Protein 8ARV (pdb70)

Radius of gyration: 26.8 Å; Cα contacts (8 Å, |Δi|>4): 952; chains: 2; bounding box: 40×79×80 Å

B-factor: mean 34.32, std 11.07, range [16.71, 79.39]

InterPro domains:
  IPR000160 GGDEF domain [PF00990] (251-407)
  IPR000160 GGDEF domain [PS50887] (280-413)
  IPR000160 GGDEF domain [SM00267] (239-411)
  IPR000160 GGDEF domain [TIGR00254] (249-409)
  IPR000160 GGDEF domain [cd01949] (251-409)
  IPR001633 EAL domain [PF00563] (427-662)
  IPR001633 EAL domain [PS50883] (422-676)
  IPR001633 EAL domain [SM00052] (421-667)
  IPR001633 EAL domain [cd01948] (428-667)
  IPR029787 Nucleotide cyclase [SSF55073] (255-411)
  IPR035919 EAL domain superfamily [G3DSA:3.20.20.450] (422-685)
  IPR035919 EAL domain superfamily [SSF141868] (426-676)
  IPR043128 Reverse transcriptase/Diguanylate cyclase domain [G3DSA:3.30.70.270] (249-418)

Secondary structure (DSSP, 8-state):
--TTHHHHHTTTT-EEEEEEEEEETTTTEEEEEEEEEEEEETTTEEPPHHHHHHHHHHTT-HHHHHHHHHHHHHHHHHHHHHTT-TT-EEEEE--HHHHH-TTHHHHHHHHHHHTTPPTT-EEEEEEHHHHHH-HHHHHHHHHHHHHHT-EEEEEEETSS-B-HHHHHHS---EEEE-HHHHHTTTT-HHHHHHHHHHHHHHHHTT-EEEEE---SHHHHHHHHHTT--EEESTTT---B-HHHHHHHHHHHHH-/-HHHHHHTTTTTT-EEEEEEEEEETTTTEEEEEEEEEEEEETTTEEEPHHHHHHHHHHHTTHHHHHHHHHHHHHHHHHHHHHTT-TT-EEEEE--HHHHT-TTHHHHHHHHHHHTTPPTT-EEEEEEHHHHHH-HHHHHHHHHHHHHTT-EEEEEEETSS-B-HHHHHHS---EEEE-HHHHHTTTT-HHHHHHHHHHHHHHHHTT-EEEEE---SHHHHHHHHHHT--EEESTTT---B-HHHHHHHHHHHT-

Organism: Pseudomonas aeruginosa (strain ATCC 15692 / DSM 22644 / CIP 104116 / JCM 14847 / LMG 12228 / 1C / PRS 101 / PAO1) (NCBI:txid208964)

GO terms:
  GO:0071111 cyclic-guanylate-specific phosphodiesterase activity (F, IMP)
  GO:0044010 single-species biofilm formation (P, IMP)
  GO:1900191 negative regulation of single-species biofilm formation (P, IMP)

Foldseek 3Di:
DCLVVVVCQVVVVQKDWFKWFKAFVVVRFGAEIEIDIWGQDVVPGTDDCVPCCVSCLVVVNNLVVLLVSLLVQLVLLLVVCVVVSQRYAYEYEDELSLLLPPCNLVSNLVSCVVSVRDAARYEYEYEPVSCPVCVPSNQVSQVSNVVSRYAYEYPCPPPDDDDLVVVLVGRHAEYEHHLVLLQCCVPDVVSVVVLLVVQVSCVVSVHAYEYEAHQDPVSVVSSVVSPHGMYIHVVLNDTGHSVVVSVSNCVSPVD/DVLVCLLCLVVVVQKDWWKFWKAFPVPRATAEIEIDIWGQDPPPGTDDCVPVVVSCLVVVVNQVVVLVSLLVQLQLVLVVCVVPPVRYAYEYEAELSLLLDPCNLVSNLVNCVVSVRDAARYEYEYEQVSCVVDVVSNQVSQVSNVVSRYAYEYPCPPPDDDDPVSVLVGRHAEYEHHLVLLQCQPVDVVSVVVLLVVQVSCVVSVHAYEYEAHDDPVSVVSNVVSPHGMYIHVNLHDTGHSVVVSVVNVVRVD

Structure (mmCIF, N/CA/C/O backbone):
data_8ARV
#
_entry.id   8ARV
#
_cell.length_a   34.697
_cell.length_b   117.503
_cell.length_c   117.824
_cell.angle_alpha   90.000
_cell.angle_beta   90.000
_cell.angle_gamma   90.000
#
_symmetry.space_group_name_H-M   'P 2 21 21'
#
loop_
_entity.id
_entity.type
_entity.pdbx_description
1 polymer 'Bifunctional diguanylate cyclase/phosphodiesterase'
2 non-polymer 'MAGNESIUM ION'
3 water water
#
loop_
_atom_site.group_PDB
_atom_site.id
_atom_site.type_symbol
_atom_site.label_atom_id
_atom_site.label_alt_id
_atom_site.label_comp_id
_atom_site.label_asym_id
_atom_site.label_entity_id
_atom_site.label_seq_id
_atom_site.pdbx_PDB_ins_code
_atom_site.Cartn_x
_atom_site.Cartn_y
_atom_site.Cartn_z
_atom_site.occupancy
_atom_site.B_iso_or_equiv
_atom_site.auth_seq_id
_atom_site.auth_comp_id
_atom_site.auth_asym_id
_atom_site.auth_atom_id
_atom_site.pdbx_PDB_model_num
ATOM 1 N N . GLU A 1 21 ? -21.48505 -40.86098 -18.69629 1.000 70.32549 424 GLU A N 1
ATOM 2 C CA . GLU A 1 21 ? -22.01481 -40.88757 -17.33667 1.000 70.14760 424 GLU A CA 1
ATOM 3 C C . GLU A 1 21 ? -21.17319 -39.95919 -16.45811 1.000 70.02095 424 GLU A C 1
ATOM 4 O O . GLU A 1 21 ? -21.21402 -40.02558 -15.22839 1.000 73.65642 424 GLU A O 1
ATOM 10 N N . LEU A 1 22 ? -20.39457 -39.10209 -17.12012 1.000 67.03684 425 LEU A N 1
ATOM 11 C CA . LEU A 1 22 ? -19.57716 -38.06695 -16.48800 1.000 67.44021 425 LEU A CA 1
ATOM 12 C C . LEU A 1 22 ? -18.33603 -38.65978 -15.84391 1.000 64.20302 425 LEU A C 1
ATOM 13 O O . LEU A 1 22 ? -17.35158 -37.94977 -15.62390 1.000 66.34066 425 LEU A O 1
ATOM 18 N N . GLU A 1 23 ? -18.37385 -39.94808 -15.50797 1.000 64.46384 426 GLU A N 1
ATOM 19 C CA . GLU A 1 23 ? -17.11653 -40.65651 -15.33769 1.000 67.24075 426 GLU A CA 1
ATOM 20 C C . GLU A 1 23 ? -16.35109 -40.69213 -16.64937 1.000 64.69979 426 GLU A C 1
ATOM 21 O O . GLU A 1 23 ? -15.13123 -40.88387 -16.64633 1.000 64.95668 426 GLU A O 1
ATOM 27 N N . LYS A 1 24 ? -17.05104 -40.48697 -17.76600 1.000 66.72236 427 LYS A N 1
ATOM 28 C CA . LYS A 1 24 ? -16.43605 -40.25335 -19.06325 1.000 66.09245 427 LYS A CA 1
ATOM 29 C C . LYS A 1 24 ? -16.25434 -38.77025 -19.36022 1.000 66.18743 427 LYS A C 1
ATOM 30 O O . LYS A 1 24 ? -15.28011 -38.39386 -20.02379 1.000 63.43044 427 LYS A O 1
ATOM 36 N N . ASP A 1 25 ? -17.16845 -37.91867 -18.88194 1.000 65.19045 428 ASP A N 1
ATOM 37 C CA . ASP A 1 25 ? -17.03705 -36.48135 -19.09770 1.000 61.71864 428 ASP A CA 1
ATOM 38 C C . ASP A 1 25 ? -15.98367 -35.86193 -18.18798 1.000 55.27686 428 ASP A C 1
ATOM 39 O O . ASP A 1 25 ? -15.37596 -34.85055 -18.55749 1.000 55.17657 428 ASP A O 1
ATOM 44 N N . LEU A 1 26 ? -15.76497 -36.44048 -17.00027 1.000 57.08257 429 LEU A N 1
ATOM 45 C CA . LEU A 1 26 ? -14.65235 -36.01556 -16.15316 1.000 56.83249 429 LEU A CA 1
ATOM 46 C C . LEU A 1 26 ? -13.34165 -35.99781 -16.91451 1.000 59.21528 429 LEU A C 1
ATOM 47 O O . LEU A 1 26 ? -12.44353 -35.21114 -16.59372 1.000 57.19043 429 LEU A O 1
ATOM 52 N N . ARG A 1 27 ? -13.21097 -36.84974 -17.92638 1.000 59.49443 430 ARG A N 1
ATOM 53 C CA . ARG A 1 27 ? -11.90994 -37.00131 -18.54476 1.000 58.67707 430 ARG A CA 1
ATOM 54 C C . ARG A 1 27 ? -11.55861 -35.76438 -19.35981 1.000 59.33985 430 ARG A C 1
ATOM 55 O O . ARG A 1 27 ? -10.39007 -35.36861 -19.43693 1.000 60.84190 430 ARG A O 1
ATOM 63 N N . ASP A 1 28 ? -12.55600 -35.18918 -20.03870 1.000 58.13019 431 ASP A N 1
ATOM 64 C CA . ASP A 1 28 ? -12.40763 -33.95755 -20.80679 1.000 60.05918 431 ASP A CA 1
ATOM 65 C C . ASP A 1 28 ? -12.36245 -32.71136 -19.93438 1.000 53.02880 431 ASP A C 1
ATOM 66 O O . ASP A 1 28 ? -12.05131 -31.63422 -20.45239 1.000 53.43256 431 ASP A O 1
ATOM 71 N N . ALA A 1 29 ? -12.64699 -32.83870 -18.63445 1.000 54.69183 432 ALA A N 1
ATOM 72 C CA . ALA A 1 29 ? -12.98762 -31.68197 -17.80824 1.000 48.32841 432 ALA A CA 1
ATOM 73 C C . ALA A 1 29 ? -11.86261 -30.65282 -17.77892 1.000 45.04310 432 ALA A C 1
ATOM 74 O O . ALA A 1 29 ? -12.05643 -29.49187 -18.15487 1.000 43.14591 432 ALA A O 1
ATOM 76 N N . LEU A 1 30 ? -10.67789 -31.05929 -17.31650 1.000 46.86197 433 LEU A N 1
ATOM 77 C CA . LEU A 1 30 ? -9.56321 -30.12223 -17.22289 1.000 46.64221 433 LEU A CA 1
ATOM 78 C C . LEU A 1 30 ? -9.18993 -29.58993 -18.60032 1.000 53.41755 433 LEU A C 1
ATOM 79 O O . LEU A 1 30 ? -8.88412 -28.40162 -18.75937 1.000 52.02985 433 LEU A O 1
ATOM 84 N N . GLN A 1 31 ? -9.24537 -30.45677 -19.61335 1.000 55.17105 434 GLN A N 1
ATOM 85 C CA . GLN A 1 31 ? -8.98179 -30.04135 -20.98563 1.000 56.15835 434 GLN A CA 1
ATOM 86 C C . GLN A 1 31 ? -10.00551 -29.01436 -21.46156 1.000 54.90150 434 GLN A C 1
ATOM 87 O O . GLN A 1 31 ? -9.65722 -28.05864 -22.16400 1.000 57.14257 434 GLN A O 1
ATOM 93 N N . ARG A 1 32 ? -11.27015 -29.18425 -21.07808 1.000 54.55529 435 ARG A N 1
ATOM 94 C CA . ARG A 1 32 ? -12.33605 -28.26396 -21.45305 1.000 46.41171 435 ARG A CA 1
ATOM 95 C C . ARG A 1 32 ? -12.46022 -27.07207 -20.50816 1.000 52.52113 435 ARG A C 1
ATOM 96 O O . ARG A 1 32 ? -13.41914 -26.30101 -20.63256 1.000 46.39923 435 ARG A O 1
ATOM 104 N N . HIS A 1 33 ? -11.52906 -26.91891 -19.56104 1.000 50.97791 436 HIS A N 1
ATOM 105 C CA . HIS A 1 33 ? -11.53455 -25.81088 -18.59969 1.000 45.53629 436 HIS A CA 1
ATOM 106 C C . HIS A 1 33 ? -12.81795 -25.78238 -17.76828 1.000 43.55627 436 HIS A C 1
ATOM 107 O O . HIS A 1 33 ? -13.31401 -24.71860 -17.39545 1.000 48.60914 436 HIS A O 1
ATOM 114 N N . GLU A 1 34 ? -13.34899 -26.96155 -17.45443 1.000 39.62402 437 GLU A N 1
ATOM 115 C CA . GLU A 1 34 ? -14.54588 -27.08011 -16.62995 1.000 36.12786 437 GLU A CA 1
ATOM 116 C C . GLU A 1 34 ? -14.24065 -27.16947 -15.13950 1.000 36.95785 437 GLU A C 1
ATOM 117 O O . GLU A 1 34 ? -15.16209 -27.04126 -14.32107 1.000 32.33391 437 GLU A O 1
ATOM 123 N N . LEU A 1 35 ? -12.98643 -27.41337 -14.77368 1.000 32.03798 438 LEU A N 1
ATOM 124 C CA . LEU A 1 35 ? -12.55821 -27.37604 -13.38394 1.000 34.56093 438 LEU A CA 1
ATOM 125 C C . LEU A 1 35 ? -12.10351 -25.96783 -13.03525 1.000 31.56328 438 LEU A C 1
ATOM 126 O O . LEU A 1 35 ? -11.49983 -25.27784 -13.85966 1.000 31.27738 438 LEU A O 1
ATOM 131 N N . HIS A 1 36 ? -12.40335 -25.53500 -11.81398 1.000 27.72624 439 HIS A N 1
ATOM 132 C CA . HIS A 1 36 ? -11.83998 -24.29169 -11.31354 1.000 28.97088 439 HIS A CA 1
ATOM 133 C C . HIS A 1 36 ? -11.73116 -24.37162 -9.80117 1.000 24.06279 439 HIS A C 1
ATOM 134 O O . HIS A 1 36 ? -12.24751 -25.29559 -9.16429 1.000 26.56448 439 HIS A O 1
ATOM 141 N N . LEU A 1 37 ? -11.05884 -23.38076 -9.23358 1.000 25.03419 440 LEU A N 1
ATOM 142 C CA . LEU A 1 37 ? -10.87524 -23.28844 -7.79381 1.000 24.86254 440 LEU A CA 1
ATOM 143 C C . LEU A 1 37 ? -11.77159 -22.20150 -7.22499 1.000 23.52315 440 LEU A C 1
ATOM 144 O O . LEU A 1 37 ? -11.97042 -21.15275 -7.84314 1.000 26.77573 440 LEU A O 1
ATOM 149 N N . VAL A 1 38 ? -12.31547 -22.46267 -6.04742 1.000 22.46207 441 VAL A N 1
ATOM 150 C CA . VAL A 1 38 ? -12.89182 -21.41615 -5.22921 1.000 23.13609 441 VAL A CA 1
ATOM 151 C C . VAL A 1 38 ? -12.11719 -21.42425 -3.92148 1.000 21.72021 441 VAL A C 1
ATOM 152 O O . VAL A 1 38 ? -11.38427 -22.36618 -3.61400 1.000 20.77707 441 VAL A O 1
ATOM 156 N N . TYR A 1 39 ? -12.26842 -20.35078 -3.16234 1.000 21.62237 442 TYR A N 1
ATOM 157 C CA . TYR A 1 39 ? -11.39069 -20.07818 -2.03713 1.000 23.62359 442 TYR A CA 1
ATOM 158 C C . TYR A 1 39 ? -12.22973 -19.66339 -0.84093 1.000 22.62145 442 TYR A C 1
ATOM 159 O O . TYR A 1 39 ? -13.12743 -18.82726 -0.97592 1.000 24.99924 442 TYR A O 1
ATOM 168 N N . GLN A 1 40 ? -11.92797 -20.22630 0.32617 1.000 23.54787 443 GLN A N 1
ATOM 169 C CA . GLN A 1 40 ? -12.67506 -19.91210 1.54329 1.000 22.24856 443 GLN A CA 1
ATOM 170 C C . GLN A 1 40 ? -11.73949 -19.36482 2.61168 1.000 19.78520 443 GLN A C 1
ATOM 171 O O . GLN A 1 40 ? -10.77908 -20.05267 2.99709 1.000 22.36032 443 GLN A O 1
ATOM 177 N N . PRO A 1 41 ? -11.98777 -18.17475 3.14644 1.000 25.38952 444 PRO A N 1
ATOM 178 C CA . PRO A 1 41 ? -11.08159 -17.61544 4.15341 1.000 20.37591 444 PRO A CA 1
ATOM 179 C C . PRO A 1 41 ? -11.18070 -18.33038 5.49498 1.000 21.08231 444 PRO A C 1
ATOM 180 O O . PRO A 1 41 ? -12.15568 -19.01654 5.80832 1.000 23.23185 444 PRO A O 1
ATOM 184 N N . GLN A 1 42 ? -10.12494 -18.14791 6.28609 1.000 22.16396 445 GLN A N 1
ATOM 185 C CA . GLN A 1 42 ? -9.98197 -18.69023 7.62676 1.000 21.68030 445 GLN A CA 1
ATOM 186 C C . GLN A 1 42 ? -9.58168 -17.55265 8.55316 1.000 24.20927 445 GLN A C 1
ATOM 187 O O . GLN A 1 42 ? -8.67151 -16.77577 8.23031 1.000 21.77809 445 GLN A O 1
ATOM 193 N N . VAL A 1 43 ? -10.24497 -17.47218 9.70181 1.000 17.98693 446 VAL A N 1
ATOM 194 C CA . VAL A 1 43 ? -10.10659 -16.35942 10.63731 1.000 18.64736 446 VAL A CA 1
ATOM 195 C C . VAL A 1 43 ? -9.44120 -16.83400 11.92446 1.000 22.38730 446 VAL A C 1
ATOM 196 O O . VAL A 1 43 ? -9.79921 -17.87581 12.47912 1.000 23.89913 446 VAL A O 1
ATOM 200 N N . ASP A 1 44 ? -8.48777 -16.04970 12.41150 1.000 20.53526 447 ASP A N 1
ATOM 201 C CA . ASP A 1 44 ? -7.77518 -16.34190 13.64889 1.000 24.92162 447 ASP A CA 1
ATOM 202 C C . ASP A 1 44 ? -8.46954 -15.55960 14.75438 1.000 22.33645 447 ASP A C 1
ATOM 203 O O . ASP A 1 44 ? -8.65251 -14.34834 14.63220 1.000 22.94432 447 ASP A O 1
ATOM 208 N N . TYR A 1 45 ? -8.90682 -16.25603 15.80011 1.000 24.10253 448 TYR A N 1
ATOM 209 C CA . TYR A 1 45 ? -9.67542 -15.60868 16.85855 1.000 25.44866 448 TYR A CA 1
ATOM 210 C C . TYR A 1 45 ? -8.82687 -14.79519 17.82963 1.000 27.85227 448 TYR A C 1
ATOM 211 O O . TYR A 1 45 ? -9.39789 -14.13374 18.70908 1.000 27.53807 448 TYR A O 1
ATOM 220 N N . ARG A 1 46 ? -7.49699 -14.81499 17.69806 1.000 27.18495 449 ARG A N 1
ATOM 221 C CA . ARG A 1 46 ? -6.66971 -13.96551 18.55247 1.000 28.08636 449 ARG A CA 1
ATOM 222 C C . ARG A 1 46 ? -6.81531 -12.49489 18.18982 1.000 28.95432 449 ARG A C 1
ATOM 223 O O . ARG A 1 46 ? -6.72122 -11.62897 19.06993 1.000 31.33197 449 ARG A O 1
ATOM 231 N N . ASP A 1 47 ? -7.03087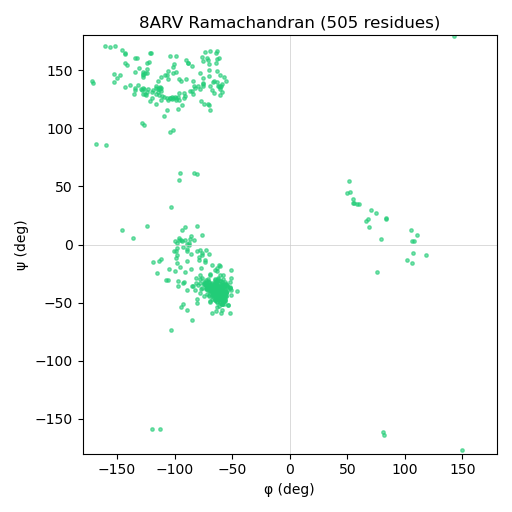 -12.19874 16.90352 1.000 26.53312 450 ASP A N 1
ATOM 232 C CA . ASP A 1 47 ? -7.18940 -10.83306 16.42184 1.000 28.46059 450 ASP A CA 1
ATOM 233 C C . ASP A 1 47 ? -8.33609 -10.70385 15.42158 1.000 24.69027 450 ASP A C 1
ATOM 234 O O . ASP A 1 47 ? -8.50061 -9.63127 14.82835 1.000 25.36249 450 ASP A O 1
ATOM 239 N N . HIS A 1 48 ? -9.11053 -11.76281 15.19836 1.000 21.82835 451 HIS A N 1
ATOM 240 C CA . HIS A 1 48 ? -10.19909 -11.76435 14.21502 1.000 23.45951 451 HIS A CA 1
ATOM 241 C C . HIS A 1 48 ? -9.73807 -11.24212 12.85035 1.000 26.41435 451 HIS A C 1
ATOM 242 O O . HIS A 1 48 ? -10.43343 -10.47694 12.17828 1.000 26.83118 451 HIS A O 1
ATOM 249 N N . ARG A 1 49 ? -8.56384 -11.70690 12.42250 1.000 28.46573 452 ARG A N 1
ATOM 250 C CA . ARG A 1 49 ? -7.97419 -11.39692 11.12734 1.000 24.35292 452 ARG A CA 1
ATOM 251 C C . ARG A 1 49 ? -8.09465 -12.59940 10.19709 1.000 25.60393 452 ARG A C 1
ATOM 252 O O . ARG A 1 49 ? -8.06578 -13.75053 10.64335 1.000 23.59755 452 ARG A O 1
ATOM 260 N N . VAL A 1 50 ? -8.19998 -12.33152 8.89658 1.000 25.15600 453 VAL A N 1
ATOM 261 C CA . VAL A 1 50 ? -8.08599 -13.40815 7.91308 1.000 25.02222 453 VAL A CA 1
ATOM 262 C C . VAL A 1 50 ? -6.62118 -13.80119 7.80636 1.000 27.48577 453 VAL A C 1
ATOM 263 O O . VAL A 1 50 ? -5.75936 -12.97095 7.48585 1.000 27.96644 453 VAL A O 1
ATOM 267 N N . VAL A 1 51 ? -6.32881 -15.06720 8.09060 1.000 23.63018 454 VAL A N 1
ATOM 268 C CA . VAL A 1 51 ? -4.95205 -15.54119 8.14520 1.000 22.41328 454 VAL A CA 1
ATOM 269 C C . VAL A 1 51 ? -4.66466 -16.63344 7.13505 1.000 25.69255 454 VAL A C 1
ATOM 270 O O . VAL A 1 51 ? -3.48575 -16.93904 6.89739 1.000 21.62131 454 VAL A O 1
ATOM 274 N N . GLY A 1 52 ? -5.68224 -17.24211 6.54385 1.000 25.31650 455 GLY A N 1
ATOM 275 C CA . GLY A 1 52 ? -5.46874 -18.29087 5.56942 1.000 25.29955 455 GLY A CA 1
ATOM 276 C C . GLY A 1 52 ? -6.66839 -18.38667 4.65769 1.000 24.06820 455 GLY A C 1
ATOM 277 O O . GLY A 1 52 ? -7.71102 -17.76656 4.88344 1.000 21.07976 455 GLY A O 1
ATOM 278 N N . VAL A 1 53 ? -6.49396 -19.17582 3.60390 1.000 21.03830 456 VAL A N 1
ATOM 279 C CA . VAL A 1 53 ? -7.52603 -19.41364 2.59989 1.000 20.13891 456 VAL A CA 1
ATOM 280 C C . VAL A 1 53 ? -7.41918 -20.87165 2.18127 1.000 24.83263 456 VAL A C 1
ATOM 281 O O . VAL A 1 53 ? -6.31070 -21.37110 1.96385 1.000 23.84466 456 VAL A O 1
ATOM 285 N N . GLU A 1 54 ? -8.55222 -21.55963 2.07856 1.000 19.59304 457 GLU A N 1
ATOM 286 C CA . GLU A 1 54 ? -8.56507 -22.93824 1.60949 1.000 22.47796 457 GLU A CA 1
ATOM 287 C C . GLU A 1 54 ? -9.00773 -22.96904 0.15576 1.000 23.39106 457 GLU A C 1
ATOM 288 O O . GLU A 1 54 ? -10.06181 -22.42610 -0.18933 1.000 22.58812 457 GLU A O 1
ATOM 294 N N . ALA A 1 55 ? -8.19634 -23.59195 -0.68893 1.000 19.33409 458 ALA A N 1
ATOM 295 C CA . ALA A 1 55 ? -8.54428 -23.76750 -2.08852 1.000 20.64267 458 ALA A CA 1
ATOM 296 C C . ALA A 1 55 ? -9.40920 -25.01003 -2.22570 1.000 23.59367 458 ALA A C 1
ATOM 297 O O . ALA A 1 55 ? -9.07455 -26.06517 -1.67951 1.000 24.69729 458 ALA A O 1
ATOM 299 N N . LEU A 1 56 ? -10.52627 -24.88689 -2.94177 1.000 20.86263 459 LEU A N 1
ATOM 300 C CA . LEU A 1 56 ? -11.48108 -25.97798 -3.07926 1.000 19.29972 459 LEU A CA 1
ATOM 301 C C . LEU A 1 56 ? -11.75427 -26.22237 -4.55418 1.000 26.34737 459 LEU A C 1
ATOM 302 O O . LEU A 1 56 ? -12.06344 -25.28385 -5.29212 1.000 21.85253 459 LEU A O 1
ATOM 307 N N . LEU A 1 57 ? -11.63872 -27.47715 -4.97634 1.000 23.09057 460 LEU A N 1
ATOM 308 C CA . LEU A 1 57 ? -11.81154 -27.82075 -6.38135 1.000 24.09909 460 LEU A CA 1
ATOM 309 C C . LEU A 1 57 ? -13.29329 -27.95023 -6.70380 1.000 25.93709 460 LEU A C 1
ATOM 310 O O . LEU A 1 57 ? -14.04940 -28.55644 -5.94107 1.000 26.33741 460 LEU A O 1
ATOM 315 N N . ARG A 1 58 ? -13.70297 -27.36114 -7.82500 1.000 26.51223 461 ARG A N 1
ATOM 316 C CA . ARG A 1 58 ? -15.06077 -27.45189 -8.32912 1.000 25.26643 461 ARG A CA 1
ATOM 317 C C . ARG A 1 58 ? -15.02768 -27.98986 -9.75060 1.000 30.16213 461 ARG A C 1
ATOM 318 O O . ARG A 1 58 ? -14.05685 -27.79046 -10.48109 1.000 28.62926 461 ARG A O 1
ATOM 326 N N . TRP A 1 59 ? -16.09522 -28.67668 -10.13496 1.000 24.57144 462 TRP A N 1
ATOM 327 C CA . TRP A 1 59 ? -16.30614 -29.08070 -11.52484 1.000 29.51610 462 TRP A CA 1
ATOM 328 C C . TRP A 1 59 ? -17.70944 -28.62159 -11.89804 1.000 29.35132 462 TRP A C 1
ATOM 329 O O . TRP A 1 59 ? -18.68743 -29.22672 -11.45520 1.000 29.57767 462 TRP A O 1
ATOM 340 N N . GLN A 1 60 ? -17.81124 -27.54945 -12.68171 1.000 31.20221 463 GLN A N 1
ATOM 341 C CA . GLN A 1 60 ? -19.10288 -27.03252 -13.12966 1.000 33.46912 463 GLN A CA 1
ATOM 342 C C . GLN A 1 60 ? -19.29232 -27.43935 -14.58575 1.000 41.53364 463 GLN A C 1
ATOM 343 O O . GLN A 1 60 ? -18.79669 -26.77252 -15.49735 1.000 41.86620 463 GLN A O 1
ATOM 349 N N . HIS A 1 61 ? -20.01409 -28.53085 -14.80278 1.000 36.50862 464 HIS A N 1
ATOM 350 C CA . HIS A 1 61 ? -20.15801 -28.98606 -16.17737 1.000 45.91052 464 HIS A CA 1
ATOM 351 C C . HIS A 1 61 ? -21.34979 -28.26399 -16.80566 1.000 49.65591 464 HIS A C 1
ATOM 352 O O . HIS A 1 61 ? -22.40286 -28.15839 -16.16281 1.000 44.19330 464 HIS A O 1
ATOM 359 N N . PRO A 1 62 ? -21.21097 -27.70051 -18.02764 1.000 48.53821 465 PRO A N 1
ATOM 360 C CA . PRO A 1 62 ? -22.31622 -26.94353 -18.63781 1.000 53.03072 465 PRO A CA 1
ATOM 361 C C . PRO A 1 62 ? -23.67667 -27.62963 -18.69496 1.000 54.68708 465 PRO A C 1
ATOM 362 O O . PRO A 1 62 ? -24.69487 -26.93601 -18.78611 1.000 56.47491 465 PRO A O 1
ATOM 366 N N . LEU A 1 63 ? -23.73578 -28.95685 -18.62488 1.000 54.07565 466 LEU A N 1
ATOM 367 C CA . LEU A 1 63 ? -25.02410 -29.64037 -18.66177 1.000 57.06995 466 LEU A CA 1
ATOM 368 C C . LEU A 1 63 ? -25.56131 -29.99634 -17.28513 1.000 56.27114 466 LEU A C 1
ATOM 369 O O . LEU A 1 63 ? -26.77828 -29.99167 -17.08084 1.000 60.16904 466 LEU A O 1
ATOM 374 N N . HIS A 1 64 ? -24.68364 -30.26143 -16.33039 1.000 56.35965 467 HIS A N 1
ATOM 375 C CA . HIS A 1 64 ? -25.03883 -30.99793 -15.13472 1.000 51.62610 467 HIS A CA 1
ATOM 376 C C . HIS A 1 64 ? -24.98961 -30.12718 -13.89667 1.000 43.17121 467 HIS A C 1
ATOM 377 O O . HIS A 1 64 ? -25.49737 -30.53373 -12.84686 1.000 48.26905 467 HIS A O 1
ATOM 384 N N . GLY A 1 65 ? -24.40114 -28.94238 -14.00203 1.000 37.24494 468 GLY A N 1
ATOM 385 C CA . GLY A 1 65 ? -24.14058 -28.13044 -12.84630 1.000 36.61647 468 GLY A CA 1
ATOM 386 C C . GLY A 1 65 ? -22.88461 -28.59555 -12.13497 1.000 36.54915 468 GLY A C 1
ATOM 387 O O . GLY A 1 65 ? -22.02858 -29.29140 -12.69221 1.000 34.40024 468 GLY A O 1
ATOM 388 N N . PHE A 1 66 ? -22.77672 -28.18725 -10.87637 1.000 32.50745 469 PHE A N 1
ATOM 389 C CA . PHE A 1 66 ? -21.65939 -28.60419 -10.04606 1.000 29.04613 469 PHE A CA 1
ATOM 390 C C . PHE A 1 66 ? -21.75042 -30.09799 -9.76731 1.000 32.83985 469 PHE A C 1
ATOM 391 O O . PHE A 1 66 ? -22.81742 -30.61551 -9.42508 1.000 31.87668 469 PHE A O 1
ATOM 399 N N . VAL A 1 67 ? -20.63363 -30.78776 -9.93128 1.000 31.70284 470 VAL A N 1
ATOM 400 C CA . VAL A 1 67 ? -20.52690 -32.20738 -9.59271 1.000 30.93107 470 VAL A CA 1
ATOM 401 C C . VAL A 1 67 ? -19.79650 -32.29572 -8.26647 1.000 35.26660 470 VAL A C 1
ATOM 402 O O . VAL A 1 67 ? -18.70826 -31.73330 -8.12337 1.000 33.41452 470 VAL A O 1
ATOM 406 N N . PRO A 1 68 ? -20.37283 -32.96464 -7.25729 1.000 37.15964 471 PRO A N 1
ATOM 407 C CA . PRO A 1 68 ? -19.78688 -32.92285 -5.91348 1.000 38.98716 471 PRO A CA 1
ATOM 408 C C . PRO A 1 68 ? -18.38401 -33.48813 -5.92098 1.000 36.78286 471 PRO A C 1
ATOM 409 O O . PRO A 1 68 ? -18.13295 -34.53491 -6.53971 1.000 34.96293 471 PRO A O 1
ATOM 413 N N . PRO A 1 69 ? -17.43369 -32.80260 -5.28264 1.000 36.49479 472 PRO A N 1
ATOM 414 C CA . PRO A 1 69 ? -16.08487 -33.36820 -5.14452 1.000 34.57210 472 PRO A CA 1
ATOM 415 C C . PRO A 1 69 ? -16.09144 -34.77638 -4.58546 1.000 38.06606 472 PRO A C 1
ATOM 416 O O . PRO A 1 69 ? -15.32712 -35.63187 -5.04920 1.000 32.77490 472 PRO A O 1
ATOM 420 N N . ASP A 1 70 ? -16.96088 -35.04885 -3.60996 1.000 40.05577 473 ASP A N 1
ATOM 421 C CA . ASP A 1 70 ? -17.05938 -36.39944 -3.07376 1.000 45.96209 473 ASP A CA 1
ATOM 422 C C . ASP A 1 70 ? -17.48359 -37.41337 -4.12983 1.000 45.32950 473 ASP A C 1
ATOM 423 O O . ASP A 1 70 ? -17.30982 -38.61716 -3.91411 1.000 50.34522 473 ASP A O 1
ATOM 428 N N . LEU A 1 71 ? -18.04435 -36.96912 -5.25752 1.000 41.30827 474 LEU A N 1
ATOM 429 C CA . LEU A 1 71 ? -18.29090 -37.91256 -6.34547 1.000 41.11693 474 LEU A CA 1
ATOM 430 C C . LEU A 1 71 ? -17.02394 -38.05490 -7.18015 1.000 41.72985 474 LEU A C 1
ATOM 431 O O . LEU A 1 71 ? -16.42559 -39.13249 -7.24735 1.000 43.64006 474 LEU A O 1
ATOM 436 N N . PHE A 1 72 ? -16.61046 -36.96495 -7.83418 1.000 34.16445 475 PHE A N 1
ATOM 437 C CA . PHE A 1 72 ? -15.67458 -37.09170 -8.94539 1.000 39.27122 475 PHE A CA 1
ATOM 438 C C . PHE A 1 72 ? -14.23457 -37.32675 -8.50557 1.000 35.47681 475 PHE A C 1
ATOM 439 O O . PHE A 1 72 ? -13.44598 -37.84151 -9.30566 1.000 38.26873 475 PHE A O 1
ATOM 447 N N . ILE A 1 73 ? -13.87269 -36.99860 -7.26806 1.000 32.67037 476 ILE A N 1
ATOM 448 C CA . ILE A 1 73 ? -12.51122 -37.27716 -6.80625 1.000 36.98947 476 ILE A CA 1
ATOM 449 C C . ILE A 1 73 ? -12.32158 -38.79161 -6.70422 1.000 38.78214 476 ILE A C 1
ATOM 450 O O . ILE A 1 73 ? -11.30378 -39.30265 -7.19469 1.000 39.63187 476 ILE A O 1
ATOM 455 N N . PRO A 1 74 ? -13.24914 -39.55641 -6.10005 1.000 43.48073 477 PRO A N 1
ATOM 456 C CA . PRO A 1 74 ? -13.16757 -41.02198 -6.24109 1.000 42.51114 477 PRO A CA 1
ATOM 457 C C . PRO A 1 74 ? -13.06354 -41.50079 -7.68177 1.000 41.36621 477 PRO A C 1
ATOM 458 O O . PRO A 1 74 ? -12.35905 -42.48224 -7.94855 1.000 43.93101 477 PRO A O 1
ATOM 462 N N . LEU A 1 75 ? -13.75506 -40.84524 -8.61682 1.000 39.48749 478 LEU A N 1
ATOM 463 C CA . LEU A 1 75 ? -13.63310 -41.21251 -10.02666 1.000 40.55555 478 LEU A CA 1
ATOM 464 C C . LEU A 1 75 ? -12.21861 -40.98150 -10.53848 1.000 41.20823 478 LEU A C 1
ATOM 465 O O . LEU A 1 75 ? -11.64148 -41.84105 -11.21441 1.000 37.40171 478 LEU A O 1
ATOM 470 N N . ALA A 1 76 ? -11.65410 -39.81021 -10.23995 1.000 33.88250 479 ALA A N 1
ATOM 471 C CA . ALA A 1 76 ? -10.30399 -39.48985 -10.68390 1.000 37.54361 479 ALA A CA 1
ATOM 472 C C . ALA A 1 76 ? -9.26893 -40.40984 -10.04961 1.000 34.29881 479 ALA A C 1
ATOM 473 O O . ALA A 1 76 ? -8.24899 -40.71793 -10.67959 1.000 36.74245 479 ALA A O 1
ATOM 475 N N . GLU A 1 77 ? -9.51063 -40.85434 -8.81130 1.000 32.70815 480 GLU A N 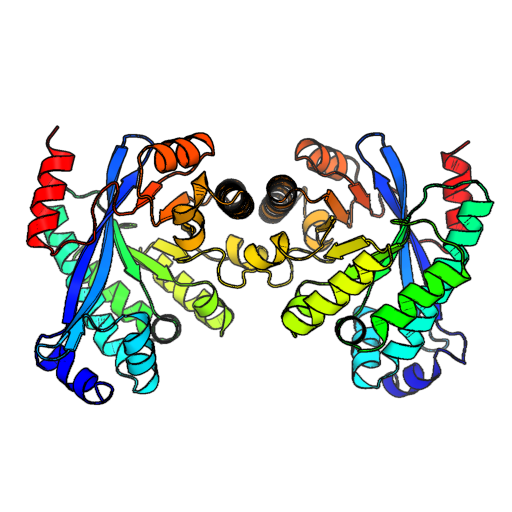1
ATOM 476 C CA . GLU A 1 77 ? -8.58095 -41.76675 -8.15693 1.000 32.50655 480 GLU A CA 1
ATOM 477 C C . GLU A 1 77 ? -8.56362 -43.12751 -8.83429 1.000 37.77003 480 GLU A C 1
ATOM 478 O O . GLU A 1 77 ? -7.51157 -43.77479 -8.89058 1.000 36.11926 480 GLU A O 1
ATOM 484 N N . GLN A 1 78 ? -9.70955 -43.57196 -9.35715 1.000 39.84270 481 GLN A N 1
ATOM 485 C CA . GLN A 1 78 ? -9.79618 -44.90250 -9.95013 1.000 40.91979 481 GLN A CA 1
ATOM 486 C C . GLN A 1 78 ? -9.22223 -44.93389 -11.36198 1.000 43.35158 481 GLN A C 1
ATOM 487 O O . GLN A 1 78 ? -8.62244 -45.93656 -11.76316 1.000 49.33979 481 GLN A O 1
ATOM 493 N N . ASN A 1 79 ? -9.38616 -43.85955 -12.12940 1.000 37.62787 482 ASN A N 1
ATOM 494 C CA . ASN A 1 79 ? -8.82710 -43.80627 -13.47287 1.000 41.91495 482 ASN A CA 1
ATOM 495 C C . ASN A 1 79 ? -7.44980 -43.14703 -13.51015 1.000 48.56153 482 ASN A C 1
ATOM 496 O O . ASN A 1 79 ? -6.95818 -42.82120 -14.59647 1.000 48.75220 482 ASN A O 1
ATOM 501 N N . GLY A 1 80 ? -6.82535 -42.94568 -12.34926 1.000 40.83849 483 GLY A N 1
ATOM 502 C CA . GLY A 1 80 ? -5.44115 -42.51915 -12.28423 1.000 40.80069 483 GLY A CA 1
ATOM 503 C C . GLY A 1 80 ? -5.15706 -41.11019 -12.74967 1.000 42.45244 483 GLY A C 1
ATOM 504 O O . GLY A 1 80 ? -3.99354 -40.77692 -12.99247 1.000 45.12903 483 GLY A O 1
ATOM 505 N N . SER A 1 81 ? -6.17973 -40.26845 -12.88386 1.000 36.68732 484 SER A N 1
ATOM 506 C CA . SER A 1 81 ? -6.00071 -38.89240 -13.32409 1.000 37.84771 484 SER A CA 1
ATOM 507 C C . SER A 1 81 ? -5.96796 -37.90305 -12.16643 1.000 33.17985 484 SER A C 1
ATOM 508 O O . SER A 1 81 ? -5.76458 -36.70863 -12.39656 1.000 30.55084 484 SER A O 1
ATOM 511 N N . ILE A 1 82 ? -6.15958 -38.37423 -10.93476 1.000 31.70988 485 ILE A N 1
ATOM 512 C CA . ILE A 1 82 ? -6.22119 -37.47321 -9.78654 1.000 32.37035 485 ILE A CA 1
ATOM 513 C C . ILE A 1 82 ? -4.87927 -36.78180 -9.56291 1.000 32.88102 485 ILE A C 1
ATOM 514 O O . ILE A 1 82 ? -4.82776 -35.62086 -9.13580 1.000 28.62308 485 ILE A O 1
ATOM 519 N N . PHE A 1 83 ? -3.77030 -37.47967 -9.82231 1.000 31.12517 486 PHE A N 1
ATOM 520 C CA . PHE A 1 83 ? -2.47949 -36.85726 -9.56211 1.000 29.85063 486 PHE A CA 1
ATOM 521 C C . PHE A 1 83 ? -2.24454 -35.69103 -10.51287 1.000 31.77189 486 PHE A C 1
ATOM 522 O O . PHE A 1 83 ? -1.70418 -34.65360 -10.10931 1.000 27.66438 486 PHE A O 1
ATOM 530 N N . SER A 1 84 ? -2.68731 -35.82846 -11.76854 1.000 29.55268 487 SER A N 1
ATOM 531 C CA . SER A 1 84 ? -2.57148 -34.74268 -12.73722 1.000 31.57236 487 SER A CA 1
ATOM 532 C C . SER A 1 84 ? -3.49930 -33.58125 -12.39232 1.000 31.53671 487 SER A C 1
ATOM 533 O O . SER A 1 84 ? -3.13414 -32.41130 -12.56046 1.000 29.26374 487 SER A O 1
ATOM 536 N N . ILE A 1 85 ? -4.71661 -33.87866 -11.94335 1.000 29.47191 488 ILE A N 1
ATOM 537 C CA . ILE A 1 85 ? -5.59418 -32.81624 -11.46403 1.000 31.45751 488 ILE A CA 1
ATOM 538 C C . ILE A 1 85 ? -4.97936 -32.14643 -10.24549 1.000 23.00310 488 ILE A C 1
ATOM 539 O O . ILE A 1 85 ? -4.93910 -30.91701 -10.14734 1.000 25.92917 488 ILE A O 1
ATOM 544 N N . GLY A 1 86 ? -4.49864 -32.95138 -9.29746 1.000 25.31165 489 GLY A N 1
ATOM 545 C CA . GLY A 1 86 ? -3.88873 -32.39169 -8.10185 1.000 24.12196 489 GLY A CA 1
ATOM 546 C C . GLY A 1 86 ? -2.69235 -31.51249 -8.40876 1.000 22.90778 489 GLY A C 1
ATOM 547 O O . GLY A 1 86 ? -2.46674 -30.50408 -7.73461 1.000 27.00450 489 GLY A O 1
ATOM 548 N N . GLU A 1 87 ? -1.90589 -31.87891 -9.42785 1.000 24.49498 490 GLU A N 1
ATOM 549 C CA . GLU A 1 87 ? -0.78689 -31.02297 -9.82102 1.000 28.18406 490 GLU A CA 1
ATOM 550 C C . GLU A 1 87 ? -1.28740 -29.66364 -10.28372 1.000 25.51976 490 GLU A C 1
ATOM 551 O O . GLU A 1 87 ? -0.73395 -28.62296 -9.90719 1.000 22.75750 490 GLU A O 1
ATOM 557 N N . TRP A 1 88 ? -2.34603 -29.66447 -11.09883 1.000 22.89330 491 TRP A N 1
ATOM 558 C CA . TRP A 1 88 ? -2.95782 -28.43072 -11.57339 1.000 23.67675 491 TRP A CA 1
ATOM 559 C C . TRP A 1 88 ? -3.50555 -27.59781 -10.41800 1.000 23.42453 491 TRP A C 1
ATOM 560 O O . TRP A 1 88 ? -3.30215 -26.38021 -10.37269 1.000 25.40877 491 TRP A O 1
ATOM 571 N N . VAL A 1 89 ? -4.20050 -28.23964 -9.47527 1.000 26.48641 492 VAL A N 1
ATOM 572 C CA . VAL A 1 89 ? -4.74285 -27.52811 -8.31550 1.000 23.11703 492 VAL A CA 1
ATOM 573 C C . VAL A 1 89 ? -3.62848 -26.84709 -7.53560 1.000 22.19072 492 VAL A C 1
ATOM 574 O O . VAL A 1 89 ? -3.71561 -25.65829 -7.20777 1.000 21.75742 492 VAL A O 1
ATOM 578 N N . LEU A 1 90 ? -2.57539 -27.60354 -7.21118 1.000 19.60468 493 LEU A N 1
ATOM 579 C CA . LEU A 1 90 ? -1.46811 -27.07140 -6.41909 1.000 24.23854 493 LEU A CA 1
ATOM 580 C C . LEU A 1 90 ? -0.77748 -25.90556 -7.11992 1.000 23.52630 493 LEU A C 1
ATOM 581 O O . LEU A 1 90 ? -0.44900 -24.89770 -6.48230 1.000 19.43958 493 LEU A O 1
ATOM 586 N N . ASP A 1 91 ? -0.53103 -26.03420 -8.42434 1.000 22.39176 494 ASP A N 1
ATOM 587 C CA . ASP A 1 91 ? 0.05254 -24.93529 -9.18831 1.000 23.57176 494 ASP A CA 1
ATOM 588 C C . ASP A 1 91 ? -0.81014 -23.67525 -9.12496 1.000 27.82173 494 ASP A C 1
ATOM 589 O O . ASP A 1 91 ? -0.30473 -22.57980 -8.85644 1.000 25.26080 494 ASP A O 1
ATOM 594 N N . GLN A 1 92 ? -2.10725 -23.80451 -9.41333 1.000 22.69243 495 GLN A N 1
ATOM 595 C CA . GLN A 1 92 ? -2.98972 -22.64163 -9.41339 1.000 27.45178 495 GLN A CA 1
ATOM 596 C C . GLN A 1 92 ? -3.10703 -22.02969 -8.02186 1.000 24.05980 495 GLN A C 1
ATOM 597 O O . GLN A 1 92 ? -3.13779 -20.80451 -7.87891 1.000 22.91477 495 GLN A O 1
ATOM 603 N N . ALA A 1 93 ? -3.17105 -22.86434 -6.98480 1.000 22.52377 496 ALA A N 1
ATOM 604 C CA . ALA A 1 93 ? -3.25182 -22.33485 -5.62541 1.000 22.30882 496 ALA A CA 1
ATOM 605 C C . ALA A 1 93 ? -1.96843 -21.61038 -5.23831 1.000 23.04373 496 ALA A C 1
ATOM 606 O O . ALA A 1 93 ? -2.01542 -20.54968 -4.60985 1.000 20.06583 496 ALA A O 1
ATOM 608 N N . CYS A 1 94 ? -0.81052 -22.16395 -5.60365 1.000 20.37944 497 CYS A N 1
ATOM 609 C CA . CYS A 1 94 ? 0.44026 -21.49652 -5.25661 1.000 23.06184 497 CYS A CA 1
ATOM 610 C C . CYS A 1 94 ? 0.60136 -20.20141 -6.04424 1.000 25.18107 497 CYS A C 1
ATOM 611 O O . CYS A 1 94 ? 1.09846 -19.20061 -5.51178 1.000 22.24075 497 CYS A O 1
ATOM 614 N N . ARG A 1 95 ? 0.18107 -20.19392 -7.31223 1.000 22.88323 498 ARG A N 1
ATOM 615 C CA . ARG A 1 95 ? 0.26578 -18.96040 -8.08237 1.000 23.59171 498 ARG A CA 1
ATOM 616 C C . ARG A 1 95 ? -0.62780 -17.89486 -7.47650 1.000 26.72986 498 ARG A C 1
ATOM 617 O O . ARG A 1 95 ? -0.25357 -16.71685 -7.40489 1.000 25.57987 498 ARG A O 1
ATOM 625 N N . GLN A 1 96 ? -1.83384 -18.29279 -7.06079 1.000 23.65173 499 GLN A N 1
ATOM 626 C CA . GLN A 1 96 ? -2.76515 -17.34371 -6.46553 1.000 25.44736 499 GLN A CA 1
ATOM 627 C C . GLN A 1 96 ? -2.21436 -16.77956 -5.16212 1.000 21.78438 499 GLN A C 1
ATOM 628 O O . GLN A 1 96 ? -2.37136 -15.58617 -4.88220 1.000 23.61743 499 GLN A O 1
ATOM 634 N N . LEU A 1 97 ? -1.56256 -17.61980 -4.34995 1.000 20.76062 500 LEU A N 1
ATOM 635 C CA . LEU A 1 97 ? -0.94663 -17.11846 -3.12378 1.000 17.80600 500 LEU A CA 1
ATOM 636 C C . LEU A 1 97 ? 0.14445 -16.09856 -3.41947 1.000 22.70902 500 LEU A C 1
ATOM 637 O O . LEU A 1 97 ? 0.23393 -15.06390 -2.74352 1.000 22.30538 500 LEU A O 1
ATOM 642 N N . ARG A 1 98 ? 0.99938 -16.38623 -4.40437 1.000 24.01497 501 ARG A N 1
ATOM 643 C CA . ARG A 1 98 ? 2.04684 -15.44013 -4.78762 1.000 25.35344 501 ARG A CA 1
ATOM 644 C C . ARG A 1 98 ? 1.44361 -14.10281 -5.19190 1.000 24.02377 501 ARG A C 1
ATOM 645 O O . ARG A 1 98 ? 1.93054 -13.04681 -4.77452 1.000 25.78919 501 ARG A O 1
ATOM 653 N N . GLU A 1 99 ? 0.35034 -14.13065 -5.95707 1.000 25.45259 502 GLU A N 1
ATOM 654 C CA . GLU A 1 99 ? -0.34705 -12.89437 -6.31116 1.000 26.65870 502 GLU A CA 1
ATOM 655 C C . GLU A 1 99 ? -0.81292 -12.14634 -5.06473 1.000 26.62110 502 GLU A C 1
ATOM 656 O O . GLU A 1 99 ? -0.59279 -10.93866 -4.93648 1.000 25.62429 502 GLU A O 1
ATOM 662 N N . TRP A 1 100 ? -1.43572 -12.85261 -4.11650 1.000 26.51244 503 TRP A N 1
ATOM 663 C CA . TRP A 1 100 ? -1.93637 -12.17577 -2.91778 1.000 26.38074 503 TRP A CA 1
ATOM 664 C C . TRP A 1 100 ? -0.79217 -11.66976 -2.03992 1.000 26.07571 503 TRP A C 1
ATOM 665 O O . TRP A 1 100 ? -0.87717 -10.57630 -1.46644 1.000 26.00480 503 TRP A O 1
ATOM 676 N N . HIS A 1 101 ? 0.28722 -12.44345 -1.92425 1.000 20.98015 504 HIS A N 1
ATOM 677 C CA . HIS A 1 101 ? 1.46193 -11.96401 -1.20065 1.000 23.17216 504 HIS A CA 1
ATOM 678 C C . HIS A 1 101 ? 2.01559 -10.69274 -1.82868 1.000 31.59646 504 HIS A C 1
ATOM 679 O O . HIS A 1 101 ? 2.37908 -9.75377 -1.11527 1.000 30.17309 504 HIS A O 1
ATOM 686 N N . ASP A 1 102 ? 2.08615 -10.64595 -3.16461 1.000 29.50424 505 ASP A N 1
ATOM 687 C CA . ASP A 1 102 ? 2.58536 -9.45568 -3.85466 1.000 33.35469 505 ASP A CA 1
ATOM 688 C C . ASP A 1 102 ? 1.65372 -8.25662 -3.71307 1.000 34.03689 505 ASP A C 1
ATOM 689 O O . ASP A 1 102 ? 2.08302 -7.12358 -3.94901 1.000 38.69413 505 ASP A O 1
ATOM 694 N N . GLN A 1 103 ? 0.39811 -8.47693 -3.34129 1.000 32.56224 506 GLN A N 1
ATOM 695 C CA . GLN A 1 103 ? -0.54119 -7.40600 -3.05702 1.000 35.34135 506 GLN A CA 1
ATOM 696 C C . GLN A 1 103 ? -0.45428 -6.92062 -1.61654 1.000 35.75830 506 GLN A C 1
ATOM 697 O O . GLN A 1 103 ? -1.26252 -6.08154 -1.20676 1.000 41.17158 506 GLN A O 1
ATOM 703 N N . GLY A 1 104 ? 0.49228 -7.43217 -0.83809 1.000 34.74171 507 GLY A N 1
ATOM 704 C CA . GLY A 1 104 ? 0.69620 -6.99227 0.52672 1.000 35.54834 507 GLY A CA 1
ATOM 705 C C . GLY A 1 104 ? 0.25339 -7.96945 1.59678 1.000 36.57165 507 GLY A C 1
ATOM 706 O O . GLY A 1 104 ? 0.53125 -7.72541 2.77883 1.000 38.54163 507 GLY A O 1
ATOM 707 N N . PHE A 1 105 ? -0.41403 -9.06285 1.23955 1.000 32.07865 508 PHE A N 1
ATOM 708 C CA . PHE A 1 105 ? -0.91708 -10.01378 2.23665 1.000 31.31336 508 PHE A CA 1
ATOM 709 C C . PHE A 1 105 ? 0.06587 -11.16934 2.41424 1.000 32.59034 508 PHE A C 1
ATOM 710 O O . PHE A 1 105 ? -0.27676 -12.34352 2.26403 1.000 29.27131 508 PHE A O 1
ATOM 718 N N . ASP A 1 106 ? 1.31332 -10.81197 2.73484 1.000 28.67895 509 ASP A N 1
ATOM 719 C CA . ASP A 1 106 ? 2.43215 -11.74485 2.66004 1.000 33.53615 509 ASP A CA 1
ATOM 720 C C . ASP A 1 106 ? 2.47974 -12.75113 3.80628 1.000 31.37424 509 ASP A C 1
ATOM 721 O O . ASP A 1 106 ? 3.30503 -13.66585 3.75756 1.000 31.20707 509 ASP A O 1
ATOM 726 N N . ASP A 1 107 ? 1.63279 -12.62636 4.82673 1.000 28.44520 510 ASP A N 1
ATOM 727 C CA . ASP A 1 107 ? 1.55914 -13.65089 5.86263 1.000 28.82805 510 ASP A CA 1
ATOM 728 C C . ASP A 1 107 ? 0.41699 -14.63336 5.63455 1.000 27.54755 510 ASP A C 1
ATOM 729 O O . ASP A 1 107 ? 0.22702 -15.54377 6.44990 1.000 27.65431 510 ASP A O 1
ATOM 734 N N . LEU A 1 108 ? -0.33491 -14.47382 4.54901 1.000 24.46048 511 LEU A N 1
ATOM 735 C CA . LEU A 1 108 ? -1.46612 -15.34467 4.26999 1.000 23.15847 511 LEU A CA 1
ATOM 736 C C . LEU A 1 108 ? -0.98930 -16.76248 3.99062 1.000 24.51719 511 LEU A C 1
ATOM 737 O O . LEU A 1 108 ? 0.03003 -16.96587 3.32476 1.000 24.71590 511 LEU A O 1
ATOM 742 N N . ARG A 1 109 ? -1.73637 -17.74281 4.49901 1.000 21.92600 512 ARG A N 1
ATOM 743 C CA . ARG A 1 109 ? -1.50716 -19.14649 4.19312 1.000 22.04331 512 ARG A CA 1
ATOM 744 C C . ARG A 1 109 ? -2.51829 -19.62260 3.16129 1.000 18.95325 512 ARG A C 1
ATOM 745 O O . ARG A 1 109 ? -3.61798 -19.08106 3.05350 1.000 23.32479 512 ARG A O 1
ATOM 753 N N . MET A 1 110 ? -2.12191 -20.63589 2.39548 1.000 19.58689 513 MET A N 1
ATOM 754 C CA . MET A 1 110 ? -2.98195 -21.31959 1.43911 1.000 17.72259 513 MET A CA 1
ATOM 755 C C . MET A 1 110 ? -3.06907 -22.78859 1.83229 1.000 21.31678 513 MET A C 1
ATOM 756 O O . MET A 1 110 ? -2.04121 -23.42185 2.09874 1.000 22.64048 513 MET A O 1
ATOM 761 N N . ALA A 1 111 ? -4.29016 -23.32338 1.89102 1.000 20.19108 514 ALA A N 1
ATOM 762 C CA . ALA A 1 111 ? -4.51292 -24.71490 2.25465 1.000 19.55824 514 ALA A CA 1
ATOM 763 C C . ALA A 1 111 ? -5.12724 -25.46103 1.07746 1.000 20.75865 514 ALA A C 1
ATOM 764 O O . ALA A 1 111 ? -6.01520 -24.94783 0.38589 1.000 23.26160 514 ALA A O 1
ATOM 766 N N . VAL A 1 112 ? -4.62028 -26.66018 0.83787 1.000 20.18476 515 VAL A N 1
ATOM 767 C CA . VAL A 1 112 ? -5.01687 -27.48501 -0.29143 1.000 22.75976 515 VAL A CA 1
ATOM 768 C C . VAL A 1 112 ? -5.22571 -28.90117 0.21858 1.000 21.73322 515 VAL A C 1
ATOM 769 O O . VAL A 1 112 ? -4.35878 -29.45625 0.90152 1.000 20.64204 515 VAL A O 1
ATOM 773 N N . ASN A 1 113 ? -6.36950 -29.48055 -0.11569 1.000 19.09886 516 ASN A N 1
ATOM 774 C CA . ASN A 1 113 ? -6.67441 -30.85414 0.24113 1.000 20.39443 516 ASN A CA 1
ATOM 775 C C . ASN A 1 113 ? -5.90311 -31.82347 -0.64084 1.000 24.85026 516 ASN A C 1
ATOM 776 O O . ASN A 1 113 ? -5.81737 -31.62773 -1.85351 1.000 22.80878 516 ASN A O 1
ATOM 781 N N . LEU A 1 114 ? -5.37401 -32.88956 -0.03588 1.000 19.72640 517 LEU A N 1
ATOM 782 C CA . LEU A 1 114 ? -4.74457 -33.98375 -0.77192 1.000 23.47783 517 LEU A CA 1
ATOM 783 C C . LEU A 1 114 ? -5.60499 -35.23338 -0.64690 1.000 30.61039 517 LEU A C 1
ATOM 784 O O . LEU A 1 114 ? -5.88730 -35.69281 0.46505 1.000 28.69734 517 LEU A O 1
ATOM 789 N N . SER A 1 115 ? -5.99792 -35.79588 -1.78040 1.000 28.60159 518 SER A N 1
ATOM 790 C CA . SER A 1 115 ? -6.70395 -37.06521 -1.74073 1.000 31.34955 518 SER A CA 1
ATOM 791 C C . SER A 1 115 ? -5.75580 -38.17905 -1.29576 1.000 31.56958 518 SER A C 1
ATOM 792 O O . SER A 1 115 ? -4.53098 -38.02201 -1.27394 1.000 25.85071 518 SER A O 1
ATOM 795 N N . THR A 1 116 ? -6.34354 -39.33220 -0.95820 1.000 33.69859 519 THR A N 1
ATOM 796 C CA . THR A 1 116 ? -5.54780 -40.46212 -0.48218 1.000 32.20113 519 THR A CA 1
ATOM 797 C C . THR A 1 116 ? -4.54628 -40.93434 -1.53098 1.000 31.05933 519 THR A C 1
ATOM 798 O O . THR A 1 116 ? -3.39175 -41.23525 -1.20575 1.000 29.51827 519 THR A O 1
ATOM 802 N N . VAL A 1 117 ? -4.96532 -41.01514 -2.79299 1.000 31.20208 520 VAL A N 1
ATOM 803 C CA . VAL A 1 117 ? -4.04413 -41.46572 -3.83334 1.000 33.33896 520 VAL A CA 1
ATOM 804 C C . VAL A 1 117 ? -2.87927 -40.49520 -3.96224 1.000 32.39261 520 VAL A C 1
ATOM 805 O O . VAL A 1 117 ? -1.71837 -40.90912 -4.06976 1.000 30.51777 520 VAL A O 1
ATOM 809 N N . GLN A 1 118 ? -3.17076 -39.19023 -3.94162 1.000 32.44716 521 GLN A N 1
ATOM 810 C CA . GLN A 1 118 ? -2.12099 -38.17622 -4.00287 1.000 31.66040 521 GLN A CA 1
ATOM 811 C C . GLN A 1 118 ? -1.15003 -38.32418 -2.84749 1.000 31.52802 521 GLN A C 1
ATOM 812 O O . GLN A 1 118 ? 0.07140 -38.28643 -3.03449 1.000 33.07980 521 GLN A O 1
ATOM 818 N N . LEU A 1 119 ? -1.69006 -38.45738 -1.63395 1.000 27.85053 522 LEU A N 1
ATOM 819 C CA . LEU A 1 119 ? -0.86432 -38.57284 -0.43911 1.000 31.99524 522 LEU A CA 1
ATOM 820 C C . LEU A 1 119 ? 0.14005 -39.70730 -0.54920 1.000 31.54990 522 LEU A C 1
ATOM 821 O O . LEU A 1 119 ? 1.25821 -39.59423 -0.03610 1.000 32.47972 522 LEU A O 1
ATOM 826 N N . HIS A 1 120 ? -0.22930 -40.79995 -1.21234 1.000 30.79416 523 HIS A N 1
ATOM 827 C CA . HIS A 1 120 ? 0.62593 -41.97843 -1.28798 1.000 33.56102 523 HIS A CA 1
ATOM 828 C C . HIS A 1 120 ? 1.39291 -42.07501 -2.60070 1.000 33.93811 523 HIS A C 1
ATOM 829 O O . HIS A 1 120 ? 2.12955 -43.04725 -2.80640 1.000 38.16685 523 HIS A O 1
ATOM 836 N N . HIS A 1 121 ? 1.25790 -41.08302 -3.47849 1.000 34.43423 524 HIS A N 1
ATOM 837 C CA . HIS A 1 121 ? 2.02940 -41.02533 -4.71484 1.000 33.22277 524 HIS A CA 1
ATOM 838 C C . HIS A 1 121 ? 3.44665 -40.55335 -4.40614 1.000 35.50554 524 HIS A C 1
ATOM 839 O O . HIS A 1 121 ? 3.63702 -39.47792 -3.83040 1.000 30.70502 524 HIS A O 1
ATOM 846 N N . ASN A 1 122 ? 4.44713 -41.34597 -4.79408 1.000 36.11530 525 ASN A N 1
ATOM 847 C CA . ASN A 1 122 ? 5.81067 -41.00375 -4.40815 1.000 37.91847 525 ASN A CA 1
ATOM 848 C C . ASN A 1 122 ? 6.35692 -39.77061 -5.12142 1.000 34.16411 525 ASN A C 1
ATOM 849 O O . ASN A 1 122 ? 7.43349 -39.30111 -4.74819 1.000 31.83415 525 ASN A O 1
ATOM 854 N N . ALA A 1 123 ? 5.65584 -39.23069 -6.11595 1.000 33.54741 526 ALA A N 1
ATOM 855 C CA . ALA A 1 123 ? 6.06071 -37.97541 -6.73849 1.000 30.21218 526 ALA A CA 1
ATOM 856 C C . ALA A 1 123 ? 5.47071 -36.74277 -6.05383 1.000 30.26649 526 ALA A C 1
ATOM 857 O O . ALA A 1 123 ? 5.77794 -35.61848 -6.46539 1.000 26.76898 526 ALA A O 1
ATOM 859 N N . LEU A 1 124 ? 4.62076 -36.91179 -5.04100 1.000 26.63496 527 LEU A N 1
ATOM 860 C CA . LEU A 1 124 ? 4.04271 -35.73628 -4.39381 1.000 29.34059 527 LEU A CA 1
ATOM 861 C C . LEU A 1 124 ? 5.09622 -34.82411 -3.77436 1.000 28.72019 527 LEU A C 1
ATOM 862 O O . LEU A 1 124 ? 5.00059 -33.60050 -3.97799 1.000 28.84306 527 LEU A O 1
ATOM 867 N N . PRO A 1 125 ? 6.11204 -35.31967 -3.04608 1.000 30.33147 528 PRO A N 1
ATOM 868 C CA . PRO A 1 125 ? 7.11665 -34.39037 -2.50175 1.000 32.18832 528 PRO A CA 1
ATOM 869 C C . PRO A 1 125 ? 7.76998 -33.52825 -3.56461 1.000 27.89553 528 PRO A C 1
ATOM 870 O O . PRO A 1 125 ? 7.95265 -32.32359 -3.35441 1.000 29.71220 528 PRO A O 1
ATOM 874 N N . ARG A 1 126 ? 8.10683 -34.11418 -4.71565 1.000 26.26704 529 ARG A N 1
ATOM 875 C CA . ARG A 1 126 ? 8.75471 -33.35824 -5.78395 1.000 29.94633 529 ARG A CA 1
ATOM 876 C C . ARG A 1 126 ? 7.84484 -32.26940 -6.32894 1.000 27.44688 529 ARG A C 1
ATOM 877 O O . ARG A 1 126 ? 8.28883 -31.14641 -6.58580 1.000 24.28559 529 ARG A O 1
ATOM 885 N N . VAL A 1 127 ? 6.57098 -32.59460 -6.54461 1.000 28.01218 530 VAL A N 1
ATOM 886 C CA . VAL A 1 127 ? 5.63636 -31.61884 -7.09079 1.000 27.66453 530 VAL A CA 1
ATOM 887 C C . VAL A 1 127 ? 5.49711 -30.42031 -6.15722 1.000 23.59227 530 VAL A C 1
ATOM 888 O O . VAL A 1 127 ? 5.50293 -29.26470 -6.60240 1.000 22.38062 530 VAL A O 1
ATOM 892 N N . VAL A 1 128 ? 5.37462 -30.67069 -4.85270 1.000 24.14904 531 VAL A N 1
ATOM 893 C CA . VAL A 1 128 ? 5.18738 -29.57625 -3.89754 1.000 24.53360 531 VAL A CA 1
ATOM 894 C C . VAL A 1 128 ? 6.45710 -28.73654 -3.77284 1.000 28.30812 531 VAL A C 1
ATOM 895 O O . VAL A 1 128 ? 6.40989 -27.49942 -3.84145 1.000 21.92029 531 VAL A O 1
ATOM 899 N N . SER A 1 129 ? 7.60813 -29.39618 -3.58313 1.000 27.80645 532 SER A N 1
ATOM 900 C CA . SER A 1 129 ? 8.88107 -28.68482 -3.48349 1.000 27.34713 532 SER A CA 1
ATOM 901 C C . SER A 1 129 ? 9.13485 -27.81963 -4.70689 1.000 26.45733 532 SER A C 1
ATOM 902 O O . SER A 1 129 ? 9.68809 -26.71565 -4.59025 1.000 23.06893 532 SER A O 1
ATOM 905 N N . ASN A 1 130 ? 8.78362 -28.32205 -5.89697 1.000 27.82834 533 ASN A N 1
ATOM 906 C CA . ASN A 1 130 ? 8.95282 -27.52645 -7.10402 1.000 25.55114 533 ASN A CA 1
ATOM 907 C C . ASN A 1 130 ? 8.18142 -26.22086 -6.99145 1.000 24.34649 533 ASN A C 1
ATOM 908 O O . ASN A 1 130 ? 8.71105 -25.14069 -7.27413 1.000 24.11667 533 ASN A O 1
ATOM 913 N N . LEU A 1 131 ? 6.92268 -26.30582 -6.56679 1.000 20.93725 534 LEU A N 1
ATOM 914 C CA . LEU A 1 131 ? 6.06356 -25.13159 -6.57931 1.000 19.81229 534 LEU A CA 1
ATOM 915 C C . LEU A 1 131 ? 6.49370 -24.12840 -5.52145 1.000 21.81954 534 LEU A C 1
ATOM 916 O O . LEU A 1 131 ? 6.43892 -22.91549 -5.75008 1.000 20.73726 534 LEU A O 1
ATOM 921 N N . LEU A 1 132 ? 6.93019 -24.61951 -4.35936 1.000 19.33970 535 LEU A N 1
ATOM 922 C CA . LEU A 1 132 ? 7.40102 -23.72540 -3.30698 1.000 18.65935 535 LEU A CA 1
ATOM 923 C C . LEU A 1 132 ? 8.63609 -22.95344 -3.75857 1.000 24.13360 535 LEU A C 1
ATOM 924 O O . LEU A 1 132 ? 8.82095 -21.78503 -3.39671 1.000 24.27575 535 LEU A O 1
ATOM 929 N N . GLN A 1 133 ? 9.49969 -23.59288 -4.54680 1.000 22.63671 536 GLN A N 1
ATOM 930 C CA . GLN A 1 133 ? 10.66137 -22.88158 -5.07808 1.000 27.88231 536 GLN A CA 1
ATOM 931 C C . GLN A 1 133 ? 10.27058 -21.93193 -6.20045 1.000 27.60238 536 GLN A C 1
ATOM 932 O O . GLN A 1 133 ? 10.74127 -20.78935 -6.24308 1.000 28.51465 536 GLN A O 1
ATOM 938 N N . VAL A 1 134 ? 9.41212 -22.38897 -7.11736 1.000 26.19498 537 VAL A N 1
ATOM 939 C CA . VAL A 1 134 ? 9.06989 -21.60508 -8.30461 1.000 26.83088 537 VAL A CA 1
ATOM 940 C C . VAL A 1 134 ? 8.35206 -20.31745 -7.92076 1.000 28.91576 537 VAL A C 1
ATOM 941 O O . VAL A 1 134 ? 8.57174 -19.25794 -8.51921 1.000 28.33180 537 VAL A O 1
ATOM 945 N N . TYR A 1 135 ? 7.45244 -20.39345 -6.95379 1.000 24.95456 538 TYR A N 1
ATOM 946 C CA . TYR A 1 135 ? 6.72831 -19.21198 -6.51441 1.000 24.69996 538 TYR A CA 1
ATOM 947 C C . TYR A 1 135 ? 7.40111 -18.52738 -5.33203 1.000 27.02304 538 TYR A C 1
ATOM 948 O O . TYR A 1 135 ? 6.87284 -17.53080 -4.82157 1.000 28.25442 538 TYR A O 1
ATOM 957 N N . ARG A 1 136 ? 8.55832 -19.03327 -4.89719 1.000 23.49011 539 ARG A N 1
ATOM 958 C CA . ARG A 1 136 ? 9.36907 -18.38055 -3.86732 1.000 27.41159 539 ARG A CA 1
ATOM 959 C C . ARG A 1 136 ? 8.54660 -18.13775 -2.60639 1.000 23.89137 539 ARG A C 1
ATOM 960 O O . ARG A 1 136 ? 8.65297 -17.09351 -1.95883 1.000 26.14865 539 ARG A O 1
ATOM 968 N N . LEU A 1 137 ? 7.72404 -19.09317 -2.27045 1.000 23.58700 540 LEU A N 1
ATOM 969 C CA . LEU A 1 137 ? 6.77706 -18.91715 -1.17957 1.000 23.36714 540 LEU A CA 1
ATOM 970 C C . LEU A 1 137 ? 7.49937 -19.01486 0.16046 1.000 27.07561 540 LEU A C 1
ATOM 971 O O . LEU A 1 137 ? 8.44361 -19.79321 0.29682 1.000 23.88839 540 LEU A O 1
ATOM 976 N N . PRO A 1 138 ? 7.09176 -18.21994 1.14773 1.000 26.52182 541 PRO A N 1
ATOM 977 C CA . PRO A 1 138 ? 7.72187 -18.29265 2.46987 1.000 27.45970 541 PRO A CA 1
ATOM 978 C C . PRO A 1 138 ? 7.48343 -19.64660 3.12082 1.000 29.82005 541 PRO A C 1
ATOM 979 O O . PRO A 1 138 ? 6.51925 -20.34902 2.81369 1.000 26.46962 541 PRO A O 1
ATOM 983 N N . ALA A 1 139 ? 8.38029 -20.01063 4.04207 1.000 29.07326 542 ALA A N 1
ATOM 984 C CA . ALA A 1 139 ? 8.15797 -21.20172 4.84938 1.000 27.87496 542 ALA A CA 1
ATOM 985 C C . ALA A 1 139 ? 6.83039 -21.08561 5.58144 1.000 25.62735 542 ALA A C 1
ATOM 986 O O . ALA A 1 139 ? 6.42832 -19.99518 5.99949 1.000 24.52490 542 ALA A O 1
ATOM 988 N N . ARG A 1 140 ? 6.14442 -22.21773 5.71824 1.000 22.48024 543 ARG A N 1
ATOM 989 C CA . ARG A 1 140 ? 4.88869 -22.32844 6.44911 1.000 25.75230 543 ARG A CA 1
ATOM 990 C C . ARG A 1 140 ? 3.74102 -21.58616 5.77322 1.000 30.26705 543 ARG A C 1
ATOM 991 O O . ARG A 1 140 ? 2.75484 -21.25446 6.43110 1.000 26.31413 543 ARG A O 1
ATOM 999 N N . SER A 1 141 ? 3.82465 -21.32606 4.46495 1.000 19.43998 544 SER A N 1
ATOM 1000 C CA . SER A 1 141 ? 2.73228 -20.64147 3.78208 1.000 26.52050 544 SER A CA 1
ATOM 1001 C C . SER A 1 141 ? 1.81009 -21.58304 3.01360 1.000 21.70762 544 SER A C 1
ATOM 1002 O O . SER A 1 141 ? 0.65351 -21.22640 2.77099 1.000 20.74943 544 SER A O 1
ATOM 1005 N N . LEU A 1 142 ? 2.27675 -22.76649 2.63162 1.000 18.17140 545 LEU A N 1
ATOM 1006 C CA . LEU A 1 142 ? 1.40186 -23.78036 2.05635 1.000 20.72634 545 LEU A CA 1
ATOM 1007 C C . LEU A 1 142 ? 1.08832 -24.83969 3.10395 1.000 20.90675 545 LEU A C 1
ATOM 1008 O O . LEU A 1 142 ? 2.00018 -25.40841 3.71316 1.000 24.51640 545 LEU A O 1
ATOM 1013 N N . GLU A 1 143 ? -0.19722 -25.08994 3.30907 1.000 19.91793 546 GLU A N 1
ATOM 1014 C CA . GLU A 1 143 ? -0.69054 -26.13157 4.19416 1.000 21.35918 546 GLU A CA 1
ATOM 1015 C C . GLU A 1 143 ? -1.39500 -27.19487 3.37059 1.000 22.77483 546 GLU A C 1
ATOM 1016 O O . GLU A 1 143 ? -2.28420 -26.87814 2.56879 1.000 24.49506 546 GLU A O 1
ATOM 1022 N N . LEU A 1 144 ? -1.01012 -28.44816 3.57325 1.000 20.13630 547 LEU A N 1
ATOM 1023 C CA . LEU A 1 144 ? -1.63738 -29.57089 2.89495 1.000 21.14843 547 LEU A CA 1
ATOM 1024 C C . LEU A 1 144 ? -2.55722 -30.29103 3.87141 1.000 20.88038 547 LEU A C 1
ATOM 1025 O O . LEU A 1 144 ? -2.12628 -30.69267 4.95637 1.000 22.99841 547 LEU A O 1
ATOM 1030 N N . GLU A 1 145 ? -3.81090 -30.45887 3.47461 1.000 20.31894 548 GLU A N 1
ATOM 1031 C CA . GLU A 1 145 ? -4.83988 -31.07269 4.30521 1.000 21.17579 548 GLU A CA 1
ATOM 1032 C C . GLU A 1 145 ? -5.00108 -32.52829 3.89340 1.000 24.47232 548 GLU A C 1
ATOM 1033 O O . GLU A 1 145 ? -5.20550 -32.81922 2.71085 1.000 26.31218 548 GLU A O 1
ATOM 1039 N N . VAL A 1 146 ? -4.89818 -33.43570 4.86373 1.000 22.43253 549 VAL A N 1
ATOM 1040 C CA . VAL A 1 146 ? -5.08373 -34.86168 4.63326 1.000 23.56248 549 VAL A CA 1
ATOM 1041 C C . VAL A 1 146 ? -6.18067 -35.33815 5.57761 1.000 28.78573 549 VAL A C 1
ATOM 1042 O O . VAL A 1 146 ? -6.45358 -34.71263 6.60083 1.000 23.44588 549 VAL A O 1
ATOM 1046 N N . THR A 1 147 ? -6.83040 -36.44129 5.22104 1.000 31.16553 550 THR A N 1
ATOM 1047 C CA . THR A 1 147 ? -7.86939 -36.99593 6.07963 1.000 30.26602 550 THR A CA 1
ATOM 1048 C C . THR A 1 147 ? -7.32471 -38.14640 6.91664 1.000 30.21796 550 THR A C 1
ATOM 1049 O O . THR A 1 147 ? -6.26777 -38.71413 6.62456 1.000 31.43902 550 THR A O 1
ATOM 1053 N N . GLU A 1 148 ? -8.06903 -38.48218 7.97789 1.000 31.62244 551 GLU A N 1
ATOM 1054 C CA . GLU A 1 148 ? -7.70721 -39.63280 8.80219 1.000 33.17303 551 GLU A CA 1
ATOM 1055 C C . GLU A 1 148 ? -7.67721 -40.90516 7.96839 1.000 33.36207 551 GLU A C 1
ATOM 1056 O O . GLU A 1 148 ? -6.79191 -41.75112 8.13977 1.000 33.02047 551 GLU A O 1
ATOM 1062 N N . THR A 1 149 ? -8.63346 -41.04956 7.04979 1.000 32.94440 552 THR A N 1
ATOM 1063 C CA . THR A 1 149 ? -8.65375 -42.21916 6.17750 1.000 35.13726 552 THR A CA 1
ATOM 1064 C C . THR A 1 149 ? -7.41934 -42.27001 5.28699 1.000 35.75616 552 THR A C 1
ATOM 1065 O O . THR A 1 149 ? -6.82449 -43.33928 5.09551 1.000 36.96091 552 THR A O 1
ATOM 1069 N N . GLY A 1 150 ? -7.02594 -41.12691 4.72383 1.000 34.41815 553 GLY A N 1
ATOM 1070 C CA . GLY A 1 150 ? -5.82145 -41.09603 3.91234 1.000 36.04618 553 GLY A CA 1
ATOM 1071 C C . GLY A 1 150 ? -4.60835 -41.60295 4.66502 1.000 36.13102 553 GLY A C 1
ATOM 1072 O O . GLY A 1 150 ? -3.80653 -42.37051 4.12728 1.000 40.03014 553 GLY A O 1
ATOM 1073 N N . LEU A 1 151 ? -4.47362 -41.20178 5.93130 1.000 36.14730 554 LEU A N 1
ATOM 1074 C CA . LEU A 1 151 ? -3.36043 -41.66812 6.75001 1.000 33.03596 554 LEU A CA 1
ATOM 1075 C C . LEU A 1 151 ? -3.43826 -43.16554 7.02290 1.000 36.93316 554 LEU A C 1
ATOM 1076 O O . LEU A 1 151 ? -2.40183 -43.83433 7.08712 1.000 39.29424 554 LEU A O 1
ATOM 1081 N N . MET A 1 152 ? -4.64651 -43.71215 7.16757 1.000 36.81175 555 MET A N 1
ATOM 1082 C CA . MET A 1 152 ? -4.78720 -45.07066 7.68552 1.000 39.10308 555 MET A CA 1
ATOM 1083 C C . MET A 1 152 ? -4.48781 -46.15313 6.65144 1.000 44.58172 555 MET A C 1
ATOM 1084 O O . MET A 1 152 ? -4.10882 -47.26358 7.04100 1.000 44.04760 555 MET A O 1
ATOM 1089 N N . GLU A 1 153 ? -4.65266 -45.87747 5.34894 1.000 44.14523 556 GLU A N 1
ATOM 1090 C CA . GLU A 1 153 ? -4.38700 -46.91829 4.35252 1.000 47.21492 556 GLU A CA 1
ATOM 1091 C C . GLU A 1 153 ? -2.98151 -47.48870 4.48788 1.000 50.98464 556 GLU A C 1
ATOM 1092 O O . GLU A 1 153 ? -2.78459 -48.70449 4.37624 1.000 54.69922 556 GLU A O 1
ATOM 1098 N N . ASP A 1 154 ? -1.99058 -46.62819 4.71722 1.000 45.25010 557 ASP A N 1
ATOM 1099 C CA . ASP A 1 154 ? -0.59973 -47.07807 4.79708 1.000 43.07740 557 ASP A CA 1
ATOM 1100 C C . ASP A 1 154 ? 0.14919 -45.98086 5.56169 1.000 41.19260 557 ASP A C 1
ATOM 1101 O O . ASP A 1 154 ? 0.73151 -45.08084 4.95727 1.000 38.16137 557 ASP A O 1
ATOM 1106 N N . ILE A 1 155 ? 0.10936 -46.07281 6.89437 1.000 39.10900 558 ILE A N 1
ATOM 1107 C CA . ILE A 1 155 ? 0.70730 -45.03321 7.72680 1.000 39.03589 558 ILE A CA 1
ATOM 1108 C C . ILE A 1 155 ? 2.20550 -44.94391 7.48683 1.000 39.44498 558 ILE A C 1
ATOM 1109 O O . ILE A 1 155 ? 2.80216 -43.86836 7.62890 1.000 37.20857 558 ILE A O 1
ATOM 1114 N N . SER A 1 156 ? 2.83497 -46.05659 7.10122 1.000 40.84180 559 SER A N 1
ATOM 1115 C CA . SER A 1 156 ? 4.26917 -46.04334 6.83798 1.000 39.78590 559 SER A CA 1
ATOM 1116 C C . SER A 1 156 ? 4.60586 -45.08671 5.70222 1.000 38.43852 559 SER A C 1
ATOM 1117 O O . SER A 1 156 ? 5.45082 -44.19706 5.85118 1.000 36.32997 559 SER A O 1
ATOM 1120 N N . THR A 1 157 ? 3.94146 -45.25052 4.55800 1.000 35.79531 560 THR A N 1
ATOM 1121 C CA . THR A 1 157 ? 4.21562 -44.38973 3.41405 1.000 34.12690 560 THR A CA 1
ATOM 1122 C C . THR A 1 157 ? 3.73769 -42.96501 3.66794 1.000 36.00500 560 THR A C 1
ATOM 1123 O O . THR A 1 157 ? 4.41436 -42.00190 3.28839 1.000 38.03605 560 THR A O 1
ATOM 1127 N N . ALA A 1 158 ? 2.57340 -42.81103 4.30727 1.000 34.01120 561 ALA A N 1
ATOM 1128 C CA . ALA A 1 158 ? 2.07170 -41.47394 4.61072 1.000 31.92880 561 ALA A CA 1
ATOM 1129 C C . ALA A 1 158 ? 3.06166 -40.70280 5.47174 1.000 35.34650 561 ALA A C 1
ATOM 1130 O O . ALA A 1 158 ? 3.34745 -39.52836 5.20125 1.000 34.56168 561 ALA A O 1
ATOM 1132 N N . ALA A 1 159 ? 3.61327 -41.35744 6.50032 1.000 32.12142 562 ALA A N 1
ATOM 1133 C CA . ALA A 1 159 ? 4.57729 -40.70111 7.38010 1.000 34.23852 562 ALA A CA 1
ATOM 1134 C C . ALA A 1 159 ? 5.80109 -40.23034 6.60305 1.000 32.01597 562 ALA A C 1
ATOM 1135 O O . ALA A 1 159 ? 6.25954 -39.09348 6.77464 1.000 33.64010 562 ALA A O 1
ATOM 1137 N N . GLN A 1 160 ? 6.34141 -41.09412 5.73848 1.000 33.57568 563 GLN A N 1
ATOM 1138 C CA . GLN A 1 160 ? 7.50345 -40.72291 4.93188 1.000 35.25832 563 GLN A CA 1
ATOM 1139 C C . GLN A 1 160 ? 7.20773 -39.50956 4.05838 1.000 34.58254 563 GLN A C 1
ATOM 1140 O O . GLN A 1 160 ? 8.01131 -38.57103 3.98726 1.000 30.74848 563 GLN A O 1
ATOM 1146 N N . HIS A 1 161 ? 6.06001 -39.51637 3.37113 1.000 30.71862 564 HIS A N 1
ATOM 1147 C CA 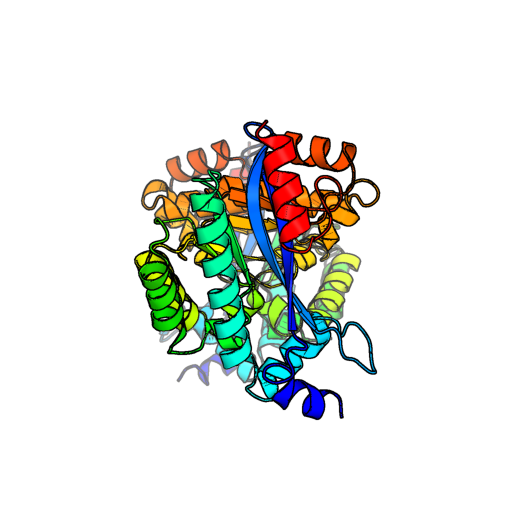. HIS A 1 161 ? 5.72208 -38.39376 2.50350 1.000 31.87200 564 HIS A CA 1
ATOM 1148 C C . HIS A 1 161 ? 5.43539 -37.13039 3.30226 1.000 29.97576 564 HIS A C 1
ATOM 1149 O O . HIS A 1 161 ? 5.83053 -36.03394 2.88953 1.000 30.80476 564 HIS A O 1
ATOM 1156 N N . LEU A 1 162 ? 4.73692 -37.25153 4.43592 1.000 27.26801 565 LEU A N 1
ATOM 1157 C CA . LEU A 1 162 ? 4.46014 -36.05963 5.23220 1.000 28.38363 565 LEU A CA 1
ATOM 1158 C C . LEU A 1 162 ? 5.74729 -35.43741 5.75073 1.000 28.70272 565 LEU A C 1
ATOM 1159 O O . LEU A 1 162 ? 5.89544 -34.21079 5.74619 1.000 29.67495 565 LEU A O 1
ATOM 1164 N N . LEU A 1 163 ? 6.68855 -36.26516 6.21177 1.000 28.23882 566 LEU A N 1
ATOM 1165 C CA . LEU A 1 163 ? 7.96194 -35.72683 6.68113 1.000 31.26887 566 LEU A CA 1
ATOM 1166 C C . LEU A 1 163 ? 8.69299 -35.00991 5.55385 1.000 27.86440 566 LEU A C 1
ATOM 1167 O O . LEU A 1 163 ? 9.25438 -33.92470 5.75115 1.000 27.36568 566 LEU A O 1
ATOM 1172 N N . SER A 1 164 ? 8.67794 -35.59303 4.35751 1.000 28.55316 567 SER A N 1
ATOM 1173 C CA . SER A 1 164 ? 9.31762 -34.94638 3.22088 1.000 26.05369 567 SER A CA 1
ATOM 1174 C C . SER A 1 164 ? 8.63043 -33.62792 2.87732 1.000 29.27904 567 SER A C 1
ATOM 1175 O O . SER A 1 164 ? 9.29705 -32.64207 2.54418 1.000 28.39233 567 SER A O 1
ATOM 1178 N N . LEU A 1 165 ? 7.29284 -33.58316 2.96302 1.000 24.68525 568 LEU A N 1
ATOM 1179 C CA . LEU A 1 165 ? 6.59304 -32.33679 2.67239 1.000 25.22171 568 LEU A CA 1
ATOM 1180 C C . LEU A 1 165 ? 6.92861 -31.27121 3.70158 1.000 27.25761 568 LEU A C 1
ATOM 1181 O O . LEU A 1 165 ? 7.17871 -30.11019 3.34950 1.000 23.41274 568 LEU A O 1
ATOM 1186 N N . ARG A 1 166 ? 6.95856 -31.65245 4.97833 1.000 23.92782 569 ARG A N 1
ATOM 1187 C CA . ARG A 1 166 ? 7.33764 -30.69827 6.01282 1.000 26.47767 569 ARG A CA 1
ATOM 1188 C C . ARG A 1 166 ? 8.76573 -30.22311 5.80511 1.000 28.11980 569 ARG A C 1
ATOM 1189 O O . ARG A 1 166 ? 9.05912 -29.03367 5.95669 1.000 28.30912 569 ARG A O 1
ATOM 1197 N N . ARG A 1 167 ? 9.66331 -31.14115 5.43846 1.000 28.64964 570 ARG A N 1
ATOM 1198 C CA . ARG A 1 167 ? 11.05460 -30.76644 5.21185 1.000 29.08039 570 ARG A CA 1
ATOM 1199 C C . ARG A 1 167 ? 11.17391 -29.72289 4.10604 1.000 34.73529 570 ARG A C 1
ATOM 1200 O O . ARG A 1 167 ? 12.06050 -28.86112 4.15649 1.000 36.84151 570 ARG A O 1
ATOM 1208 N N . ALA A 1 168 ? 10.27025 -29.75404 3.12502 1.000 29.11403 571 ALA A N 1
ATOM 1209 C CA . ALA A 1 168 ? 10.30339 -28.77545 2.04740 1.000 33.18980 571 ALA A CA 1
ATOM 1210 C C . ALA A 1 168 ? 9.70696 -27.42390 2.43304 1.000 35.27798 571 ALA A C 1
ATOM 1211 O O . ALA A 1 168 ? 9.87160 -26.46080 1.67819 1.000 35.98993 571 ALA A O 1
ATOM 1213 N N . GLY A 1 169 ? 9.03044 -27.31920 3.57409 1.000 30.41625 572 GLY A N 1
ATOM 1214 C CA . GLY A 1 169 ? 8.45720 -26.06329 4.02973 1.000 31.25267 572 GLY A CA 1
ATOM 1215 C C . GLY A 1 169 ? 6.94833 -26.06117 4.18526 1.000 27.84948 572 GLY A C 1
ATOM 1216 O O . GLY A 1 169 ? 6.40474 -25.09490 4.74330 1.000 32.77678 572 GLY A O 1
ATOM 1217 N N . ALA A 1 170 ? 6.24813 -27.10037 3.74083 1.000 26.50714 573 ALA A N 1
ATOM 1218 C CA . ALA A 1 170 ? 4.79717 -27.14549 3.84948 1.000 24.28552 573 ALA A CA 1
ATOM 1219 C C . ALA A 1 170 ? 4.36337 -27.51363 5.26434 1.000 26.69165 573 ALA A C 1
ATOM 1220 O O . ALA A 1 170 ? 5.04132 -28.26654 5.96856 1.000 30.06519 573 ALA A O 1
ATOM 1222 N N . LEU A 1 171 ? 3.21987 -26.97231 5.67319 1.000 23.13719 574 LEU A N 1
ATOM 1223 C CA . LEU A 1 171 ? 2.53082 -27.41081 6.87710 1.000 25.51597 574 LEU A CA 1
ATOM 1224 C C . LEU A 1 171 ? 1.54988 -28.53082 6.53122 1.000 27.49809 574 LEU A C 1
ATOM 1225 O O . LEU A 1 171 ? 1.13465 -28.69351 5.37845 1.000 25.47625 574 LEU A O 1
ATOM 1230 N N . ILE A 1 172 ? 1.17545 -29.31286 7.54453 1.000 25.54779 575 ILE A N 1
ATOM 1231 C CA . ILE A 1 172 ? 0.23329 -30.41004 7.35783 1.000 25.60218 575 ILE A CA 1
ATOM 1232 C C . ILE A 1 172 ? -0.88401 -30.28879 8.38663 1.000 24.28006 575 ILE A C 1
ATOM 1233 O O . ILE A 1 172 ? -0.62233 -30.08443 9.57780 1.000 25.95871 575 ILE A O 1
ATOM 1238 N N . ALA A 1 173 ? -2.12238 -30.41980 7.92604 1.000 22.13593 576 ALA A N 1
ATOM 1239 C CA . ALA A 1 173 ? -3.30071 -30.40040 8.78159 1.000 20.70460 576 ALA A CA 1
ATOM 1240 C C . ALA A 1 173 ? -4.15636 -31.62545 8.50186 1.000 23.79076 576 ALA A C 1
ATOM 1241 O O . ALA A 1 173 ? -4.19996 -32.11815 7.37311 1.000 21.91569 576 ALA A O 1
ATOM 1243 N N . ILE A 1 174 ? -4.84913 -32.11171 9.53075 1.000 22.58692 577 ILE A N 1
ATOM 1244 C CA . ILE A 1 174 ? -5.81005 -33.20041 9.36570 1.000 24.20269 577 ILE A CA 1
ATOM 1245 C C . ILE A 1 174 ? -7.19320 -32.60795 9.15096 1.000 27.54428 577 ILE A C 1
ATOM 1246 O O . ILE A 1 174 ? -7.71970 -31.92153 10.03174 1.000 26.07394 577 ILE A O 1
ATOM 1251 N N . ASP A 1 175 ? -7.79318 -32.91199 8.00605 1.000 23.47100 578 ASP A N 1
ATOM 1252 C CA . ASP A 1 175 ? -9.11794 -32.44213 7.62653 1.000 26.22846 578 ASP A CA 1
ATOM 1253 C C . ASP A 1 175 ? -10.19235 -33.40325 8.13718 1.000 28.62339 578 ASP A C 1
ATOM 1254 O O . ASP A 1 175 ? -9.93834 -34.58766 8.37010 1.000 27.40396 578 ASP A O 1
ATOM 1259 N N . ASP A 1 176 ? -11.40918 -32.87283 8.30615 1.000 28.08643 579 ASP A N 1
ATOM 1260 C CA . ASP A 1 176 ? -12.58835 -33.68042 8.64323 1.000 26.01294 579 ASP A CA 1
ATOM 1261 C C . ASP A 1 176 ? -12.37252 -34.49806 9.91692 1.000 26.05083 579 ASP A C 1
ATOM 1262 O O . ASP A 1 176 ? -12.84210 -35.63049 10.03172 1.000 28.04052 579 ASP A O 1
ATOM 1267 N N . PHE A 1 177 ? -11.64776 -33.93930 10.87687 1.000 23.71306 580 PHE A N 1
ATOM 1268 C CA . PHE A 1 177 ? -11.25884 -34.72999 12.03808 1.000 26.10274 580 PHE A CA 1
ATOM 1269 C C . PHE A 1 177 ? -12.46625 -35.12054 12.88012 1.000 26.19282 580 PHE A C 1
ATOM 1270 O O . PHE A 1 177 ? -13.36688 -34.31396 13.11818 1.000 27.32125 580 PHE A O 1
ATOM 1278 N N . GLY A 1 178 ? -12.45184 -36.36111 13.37084 1.000 29.88988 581 GLY A N 1
ATOM 1279 C CA . GLY A 1 178 ? -13.54911 -36.91581 14.13478 1.000 29.70843 581 GLY A CA 1
ATOM 1280 C C . GLY A 1 178 ? -14.44377 -37.85626 13.35374 1.000 34.65921 581 GLY A C 1
ATOM 1281 O O . GLY A 1 178 ? -15.25248 -38.56088 13.96517 1.000 37.84747 581 GLY A O 1
ATOM 1282 N N . THR A 1 179 ? -14.32560 -37.88639 12.02364 1.000 35.62882 582 THR A N 1
ATOM 1283 C CA . THR A 1 179 ? -15.13356 -38.76806 11.19022 1.000 35.07166 582 THR A CA 1
ATOM 1284 C C . THR A 1 179 ? -14.40695 -40.03829 10.76967 1.000 37.85828 582 THR A C 1
ATOM 1285 O O . THR A 1 179 ? -15.04931 -40.94680 10.23378 1.000 36.89237 582 THR A O 1
ATOM 1289 N N . GLY A 1 180 ? -13.09186 -40.12291 10.98276 1.000 31.96581 583 GLY A N 1
ATOM 1290 C CA . GLY A 1 180 ? -12.33453 -41.30760 10.68449 1.000 35.83551 583 GLY A CA 1
ATOM 1291 C C . GLY A 1 180 ? -11.79736 -41.97473 11.93365 1.000 34.83556 583 GLY A C 1
ATOM 1292 O O . GLY A 1 180 ? -12.29605 -41.77066 13.04683 1.000 35.28344 583 GLY A O 1
ATOM 1293 N N . TYR A 1 181 ? -10.76192 -42.78592 11.74435 1.000 29.62746 584 TYR A N 1
ATOM 1294 C CA . TYR A 1 181 ? -10.05530 -43.43359 12.84026 1.000 35.48465 584 TYR A CA 1
ATOM 1295 C C . TYR A 1 181 ? -8.65645 -42.84776 12.94900 1.000 33.70917 584 TYR A C 1
ATOM 1296 O O . TYR A 1 181 ? -7.96544 -42.68699 11.93665 1.000 36.93543 584 TYR A O 1
ATOM 1305 N N . SER A 1 182 ? -8.24284 -42.53619 14.17691 1.000 31.39431 585 SER A N 1
ATOM 1306 C CA . SER A 1 182 ? -6.93458 -41.96291 14.44629 1.000 31.14732 585 SER A CA 1
ATOM 1307 C C . SER A 1 182 ? -6.28156 -42.66139 15.62655 1.000 36.29252 585 SER A C 1
ATOM 1308 O O . SER A 1 182 ? -6.95417 -43.11016 16.55909 1.000 32.85337 585 SER A O 1
ATOM 1311 N N . SER A 1 183 ? -4.95692 -42.72349 15.58538 1.000 33.38300 586 SER A N 1
ATOM 1312 C CA . SER A 1 183 ? -4.15010 -43.18883 16.70363 1.000 37.71855 586 SER A CA 1
ATOM 1313 C C . SER A 1 183 ? -3.48430 -41.98270 17.34802 1.000 34.80693 586 SER A C 1
ATOM 1314 O O . SER A 1 183 ? -2.79382 -41.21590 16.67042 1.000 37.23304 586 SER A O 1
ATOM 1317 N N . LEU A 1 184 ? -3.69695 -41.81017 18.65248 1.000 38.82794 587 LEU A N 1
ATOM 1318 C CA . LEU A 1 184 ? -3.03541 -40.71742 19.35576 1.000 38.19935 587 LEU A CA 1
ATOM 1319 C C . LEU A 1 184 ? -1.51984 -40.84455 19.26507 1.000 39.48404 587 LEU A C 1
ATOM 1320 O O . LEU A 1 184 ? -0.81546 -39.83323 19.16310 1.000 39.66113 587 LEU A O 1
ATOM 1325 N N . SER A 1 185 ? -1.00620 -42.07658 19.27799 1.000 39.42772 588 SER A N 1
ATOM 1326 C CA . SER A 1 185 ? 0.42042 -42.30369 19.07336 1.000 43.05288 588 SER A CA 1
ATOM 1327 C C . SER A 1 185 ? 0.90917 -41.64869 17.78527 1.000 41.26379 588 SER A C 1
ATOM 1328 O O . SER A 1 185 ? 1.88191 -40.88551 17.79299 1.000 42.21906 588 SER A O 1
ATOM 1331 N N . TYR A 1 186 ? 0.23389 -41.93041 16.66615 1.000 40.00644 589 TYR A N 1
ATOM 1332 C CA . TYR A 1 186 ? 0.64753 -41.36651 15.38472 1.000 38.08228 589 TYR A CA 1
ATOM 1333 C C . TYR A 1 186 ? 0.33759 -39.87781 15.28058 1.000 40.54987 589 TYR A C 1
ATOM 1334 O O . TYR A 1 186 ? 1.09810 -39.13714 14.64697 1.000 41.46323 589 TYR A O 1
ATOM 1343 N N . LEU A 1 187 ? -0.76268 -39.41714 15.88060 1.000 37.69516 590 LEU A N 1
ATOM 1344 C CA . LEU A 1 187 ? -1.07533 -37.99160 15.83080 1.000 38.70118 590 LEU A CA 1
ATOM 1345 C C . LEU A 1 187 ? 0.07851 -37.16077 16.38414 1.000 44.73045 590 LEU A C 1
ATOM 1346 O O . LEU A 1 187 ? 0.50850 -36.17994 15.76634 1.000 43.26579 590 LEU A O 1
ATOM 1351 N N . LYS A 1 188 ? 0.60939 -37.55269 17.54198 1.000 37.69479 591 LYS A N 1
ATOM 1352 C CA . LYS A 1 188 ? 1.74477 -36.82607 18.09374 1.000 43.32791 591 LYS A CA 1
ATOM 1353 C C . LYS A 1 188 ? 3.02661 -37.10841 17.31771 1.000 38.77089 591 LYS A C 1
ATOM 1354 O O . LYS A 1 188 ? 3.87706 -36.22057 17.18774 1.000 45.34350 591 LYS A O 1
ATOM 1360 N N . SER A 1 189 ? 3.17374 -38.32322 16.77844 1.000 40.40234 592 SER A N 1
ATOM 1361 C CA . SER A 1 189 ? 4.41170 -38.70250 16.09938 1.000 38.59264 592 SER A CA 1
ATOM 1362 C C . SER A 1 189 ? 4.57321 -38.02251 14.74378 1.000 40.38868 592 SER A C 1
ATOM 1363 O O . SER A 1 189 ? 5.70254 -37.74167 14.32672 1.000 36.58404 592 SER A O 1
ATOM 1366 N N . LEU A 1 190 ? 3.47859 -37.78828 14.02877 1.000 35.41185 593 LEU A N 1
ATOM 1367 C CA . LEU A 1 190 ? 3.54357 -37.21295 12.69349 1.000 35.80521 593 LEU A CA 1
ATOM 1368 C C . LEU A 1 190 ? 3.82676 -35.71384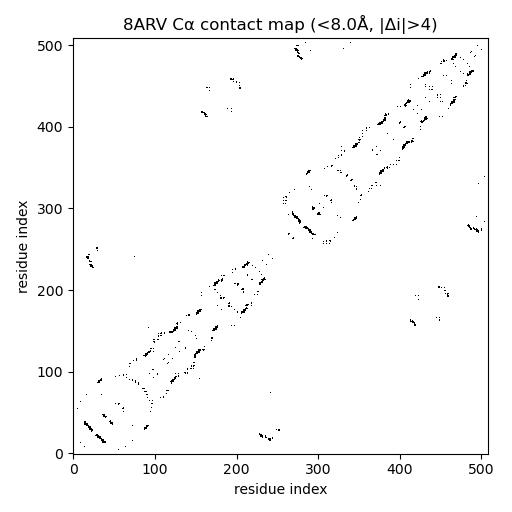 12.75891 1.000 36.21771 593 LEU A C 1
ATOM 1369 O O . LEU A 1 190 ? 3.64861 -35.08250 13.80294 1.000 38.03735 593 LEU A O 1
ATOM 1374 N N . PRO A 1 191 ? 4.28621 -35.11422 11.65228 1.000 36.73948 594 PRO A N 1
ATOM 1375 C CA . PRO A 1 191 ? 4.51326 -33.65908 11.63406 1.000 36.54625 594 PRO A CA 1
ATOM 1376 C C . PRO A 1 191 ? 3.23322 -32.87700 11.35336 1.000 36.60183 594 PRO A C 1
ATOM 1377 O O . PRO A 1 191 ? 3.11814 -32.15550 10.36252 1.000 34.04241 594 PRO A O 1
ATOM 1381 N N . LEU A 1 192 ? 2.25025 -33.02710 12.23615 1.000 35.49109 595 LEU A N 1
ATOM 1382 C CA . LEU A 1 192 ? 0.94062 -32.41858 12.05284 1.000 32.88780 595 LEU A CA 1
ATOM 1383 C C . LEU A 1 192 ? 0.88377 -31.10983 12.81932 1.000 34.99424 595 LEU A C 1
ATOM 1384 O O . LEU A 1 192 ? 1.22395 -31.06004 14.00417 1.000 36.93488 595 LEU A O 1
ATOM 1389 N N . ASP A 1 193 ? 0.44478 -30.05494 12.14332 1.000 27.75390 596 ASP A N 1
ATOM 1390 C CA . ASP A 1 193 ? 0.42685 -28.73793 12.74394 1.000 30.45906 596 ASP A CA 1
ATOM 1391 C C . ASP A 1 193 ? -0.96704 -28.27591 13.14958 1.000 30.26049 596 ASP A C 1
ATOM 1392 O O . ASP A 1 193 ? -1.08260 -27.41843 14.03363 1.000 28.04134 596 ASP A O 1
ATOM 1397 N N . LYS A 1 194 ? -2.02256 -28.84749 12.56968 1.000 27.17788 597 LYS A N 1
ATOM 1398 C CA . LYS A 1 194 ? -3.36954 -28.33836 12.79045 1.000 24.87775 597 LYS A CA 1
ATOM 1399 C C . LYS A 1 194 ? -4.38983 -29.46027 12.63556 1.000 23.54272 597 LYS A C 1
ATOM 1400 O O . LYS A 1 194 ? -4.21427 -30.37341 11.82747 1.000 24.00359 597 LYS A O 1
ATOM 1406 N N . ILE A 1 195 ? -5.46292 -29.36857 13.41644 1.000 23.28024 598 ILE A N 1
ATOM 1407 C CA . ILE A 1 195 ? -6.62892 -30.24544 13.32799 1.000 20.45410 598 ILE A CA 1
ATOM 1408 C C . ILE A 1 195 ? -7.82617 -29.40861 12.89295 1.000 19.69285 598 ILE A C 1
ATOM 1409 O O . ILE A 1 195 ? -8.09843 -28.36355 13.48916 1.000 21.28054 598 ILE A O 1
ATOM 1414 N N . LYS A 1 196 ? -8.56023 -29.87883 11.88744 1.000 19.19847 599 LYS A N 1
ATOM 1415 C CA . LYS A 1 196 ? -9.76748 -29.20922 11.41028 1.000 19.40598 599 LYS A CA 1
ATOM 1416 C C . LYS A 1 196 ? -10.97831 -30.01505 11.86823 1.000 21.67672 599 LYS A C 1
ATOM 1417 O O . LYS A 1 196 ? -11.13909 -31.17096 11.46357 1.000 24.02457 599 LYS A O 1
ATOM 1423 N N . ILE A 1 197 ? -11.81462 -29.42224 12.72244 1.000 21.07089 600 ILE A N 1
ATOM 1424 C CA . ILE A 1 197 ? -13.02551 -30.11076 13.16999 1.000 24.79045 600 ILE A CA 1
ATOM 1425 C C . ILE A 1 197 ? -13.96758 -30.29912 11.99220 1.000 25.87766 600 ILE A C 1
ATOM 1426 O O . ILE A 1 197 ? -14.27761 -29.34211 11.26999 1.000 25.09967 600 ILE A O 1
ATOM 1431 N N . ASP A 1 198 ? -14.45299 -31.52510 11.80785 1.000 25.70309 601 ASP A N 1
ATOM 1432 C CA . ASP A 1 198 ? -15.39939 -31.77224 10.73050 1.000 28.47118 601 ASP A CA 1
ATOM 1433 C C . ASP A 1 198 ? -16.63804 -30.90300 10.89939 1.000 27.17524 601 ASP A C 1
ATOM 1434 O O . ASP A 1 198 ? -17.15243 -30.72990 12.00816 1.000 25.16117 601 ASP A O 1
ATOM 1439 N N . LYS A 1 199 ? -17.11663 -30.34453 9.78544 1.000 24.79999 602 LYS A N 1
ATOM 1440 C CA . LYS A 1 199 ? -18.24726 -29.42679 9.88509 1.000 28.17957 602 LYS A CA 1
ATOM 1441 C C . LYS A 1 199 ? -19.50512 -30.10855 10.40970 1.000 25.55051 602 LYS A C 1
ATOM 1442 O O . LYS A 1 199 ? -20.36613 -29.42927 10.98153 1.000 27.92065 602 LYS A O 1
ATOM 1448 N N . SER A 1 200 ? -19.61382 -31.43451 10.27260 1.000 25.58383 603 SER A N 1
ATOM 1449 C CA . SER A 1 200 ? -20.80065 -32.12922 10.76903 1.000 28.79541 603 SER A CA 1
ATOM 1450 C C . SER A 1 200 ? -20.99925 -31.90407 12.26058 1.000 33.64245 603 SER A C 1
ATOM 1451 O O . SER A 1 200 ? -22.13582 -31.92648 12.74697 1.000 31.16025 603 SER A O 1
ATOM 1454 N N . PHE A 1 201 ? -19.91216 -31.70295 13.00296 1.000 23.74901 604 PHE A N 1
ATOM 1455 C CA . PHE A 1 201 ? -20.03443 -31.47982 14.43704 1.000 29.05622 604 PHE A CA 1
ATOM 1456 C C . PHE A 1 201 ? -20.31485 -30.01304 14.74282 1.000 30.24063 604 PHE A C 1
ATOM 1457 O O . PHE A 1 201 ? -21.06572 -29.69915 15.67076 1.000 29.56171 604 PHE A O 1
ATOM 1465 N N . VAL A 1 202 ? -19.72756 -29.10339 13.96880 1.000 26.67096 605 VAL A N 1
ATOM 1466 C CA . VAL A 1 202 ? -19.88407 -27.68082 14.25405 1.000 29.74325 605 VAL A CA 1
ATOM 1467 C C . VAL A 1 202 ? -21.25096 -27.18662 13.81137 1.000 29.62356 605 VAL A C 1
ATOM 1468 O O . VAL A 1 202 ? -21.87098 -26.35414 14.48495 1.000 30.63988 605 VAL A O 1
ATOM 1472 N N . GLN A 1 203 ? -21.74177 -27.68953 12.67623 1.000 30.34046 606 GLN A N 1
ATOM 1473 C CA . GLN A 1 203 ? -22.96712 -27.14989 12.09618 1.000 37.60993 606 GLN A CA 1
ATOM 1474 C C . GLN A 1 203 ? -24.14385 -27.30609 13.04659 1.000 36.61054 606 GLN A C 1
ATOM 1475 O O . GLN A 1 203 ? -24.99088 -26.41161 13.14886 1.000 43.95526 606 GLN A O 1
ATOM 1481 N N . ASP A 1 204 ? -24.20766 -28.43478 13.75048 1.000 42.42072 607 ASP A N 1
ATOM 1482 C CA . ASP A 1 204 ? -25.26476 -28.72184 14.70836 1.000 46.23830 607 ASP A CA 1
ATOM 1483 C C . ASP A 1 204 ? -24.78705 -28.54218 16.14516 1.000 49.28237 607 ASP A C 1
ATOM 1484 O O . ASP A 1 204 ? -25.25268 -29.23948 17.05433 1.000 53.62876 607 ASP A O 1
ATOM 1489 N N . LEU A 1 205 ? -23.86271 -27.60236 16.35481 1.000 39.69456 608 LEU A N 1
ATOM 1490 C CA . LEU A 1 205 ? -23.26204 -27.38390 17.66532 1.000 46.49906 608 LEU A CA 1
ATOM 1491 C C . LEU A 1 205 ? -24.31096 -27.03246 18.71033 1.000 50.88879 608 LEU A C 1
ATOM 1492 O O . LEU A 1 205 ? -24.41965 -27.68926 19.75276 1.000 50.08685 608 LEU A O 1
ATOM 1497 N N . LEU A 1 206 ? -25.08807 -25.98502 18.44940 1.000 46.96999 609 LEU A N 1
ATOM 1498 C CA . LEU A 1 206 ? -26.01990 -25.46726 19.44035 1.000 51.96500 609 LEU A CA 1
ATOM 1499 C C . LEU A 1 206 ? -27.22861 -26.36838 19.64380 1.000 58.06161 609 LEU A C 1
ATOM 1500 O O . LEU A 1 206 ? -28.04340 -26.09019 20.53161 1.000 59.98868 609 LEU A O 1
ATOM 1505 N N . GLN A 1 207 ? -27.35538 -27.43932 18.86238 1.000 57.28659 610 GLN A N 1
ATOM 1506 C CA . GLN A 1 207 ? -28.51179 -28.32453 18.95476 1.000 60.85732 610 GLN A CA 1
ATOM 1507 C C . GLN A 1 207 ? -28.17875 -29.61314 19.69816 1.000 59.74329 610 GLN A C 1
ATOM 1508 O O . GLN A 1 207 ? -28.59240 -29.80051 20.84811 1.000 62.60119 610 GLN A O 1
ATOM 1514 N N . ASP A 1 208 ? -27.43863 -30.51616 19.05623 1.000 57.37752 611 ASP A N 1
ATOM 1515 C CA . ASP A 1 208 ? -27.02881 -31.74887 19.72429 1.000 58.16620 611 ASP A CA 1
ATOM 1516 C C . ASP A 1 208 ? -25.90646 -31.48916 20.71352 1.000 55.53216 611 ASP A C 1
ATOM 1517 O O . ASP A 1 208 ? -24.94628 -30.77615 20.41813 1.000 53.87749 611 ASP A O 1
ATOM 1522 N N . GLU A 1 209 ? -26.02044 -32.10071 21.88970 1.000 52.72360 612 GLU A N 1
ATOM 1523 C CA . GLU A 1 209 ? -25.03862 -31.88908 22.93165 1.000 51.84826 612 GLU A CA 1
ATOM 1524 C C . GLU A 1 209 ? -23.99951 -32.99636 22.98185 1.000 52.01700 612 GLU A C 1
ATOM 1525 O O . GLU A 1 209 ? -22.98960 -32.82618 23.66485 1.000 52.44503 612 GLU A O 1
ATOM 1531 N N . ASP A 1 210 ? -24.19915 -34.09025 22.23374 1.000 48.46114 613 ASP A N 1
ATOM 1532 C CA . ASP A 1 210 ? -23.08491 -34.97341 21.89589 1.000 52.16870 613 ASP A CA 1
ATOM 1533 C C . ASP A 1 210 ? -22.18750 -34.36536 20.82667 1.000 44.48018 613 ASP A C 1
ATOM 1534 O O . ASP A 1 210 ? -20.97591 -34.61153 20.82161 1.000 45.07292 613 ASP A O 1
ATOM 1539 N N . ASP A 1 211 ? -22.76520 -33.61141 19.89115 1.000 42.28080 614 ASP A N 1
ATOM 1540 C CA . ASP A 1 211 ? -21.94347 -32.89205 18.92599 1.000 42.03072 614 ASP A CA 1
ATOM 1541 C C . ASP A 1 211 ? -21.09730 -31.83784 19.62593 1.000 34.71045 614 ASP A C 1
ATOM 1542 O O . ASP A 1 211 ? -19.89081 -31.74041 19.38578 1.000 33.17232 614 ASP A O 1
ATOM 1547 N N . ALA A 1 212 ? -21.71277 -31.04297 20.50438 1.000 33.33874 615 ALA A N 1
ATOM 1548 C CA . ALA A 1 212 ? -20.94284 -30.08107 21.28696 1.000 36.39351 615 ALA A CA 1
ATOM 1549 C C . ALA A 1 212 ? -19.86109 -30.77534 22.10442 1.000 34.46841 615 ALA A C 1
ATOM 1550 O O . ALA A 1 212 ? -18.74636 -30.25909 22.23606 1.000 27.28586 615 ALA A O 1
ATOM 1552 N N . THR A 1 213 ? -20.17100 -31.94408 22.66692 1.000 31.08765 616 THR A N 1
ATOM 1553 C CA . THR A 1 213 ? -19.16765 -32.66000 23.44573 1.000 31.80267 616 THR A CA 1
ATOM 1554 C C . THR A 1 213 ? -17.97724 -33.03162 22.57066 1.000 24.73894 616 THR A C 1
ATOM 1555 O O . THR A 1 213 ? -16.82535 -32.79892 22.94542 1.000 28.10269 616 THR A O 1
ATOM 1559 N N . ILE A 1 214 ? -18.23984 -33.55617 21.37231 1.000 27.26453 617 ILE A N 1
ATOM 1560 C CA . ILE A 1 214 ? -17.14714 -33.92495 20.47549 1.000 24.71867 617 ILE A CA 1
ATOM 1561 C C . ILE A 1 214 ? -16.37191 -32.69153 20.02260 1.000 25.83117 617 ILE A C 1
ATOM 1562 O O . ILE A 1 214 ? -15.14183 -32.72969 19.91454 1.000 25.79513 617 ILE A O 1
ATOM 1567 N N . VAL A 1 215 ? -17.06702 -31.57842 19.75908 1.000 28.10450 618 VAL A N 1
ATOM 1568 C CA . VAL A 1 215 ? -16.36472 -30.33683 19.42764 1.000 27.02900 618 VAL A CA 1
ATOM 1569 C C . VAL A 1 215 ? -15.44277 -29.93312 20.56695 1.000 25.64934 618 VAL A C 1
ATOM 1570 O O . VAL A 1 215 ? -14.25931 -29.64392 20.36152 1.000 24.85826 618 VAL A O 1
ATOM 1574 N N . ARG A 1 216 ? -15.97634 -29.88904 21.78862 1.000 26.36124 619 ARG A N 1
ATOM 1575 C CA . ARG A 1 216 ? -15.13865 -29.56237 22.93472 1.000 25.30912 619 ARG A CA 1
ATOM 1576 C C . ARG A 1 216 ? -13.98371 -30.54461 23.06108 1.000 24.34492 619 ARG A C 1
ATOM 1577 O O . ARG A 1 216 ? -12.85701 -30.14741 23.36854 1.000 26.70593 619 ARG A O 1
ATOM 1585 N N . ALA A 1 217 ? -14.24084 -31.83554 22.81930 1.000 25.50066 620 ALA A N 1
ATOM 1586 C CA . ALA A 1 217 ? -13.18847 -32.83422 22.98842 1.000 27.19066 620 ALA A CA 1
ATOM 1587 C C . ALA A 1 217 ? -12.07346 -32.65956 21.96522 1.000 25.86260 620 ALA A C 1
ATOM 1588 O O . ALA A 1 217 ? -10.89444 -32.80515 22.30128 1.000 25.86354 620 ALA A O 1
ATOM 1590 N N . ILE A 1 218 ? -12.42521 -32.37816 20.70788 1.000 24.89313 621 ILE A N 1
ATOM 1591 C CA . ILE A 1 218 ? -11.40145 -32.16672 19.68280 1.000 23.60971 621 ILE A CA 1
ATOM 1592 C C . ILE A 1 218 ? -10.57426 -30.93060 20.00129 1.000 23.51375 621 ILE A C 1
ATOM 1593 O O . ILE A 1 218 ? -9.34304 -30.93610 19.86311 1.000 25.55363 621 ILE A O 1
ATOM 1598 N N . ILE A 1 219 ? -11.23884 -29.84533 20.41945 1.000 23.14168 622 ILE A N 1
ATOM 1599 C CA . ILE A 1 219 ? -10.53037 -28.62742 20.82321 1.000 23.85041 622 ILE A CA 1
ATOM 1600 C C . ILE A 1 219 ? -9.48780 -28.94964 21.88393 1.000 26.22547 622 ILE A C 1
ATOM 1601 O O . ILE A 1 219 ? -8.31385 -28.56629 21.77486 1.000 24.62758 622 ILE A O 1
ATOM 1606 N N . GLN A 1 220 ? -9.91632 -29.63475 22.94823 1.000 26.22488 623 GLN A N 1
ATOM 1607 C CA . GLN A 1 220 ? -9.00433 -29.95368 24.04555 1.000 30.03362 623 GLN A CA 1
ATOM 1608 C C . GLN A 1 220 ? -7.92784 -30.94214 23.62267 1.000 29.64204 623 GLN A C 1
ATOM 1609 O O . GLN A 1 220 ? -6.80182 -30.88142 24.13113 1.000 31.86074 623 GLN A O 1
ATOM 1615 N N . LEU A 1 221 ? -8.25132 -31.85987 22.70939 1.000 26.35230 624 LEU A N 1
ATOM 1616 C CA . LEU A 1 221 ? -7.24326 -32.79465 22.21187 1.000 27.80230 624 LEU A CA 1
ATOM 1617 C C . LEU A 1 221 ? -6.17629 -32.07484 21.39638 1.000 28.47834 624 LEU A C 1
ATOM 1618 O O . LEU A 1 221 ? -4.98680 -32.39803 21.49397 1.000 29.92557 624 LEU A O 1
ATOM 1623 N N . GLY A 1 222 ? -6.57506 -31.09221 20.58880 1.000 32.36557 625 GLY A N 1
ATOM 1624 C CA . GLY A 1 222 ? -5.58401 -30.26968 19.91921 1.000 25.73297 625 GLY A CA 1
ATOM 1625 C C . GLY A 1 222 ? -4.70908 -29.51057 20.89926 1.000 28.19959 625 GLY A C 1
ATOM 1626 O O . GLY A 1 222 ? -3.48477 -29.47384 20.75506 1.000 32.81232 625 GLY A O 1
ATOM 1627 N N . LYS A 1 223 ? -5.32688 -28.90144 21.91327 1.000 32.41383 626 LYS A N 1
ATOM 1628 C CA . LYS A 1 223 ? -4.57587 -28.19609 22.94624 1.000 32.33092 626 LYS A CA 1
ATOM 1629 C C . LYS A 1 223 ? -3.60554 -29.13382 23.65946 1.000 35.56929 626 LYS A C 1
ATOM 1630 O O . LYS A 1 223 ? -2.42605 -28.80942 23.83851 1.000 35.74681 626 LYS A O 1
ATOM 1636 N N . SER A 1 224 ? -4.08884 -30.30997 24.06828 1.000 29.76373 627 SER A N 1
ATOM 1637 C CA . SER A 1 224 ? -3.24197 -31.25748 24.79074 1.000 32.95876 627 SER A CA 1
ATOM 1638 C C . SER A 1 224 ? -2.00970 -31.65476 23.98466 1.000 33.49779 627 SER A C 1
ATOM 1639 O O . SER A 1 224 ? -0.93626 -31.86532 24.55856 1.000 36.35831 627 SER A O 1
ATOM 1642 N N . LEU A 1 225 ? -2.13299 -31.74724 22.66260 1.000 29.62923 628 LEU A N 1
ATOM 1643 C CA . LEU A 1 225 ? -1.04781 -32.20442 21.80647 1.000 31.75164 628 LEU A CA 1
ATOM 1644 C C . LEU A 1 225 ? -0.24348 -31.06814 21.19570 1.000 36.33499 628 LEU A C 1
ATOM 1645 O O . LEU A 1 225 ? 0.65265 -31.33062 20.38683 1.000 34.75447 628 LEU A O 1
ATOM 1650 N N . GLY A 1 226 ? -0.53663 -29.82151 21.55419 1.000 32.64603 629 GLY A N 1
ATOM 1651 C CA . GLY A 1 226 ? 0.20496 -28.70163 21.00023 1.000 37.45932 629 GLY A CA 1
ATOM 1652 C C . GLY A 1 226 ? -0.13637 -28.35945 19.56715 1.000 33.46527 629 GLY A C 1
ATOM 1653 O O . GLY A 1 226 ? 0.70800 -27.81280 18.84939 1.000 39.66980 629 GLY A O 1
ATOM 1654 N N . MET A 1 227 ? -1.35682 -28.65295 19.12908 1.000 29.39791 630 MET A N 1
ATOM 1655 C CA . MET A 1 227 ? -1.77745 -28.39897 17.76070 1.000 27.90972 630 MET A CA 1
ATOM 1656 C C . MET A 1 227 ? -2.83512 -27.30435 17.71648 1.000 30.03078 630 MET A C 1
ATOM 1657 O O . MET A 1 227 ? -3.67812 -27.19619 18.61528 1.000 28.00759 630 MET A O 1
ATOM 1662 N N . GLN A 1 228 ? -2.77603 -26.48093 16.67492 1.000 25.46169 631 GLN A N 1
ATOM 1663 C CA . GLN A 1 228 ? -3.83692 -25.51654 16.45413 1.000 24.17905 631 GLN A CA 1
ATOM 1664 C C . GLN A 1 228 ? -5.10228 -26.24478 16.02896 1.000 21.88937 631 GLN A C 1
ATOM 1665 O O . GLN A 1 228 ? -5.05491 -27.30675 15.39995 1.000 22.78701 631 GLN A O 1
ATOM 1671 N N . VAL A 1 229 ? -6.24663 -25.66719 16.36485 1.000 19.55643 632 VAL A N 1
ATOM 1672 C CA . VAL A 1 229 ? -7.51632 -26.26492 15.98446 1.000 21.83149 632 VAL A CA 1
ATOM 1673 C C . VAL A 1 229 ? -8.34027 -25.20926 15.27224 1.000 22.13343 632 VAL A C 1
ATOM 1674 O O . VAL A 1 229 ? -8.40961 -24.05888 15.72582 1.000 22.68924 632 VAL A O 1
ATOM 1678 N N . ILE A 1 230 ? -8.94405 -25.59639 14.15265 1.000 20.46663 633 ILE A N 1
ATOM 1679 C CA . ILE A 1 230 ? -9.82453 -24.73639 13.37578 1.000 19.45099 633 ILE A CA 1
ATOM 1680 C C . ILE A 1 230 ? -11.17558 -25.42098 13.23311 1.000 19.26375 633 ILE A C 1
ATOM 1681 O O . ILE A 1 230 ? -11.25455 -26.62246 12.95497 1.000 22.41201 633 ILE A O 1
ATOM 1686 N N . ALA A 1 231 ? -12.23931 -24.65935 13.45965 1.000 18.23560 634 ALA A N 1
ATOM 1687 C CA . ALA A 1 231 ? -13.58854 -25.17551 13.31330 1.000 21.75079 634 ALA A CA 1
ATOM 1688 C C . ALA A 1 231 ? -14.06728 -24.90742 11.89821 1.000 21.43549 634 ALA A C 1
ATOM 1689 O O . ALA A 1 231 ? -14.00929 -23.76832 11.42658 1.000 21.69267 634 ALA A O 1
ATOM 1691 N N . GLU A 1 232 ? -14.51215 -25.95422 11.21266 1.000 21.30343 635 GLU A N 1
ATOM 1692 C CA . GLU A 1 232 ? -15.10774 -25.78383 9.89884 1.000 24.15926 635 GLU A CA 1
ATOM 1693 C C . GLU A 1 232 ? -16.62357 -25.79018 10.01189 1.000 24.53438 635 GLU A C 1
ATOM 1694 O O . GLU A 1 232 ? -17.19028 -26.45018 10.88308 1.000 27.63356 635 GLU A O 1
ATOM 1700 N N . GLY A 1 233 ? -17.27578 -25.04615 9.12135 1.000 23.85492 636 GLY A N 1
ATOM 1701 C CA . GLY A 1 233 ? -18.72359 -25.00973 9.10769 1.000 28.34021 636 GLY A CA 1
ATOM 1702 C C . GLY A 1 233 ? -19.34475 -24.03796 10.08101 1.000 28.14832 636 GLY A C 1
ATOM 1703 O O . GLY A 1 233 ? -20.51037 -24.21547 10.45362 1.000 31.61099 636 GLY A O 1
ATOM 1704 N N . VAL A 1 234 ? -18.60100 -23.02019 10.51260 1.000 19.91500 637 VAL A N 1
ATOM 1705 C CA . VAL A 1 234 ? -19.14825 -22.00568 11.40799 1.000 24.68695 637 VAL A CA 1
ATOM 1706 C C . VAL A 1 234 ? -20.15544 -21.17902 10.62142 1.000 25.69997 637 VAL A C 1
ATOM 1707 O O . VAL A 1 234 ? -19.80126 -20.51898 9.64112 1.000 24.12231 637 VAL A O 1
ATOM 1711 N N . GLU A 1 235 ? -21.42444 -21.24288 11.02560 1.000 25.18623 638 GLU A N 1
ATOM 1712 C CA . GLU A 1 235 ? -22.49353 -20.56274 10.30947 1.000 27.46900 638 GLU A CA 1
ATOM 1713 C C . GLU A 1 235 ? -23.03160 -19.33723 11.02794 1.000 31.36801 638 GLU A C 1
ATOM 1714 O O . GLU A 1 235 ? -23.46002 -18.39644 10.35421 1.000 29.21350 638 GLU A O 1
ATOM 1720 N N . THR A 1 236 ? -23.00862 -19.31375 12.36939 1.000 29.26872 639 THR A N 1
ATOM 1721 C CA . THR A 1 236 ? -23.64916 -18.25594 13.14669 1.000 32.61615 639 THR A CA 1
ATOM 1722 C C . THR A 1 236 ? -22.70624 -17.69199 14.20180 1.000 32.20357 639 THR A C 1
ATOM 1723 O O . THR A 1 236 ? -21.83818 -18.39204 14.72907 1.000 29.17828 639 THR A O 1
ATOM 1727 N N . ALA A 1 237 ? -22.92615 -16.41584 14.53794 1.000 32.45112 640 ALA A N 1
ATOM 1728 C CA . ALA A 1 237 ? -22.13176 -15.75612 15.57119 1.000 31.89397 640 ALA A CA 1
ATOM 1729 C C . ALA A 1 237 ? -22.21182 -16.48605 16.90798 1.000 34.11455 640 ALA A C 1
ATOM 1730 O O . ALA A 1 237 ? -21.23633 -16.50431 17.66921 1.000 31.16711 640 ALA A O 1
ATOM 1732 N N . GLU A 1 238 ? -23.35905 -17.08376 17.21510 1.000 32.51697 641 GLU A N 1
ATOM 1733 C CA . GLU A 1 238 ? -23.48733 -17.81818 18.46817 1.000 36.00931 641 GLU A CA 1
ATOM 1734 C C . GLU A 1 238 ? -22.63126 -19.07954 18.46696 1.000 32.46298 641 GLU A C 1
ATOM 1735 O O . GLU A 1 238 ? -22.08111 -19.45911 19.50970 1.000 29.73171 641 GLU A O 1
ATOM 1741 N N . GLN A 1 239 ? -22.49369 -19.72705 17.31082 1.000 31.24720 642 GLN A N 1
ATOM 1742 C CA . GLN A 1 239 ? -21.55979 -20.84015 17.18337 1.000 31.03248 642 GLN A CA 1
ATOM 1743 C C . GLN A 1 239 ? -20.12728 -20.37858 17.40534 1.000 29.64166 642 GLN A C 1
ATOM 1744 O O . GLN A 1 239 ? -19.35489 -21.02542 18.12338 1.000 28.60940 642 GLN A O 1
ATOM 1750 N N . GLU A 1 240 ? -19.74426 -19.26934 16.76839 1.000 25.75791 643 GLU A N 1
ATOM 1751 C CA . GLU A 1 240 ? -18.39981 -18.74158 16.96440 1.000 27.12854 643 GLU A CA 1
ATOM 1752 C C . GLU A 1 240 ? -18.14845 -18.42502 18.43038 1.000 27.41187 643 GLU A C 1
ATOM 1753 O O . GLU A 1 240 ? -17.06611 -18.70441 18.95467 1.000 26.01216 643 GLU A O 1
ATOM 1759 N N . ALA A 1 241 ? -19.14238 -17.85039 19.11530 1.000 29.39548 644 ALA A N 1
ATOM 1760 C CA . ALA A 1 241 ? -18.93777 -17.49090 20.51508 1.000 29.50842 644 ALA A CA 1
ATOM 1761 C C . ALA A 1 241 ? -18.70708 -18.73135 21.36494 1.000 27.85269 644 ALA A C 1
ATOM 1762 O O . ALA A 1 241 ? -17.84335 -18.73623 22.24816 1.000 27.30439 644 ALA A O 1
ATOM 1764 N N . TYR A 1 242 ? -19.44691 -19.80455 21.08727 1.000 26.48227 645 TYR A N 1
ATOM 1765 C CA . TYR A 1 242 ? -19.29133 -21.03559 21.85053 1.000 30.70041 645 TYR A CA 1
ATOM 1766 C C . TYR A 1 242 ? -17.90233 -21.64463 21.65517 1.000 29.32498 645 TYR A C 1
ATOM 1767 O O . TYR A 1 242 ? -17.24544 -22.04452 22.62104 1.000 27.24565 645 TYR A O 1
ATOM 1776 N N . ILE A 1 243 ? -17.44442 -21.74912 20.40591 1.000 26.28335 646 ILE A N 1
ATOM 1777 C CA . ILE A 1 243 ? -16.15420 -22.39205 20.16903 1.000 27.96624 646 ILE A CA 1
ATOM 1778 C C . ILE A 1 243 ? -15.00206 -21.53199 20.66790 1.000 27.37545 646 ILE A C 1
ATOM 1779 O O . ILE A 1 243 ? -13.96793 -22.06496 21.08768 1.000 27.05307 646 ILE A O 1
ATOM 1784 N N . ILE A 1 244 ? -15.13946 -20.20267 20.62327 1.000 24.84553 647 ILE A N 1
ATOM 1785 C CA . ILE A 1 244 ? -14.08880 -19.34714 21.16361 1.000 25.30550 647 ILE A CA 1
ATOM 1786 C C . ILE A 1 244 ? -14.00140 -19.51729 22.67463 1.000 27.84625 647 ILE A C 1
ATOM 1787 O O . ILE A 1 244 ? -12.90605 -19.59406 23.24694 1.000 29.23575 647 ILE A O 1
ATOM 1792 N N . ALA A 1 245 ? -15.15451 -19.59647 23.34204 1.000 27.86467 648 ALA A N 1
ATOM 1793 C CA . ALA A 1 245 ? -15.15919 -19.77612 24.79027 1.000 29.70570 648 ALA A CA 1
ATOM 1794 C C . ALA A 1 245 ? -14.51859 -21.09714 25.19051 1.000 30.77802 648 ALA A C 1
ATOM 1795 O O . ALA A 1 245 ? -13.90661 -21.19246 26.26011 1.000 32.83322 648 ALA A O 1
ATOM 1797 N N . GLU A 1 246 ? -14.62601 -22.11939 24.34522 1.000 36.56767 649 GLU A N 1
ATOM 1798 C CA . GLU A 1 246 ? -14.05119 -23.42135 24.64917 1.000 33.95027 649 GLU A CA 1
ATOM 1799 C C . GLU A 1 246 ? -12.60720 -23.56995 24.18342 1.000 35.47850 649 GLU A C 1
ATOM 1800 O O . GLU A 1 246 ? -12.01485 -24.63408 24.39847 1.000 45.79648 649 GLU A O 1
ATOM 1806 N N . GLY A 1 247 ? -12.02047 -22.53958 23.57475 1.000 31.23245 650 GLY A N 1
ATOM 1807 C CA . GLY A 1 247 ? -10.59656 -22.51921 23.29636 1.000 29.58321 650 GLY A CA 1
ATOM 1808 C C . GLY A 1 247 ? -10.19524 -22.75198 21.85339 1.000 32.76204 650 GLY A C 1
ATOM 1809 O O . GLY A 1 247 ? -9.01067 -22.98048 21.58945 1.000 35.61319 650 GLY A O 1
ATOM 1810 N N . CYS A 1 248 ? -11.13249 -22.69717 20.91401 1.000 29.17531 651 CYS A N 1
ATOM 1811 C CA . CYS A 1 248 ? -10.79928 -22.95893 19.52140 1.000 26.66797 651 CYS A CA 1
ATOM 1812 C C . CYS A 1 248 ? -9.96101 -21.80622 18.97120 1.000 26.79597 651 CYS A C 1
ATOM 1813 O O . CYS A 1 248 ? -10.15337 -20.64667 19.34593 1.000 30.35161 651 CYS A O 1
ATOM 1816 N N . ASN A 1 249 ? -9.01071 -22.12884 18.09207 1.000 25.21362 652 ASN A N 1
ATOM 1817 C CA . ASN A 1 249 ? -8.03788 -21.14442 17.62372 1.000 27.53542 652 ASN A CA 1
ATOM 1818 C C . ASN A 1 249 ? -8.50107 -20.38497 16.38708 1.000 26.13625 652 ASN A C 1
ATOM 1819 O O . ASN A 1 249 ? -8.24961 -19.17760 16.27034 1.000 23.30003 652 ASN A O 1
ATOM 1824 N N . GLU A 1 250 ? -9.15941 -21.06848 15.45311 1.000 23.30342 653 GLU A N 1
ATOM 1825 C CA . GLU A 1 250 ? -9.49216 -20.48663 14.16049 1.000 20.59875 653 GLU A CA 1
ATOM 1826 C C . GLU A 1 250 ? -10.86612 -20.96828 13.71006 1.000 20.54349 653 GLU A C 1
ATOM 1827 O O . GLU A 1 250 ? -11.39886 -21.96174 14.20908 1.000 21.62994 653 GLU A O 1
ATOM 1833 N N . GLY A 1 251 ? -11.41318 -20.28415 12.71416 1.000 20.19391 654 GLY A N 1
ATOM 1834 C CA . GLY A 1 251 ? -12.72543 -20.62405 12.19822 1.000 19.55834 654 GLY A CA 1
ATOM 1835 C C . GLY A 1 251 ? -12.78263 -20.49000 10.69088 1.000 19.97508 654 GLY A C 1
ATOM 1836 O O . GLY A 1 251 ? -12.05337 -19.70641 10.08489 1.000 20.11385 654 GLY A O 1
ATOM 1837 N N . GLN A 1 252 ? -13.69720 -21.24936 10.09851 1.000 19.58598 655 GLN A N 1
ATOM 1838 C CA . GLN A 1 252 ? -13.93993 -21.26196 8.66708 1.000 23.21934 655 GLN A CA 1
ATOM 1839 C C . GLN A 1 252 ? -15.41140 -21.59844 8.44805 1.000 21.44223 655 GLN A C 1
ATOM 1840 O O . GLN A 1 252 ? -15.98745 -22.38892 9.20194 1.000 20.96610 655 GLN A O 1
ATOM 1846 N N . GLY A 1 253 ? -16.02360 -20.98297 7.43457 1.000 21.97925 656 GLY A N 1
ATOM 1847 C CA . GLY A 1 253 ? -17.42711 -21.23834 7.15740 1.000 24.40033 656 GLY A CA 1
ATOM 1848 C C . GLY A 1 253 ? -18.23545 -20.03526 6.70042 1.000 25.62662 656 GLY A C 1
ATOM 1849 O O . GLY A 1 253 ? -17.71368 -18.91895 6.61164 1.000 22.25798 656 GLY A O 1
ATOM 1850 N N . TYR A 1 254 ? -19.52962 -20.26321 6.43751 1.000 21.27633 657 TYR A N 1
ATOM 1851 C CA . TYR A 1 254 ? -20.38852 -19.23325 5.86065 1.000 25.35394 657 TYR A CA 1
ATOM 1852 C C . TYR A 1 254 ? -20.39952 -17.94741 6.68157 1.000 22.85954 657 TYR A C 1
ATOM 1853 O O . TYR A 1 254 ? -20.50418 -16.85862 6.11080 1.000 25.57459 657 TYR A O 1
ATOM 1862 N N . LEU A 1 255 ? -20.28840 -18.04762 8.01036 1.000 23.33304 658 LEU A N 1
ATOM 1863 C CA . LEU A 1 255 ? -20.26231 -16.85433 8.85457 1.000 25.25380 658 LEU A CA 1
ATOM 1864 C C . LEU A 1 255 ? -19.21510 -15.85770 8.38306 1.000 28.30392 658 LEU A C 1
ATOM 1865 O O . LEU A 1 255 ? -19.42480 -14.64115 8.44636 1.000 25.02357 658 LEU A O 1
ATOM 1870 N N . TYR A 1 256 ? -18.07337 -16.35647 7.91556 1.000 26.01978 659 TYR A N 1
ATOM 1871 C CA . TYR A 1 256 ? -17.01655 -15.49673 7.40131 1.000 24.78522 659 TYR A CA 1
ATOM 1872 C C . TYR A 1 256 ? -17.22296 -15.25353 5.90910 1.000 27.84850 659 TYR A C 1
ATOM 1873 O O . TYR A 1 256 ? -17.38324 -14.10782 5.47885 1.000 27.73111 659 TYR A O 1
ATOM 1882 N N . SER A 1 257 ? -17.28946 -16.32836 5.12681 1.000 28.18599 660 SER A N 1
ATOM 1883 C CA . SER A 1 257 ? -17.59809 -16.25604 3.70636 1.000 23.22363 660 SER A CA 1
ATOM 1884 C C . SER A 1 257 ? -17.80041 -17.66610 3.17865 1.000 23.33324 660 SER A C 1
ATOM 1885 O O . SER A 1 257 ? -17.05285 -18.57832 3.54439 1.000 24.98161 660 SER A O 1
ATOM 1888 N N . LYS A 1 258 ? -18.78575 -17.83820 2.29795 1.000 23.16375 661 LYS A N 1
ATOM 1889 C CA . LYS A 1 258 ? -18.84040 -19.04702 1.49738 1.000 26.28697 661 LYS A CA 1
ATOM 1890 C C . LYS A 1 258 ? -17.59943 -19.08727 0.61021 1.000 21.47888 661 LYS A C 1
ATOM 1891 O O . LYS A 1 258 ? -16.92023 -18.07490 0.43442 1.000 23.55951 661 LYS A O 1
ATOM 1897 N N . PRO A 1 259 ? -17.30474 -20.23239 -0.00248 1.000 24.45086 662 PRO A N 1
ATOM 1898 C CA . PRO A 1 259 ? -16.21979 -20.26932 -0.98783 1.000 24.39781 662 PRO A CA 1
ATOM 1899 C C . PRO A 1 259 ? -16.50710 -19.32033 -2.13989 1.000 27.47855 662 PRO A C 1
ATOM 1900 O O . PRO A 1 259 ? -17.63536 -19.23268 -2.63047 1.000 22.16428 662 PRO A O 1
ATOM 1904 N N . LEU A 1 260 ? -15.47466 -18.58946 -2.54613 1.000 24.11824 663 LEU A N 1
ATOM 1905 C CA . LEU A 1 260 ? -15.56461 -17.52220 -3.52689 1.000 26.33468 663 LEU A CA 1
ATOM 1906 C C . LEU A 1 260 ? -14.57053 -17.75650 -4.65089 1.000 27.57176 663 LEU A C 1
ATOM 1907 O O . LEU A 1 260 ? -13.46951 -18.27188 -4.41560 1.000 24.14380 663 LEU A O 1
ATOM 1912 N N . PRO A 1 261 ? -14.90542 -17.34068 -5.86983 1.000 27.09715 664 PRO A N 1
ATOM 1913 C CA . PRO A 1 261 ? -13.89010 -17.28979 -6.92366 1.000 30.71569 664 PRO A CA 1
ATOM 1914 C C . PRO A 1 261 ? -12.80189 -16.29871 -6.54347 1.000 27.82106 664 PRO A C 1
ATOM 1915 O O . PRO A 1 261 ? -13.00417 -15.40793 -5.71482 1.000 25.69646 664 PRO A O 1
ATOM 1919 N N . ALA A 1 262 ? -11.63803 -16.46106 -7.18351 1.000 27.97174 665 ALA A N 1
ATOM 1920 C CA . ALA A 1 262 ? -10.44449 -15.70040 -6.81461 1.000 31.31112 665 ALA A CA 1
ATOM 1921 C C . ALA A 1 262 ? -10.68266 -14.19395 -6.84511 1.000 29.19678 665 ALA A C 1
ATOM 1922 O O . ALA A 1 262 ? -10.25912 -13.47530 -5.93503 1.000 31.42647 665 ALA A O 1
ATOM 1924 N N . ARG A 1 263 ? -11.34078 -13.68753 -7.88624 1.000 32.86040 666 ARG A N 1
ATOM 1925 C CA . ARG A 1 263 ? -11.51877 -12.24028 -7.98060 1.000 32.47972 666 ARG A CA 1
ATOM 1926 C C . ARG A 1 263 ? -12.36304 -11.71101 -6.82601 1.000 28.24238 666 ARG A C 1
ATOM 1927 O O . ARG A 1 263 ? -12.10498 -10.62111 -6.30702 1.000 31.50643 666 ARG A O 1
ATOM 1935 N N . GLU A 1 264 ? -13.35868 -12.48032 -6.38799 1.000 31.99720 667 GLU A N 1
ATOM 1936 C CA . GLU A 1 264 ? -14.20165 -12.01940 -5.29249 1.000 34.81405 667 GLU A CA 1
ATOM 1937 C C . GLU A 1 264 ? -13.52039 -12.17878 -3.94235 1.000 33.18339 667 GLU A C 1
ATOM 1938 O O . GLU A 1 264 ? -13.73337 -11.35961 -3.04421 1.000 30.35429 667 GLU A O 1
ATOM 1944 N N . LEU A 1 265 ? -12.69680 -13.21018 -3.76470 1.000 32.57400 668 LEU A N 1
ATOM 1945 C CA . LEU A 1 265 ? -12.00328 -13.29551 -2.48815 1.000 28.21746 668 LEU A CA 1
ATOM 1946 C C . LEU A 1 265 ? -10.93191 -12.21574 -2.37995 1.000 29.14744 668 LEU A C 1
ATOM 1947 O O . LEU A 1 265 ? -10.69075 -11.70646 -1.28247 1.000 28.23340 668 LEU A O 1
ATOM 1952 N N . THR A 1 266 ? -10.31661 -11.81603 -3.50290 1.000 27.98423 669 THR A N 1
ATOM 1953 C CA . THR A 1 266 ? -9.40058 -10.67456 -3.47149 1.000 29.64785 669 THR A CA 1
ATOM 1954 C C . THR A 1 266 ? -10.07812 -9.43272 -2.89722 1.000 32.00491 669 THR A C 1
ATOM 1955 O O . THR A 1 266 ? -9.48892 -8.72462 -2.07105 1.000 31.89408 669 THR A O 1
ATOM 1959 N N . GLN A 1 267 ? -11.31988 -9.15792 -3.31403 1.000 27.80562 670 GLN A N 1
ATOM 1960 C CA . GLN A 1 267 ? -12.05326 -8.02166 -2.75754 1.000 32.21774 670 GLN A CA 1
ATOM 1961 C C . GLN A 1 267 ? -12.36591 -8.23733 -1.28401 1.000 32.61078 670 GLN A C 1
ATOM 1962 O O . GLN A 1 267 ? -12.29033 -7.30052 -0.48076 1.000 32.07713 670 GLN A O 1
ATOM 1968 N N . TYR A 1 268 ? -12.72979 -9.46653 -0.91326 1.000 29.44500 671 TYR A N 1
ATOM 1969 C CA . TYR A 1 268 ? -13.00560 -9.76010 0.48632 1.000 30.84033 671 TYR A CA 1
ATOM 1970 C C . TYR A 1 268 ? -11.75885 -9.58148 1.33628 1.000 32.13219 671 TYR A C 1
ATOM 1971 O O . TYR A 1 268 ? -11.83054 -9.06968 2.45732 1.000 27.16817 671 TYR A O 1
ATOM 1980 N N . LEU A 1 269 ? -10.60662 -10.01246 0.82019 1.000 28.49404 672 LEU A N 1
ATOM 1981 C CA . LEU A 1 269 ? -9.37639 -9.96597 1.59636 1.000 28.22979 672 LEU A CA 1
ATOM 1982 C C . LEU A 1 269 ? -8.86803 -8.53525 1.73580 1.000 31.99440 672 LEU A C 1
ATOM 1983 O O . LEU A 1 269 ? -8.38350 -8.13932 2.80459 1.000 29.30642 672 LEU A O 1
ATOM 1988 N N . LYS A 1 270 ? -8.99242 -7.73588 0.67616 1.000 28.13292 673 LYS A N 1
ATOM 1989 C CA . LYS A 1 270 ? -8.63559 -6.32528 0.78030 1.000 33.80553 673 LYS A CA 1
ATOM 1990 C C . LYS A 1 270 ? -9.55925 -5.58681 1.73984 1.000 33.74781 673 LYS A C 1
ATOM 1991 O O . LYS A 1 270 ? -9.09648 -4.76603 2.53958 1.000 37.40704 673 LYS A O 1
ATOM 1997 N N . GLN A 1 271 ? -10.86588 -5.86416 1.67591 1.000 33.02948 674 GLN A N 1
ATOM 1998 C CA . GLN A 1 271 ? -11.79892 -5.26388 2.62736 1.000 35.45752 674 GLN A CA 1
ATOM 1999 C C . GLN A 1 271 ? -11.49487 -5.71161 4.05424 1.000 37.78186 674 GLN A C 1
ATOM 2000 O O . GLN A 1 271 ? -11.49975 -4.89445 4.98118 1.000 34.89489 674 GLN A O 1
ATOM 2006 N N . ALA A 1 272 ? -11.20837 -7.00514 4.24567 1.000 34.50478 675 ALA A N 1
ATOM 2007 C CA . ALA A 1 272 ? -10.94487 -7.52410 5.58612 1.000 36.12629 675 ALA A CA 1
ATOM 2008 C C . ALA A 1 272 ? -9.65420 -6.96108 6.17013 1.000 34.74088 675 ALA A C 1
ATOM 2009 O O . ALA A 1 272 ? -9.56014 -6.74335 7.38611 1.000 30.52628 675 ALA A O 1
ATOM 2011 N N . ARG A 1 273 ? -8.64048 -6.74353 5.33384 1.000 31.53475 676 ARG A N 1
ATOM 2012 C CA . ARG A 1 273 ? -7.36326 -6.22032 5.80245 1.000 37.04653 676 ARG A CA 1
ATOM 2013 C C . ARG A 1 273 ? -7.27113 -4.70111 5.72447 1.000 34.81315 676 ARG A C 1
ATOM 2014 O O . ARG A 1 273 ? -6.24556 -4.14557 6.12679 1.000 38.64828 676 ARG A O 1
ATOM 2022 N N . ARG A 1 274 ? -8.30745 -4.02426 5.22127 1.000 41.19198 677 ARG A N 1
ATOM 2023 C CA . ARG A 1 274 ? -8.27381 -2.57000 5.07732 1.000 41.81754 677 ARG A CA 1
ATOM 2024 C C . ARG A 1 274 ? -7.87792 -1.88669 6.38013 1.000 44.63344 677 ARG A C 1
ATOM 2025 O O . ARG A 1 274 ? -6.87684 -1.16402 6.44451 1.000 40.60567 677 ARG A O 1
ATOM 2033 N N . LEU A 1 275 ? -8.65239 -2.11987 7.43324 1.000 42.24303 678 LEU A N 1
ATOM 2034 C CA . LEU A 1 275 ? -8.50916 -1.37432 8.67997 1.000 47.76828 678 LEU A CA 1
ATOM 2035 C C . LEU A 1 275 ? -7.54666 -2.05417 9.65796 1.000 44.59827 678 LEU A C 1
ATOM 2036 O O . LEU A 1 275 ? -7.04474 -3.15301 9.40072 1.000 44.35411 678 LEU A O 1
ATOM 2041 N N . GLU B 1 21 ? 4.38441 -77.30483 18.64342 1.000 56.88587 424 GLU B N 1
ATOM 2042 C CA . GLU B 1 21 ? 3.96299 -78.07587 19.80885 1.000 54.37773 424 GLU B CA 1
ATOM 2043 C C . GLU B 1 21 ? 3.27712 -77.15679 20.82096 1.000 53.78753 424 GLU B C 1
ATOM 2044 O O . GLU B 1 21 ? 2.47450 -77.60134 21.64396 1.000 52.28914 424 GLU B O 1
ATOM 2050 N N . LEU B 1 22 ? 3.59050 -75.86349 20.74423 1.000 50.71069 425 LEU B N 1
ATOM 2051 C CA . LEU B 1 22 ? 2.99988 -74.90832 21.67410 1.000 49.90256 425 LEU B CA 1
ATOM 2052 C C . LEU B 1 22 ? 1.51109 -74.73223 21.39963 1.000 53.44363 425 LEU B C 1
ATOM 2053 O O . LEU B 1 22 ? 0.68565 -74.79441 22.32055 1.000 46.25206 425 LEU B O 1
ATOM 2058 N N . GLU B 1 23 ? 1.15101 -74.50325 20.13289 1.000 50.13690 426 GLU B N 1
ATOM 2059 C CA . GLU B 1 23 ? -0.25945 -74.44989 19.76313 1.000 49.73540 426 GLU B CA 1
ATOM 2060 C C . GLU B 1 23 ? -0.96144 -75.74829 20.13167 1.000 49.90976 426 GLU B C 1
ATOM 2061 O O . GLU B 1 23 ? -2.08941 -75.73109 20.63762 1.000 48.53228 426 GLU B O 1
ATOM 2067 N N . LYS B 1 24 ? -0.29848 -76.88347 19.89615 1.000 54.00170 427 LYS B N 1
ATOM 2068 C CA . LYS B 1 24 ? -0.85420 -78.17936 20.27505 1.000 54.57306 427 LYS B CA 1
ATOM 2069 C C . LYS B 1 24 ? -1.08378 -78.26626 21.78009 1.000 48.74463 427 LYS B C 1
ATOM 2070 O O . LYS B 1 24 ? -2.14962 -78.70170 22.23263 1.000 48.26230 427 LYS B O 1
ATOM 2076 N N . ASP B 1 25 ? -0.08548 -77.85996 22.57251 1.000 50.79931 428 ASP B N 1
ATOM 2077 C CA . ASP B 1 25 ? -0.21216 -77.92583 24.02663 1.000 50.29082 428 ASP B CA 1
ATOM 2078 C C . ASP B 1 25 ? -1.34340 -77.03772 24.52525 1.000 43.98059 428 ASP B C 1
ATOM 2079 O O . ASP B 1 25 ? -2.02757 -77.37909 25.49637 1.000 39.56475 428 ASP B O 1
ATOM 2084 N N . LEU B 1 26 ? -1.54639 -75.88628 23.87976 1.000 39.96597 429 LEU B N 1
ATOM 2085 C CA . LEU B 1 26 ? -2.59146 -74.96770 24.31837 1.000 39.73369 429 LEU B CA 1
ATOM 2086 C C . LEU B 1 26 ? -3.98244 -75.52870 24.05470 1.000 44.69031 429 LEU B C 1
ATOM 2087 O O . LEU B 1 26 ? -4.93675 -75.15868 24.74834 1.000 40.92914 429 LEU B O 1
ATOM 2092 N N . ARG B 1 27 ? -4.11478 -76.42598 23.07064 1.000 44.07428 430 ARG B N 1
ATOM 2093 C CA . ARG B 1 27 ? -5.41761 -77.00857 22.76003 1.000 47.80866 430 ARG B CA 1
ATOM 2094 C C . ARG B 1 27 ? -6.04585 -77.67508 23.97786 1.000 47.74520 430 ARG B C 1
ATOM 2095 O O . ARG B 1 27 ? -7.27391 -77.68544 24.11530 1.000 47.91486 430 ARG B O 1
ATOM 2103 N N . ASP B 1 28 ? -5.22692 -78.22830 24.87139 1.000 42.58403 431 ASP B N 1
ATOM 2104 C CA . ASP B 1 28 ? -5.72141 -78.96132 26.03002 1.000 49.22392 431 ASP B CA 1
ATOM 2105 C C . ASP B 1 28 ? -5.19087 -78.41028 27.34497 1.000 45.63255 431 ASP B C 1
ATOM 2106 O O . ASP B 1 28 ? -5.27502 -79.08519 28.37983 1.000 42.07982 431 ASP B O 1
ATOM 2111 N N . ALA B 1 29 ? -4.65037 -77.19266 27.32709 1.000 39.39223 432 ALA B N 1
ATOM 2112 C CA . ALA B 1 29 ? -4.14649 -76.60865 28.56026 1.000 40.40086 432 ALA B CA 1
ATOM 2113 C C . ALA B 1 29 ? -5.23763 -76.51725 29.61701 1.000 39.02112 432 ALA B C 1
ATOM 2114 O O . ALA B 1 29 ? -4.94603 -76.55450 30.81235 1.000 37.10100 432 ALA B O 1
ATOM 2116 N N . LEU B 1 30 ? -6.50385 -76.43725 29.21335 1.000 36.81263 433 LEU B N 1
ATOM 2117 C CA . LEU B 1 30 ? -7.52094 -76.13996 30.21550 1.000 40.81322 433 LEU B CA 1
ATOM 2118 C C . LEU B 1 30 ? -7.92382 -77.38948 31.01145 1.000 42.65270 433 LEU B C 1
ATOM 2119 O O . LEU B 1 30 ? -7.89108 -77.34372 32.25360 1.000 45.61008 433 LEU B O 1
ATOM 2124 N N . GLN B 1 31 ? -8.25585 -78.52690 30.35284 1.000 42.97652 434 GLN B N 1
ATOM 2125 C CA . GLN B 1 31 ? -8.27461 -79.77223 31.13877 1.000 49.61148 434 GLN B CA 1
ATOM 2126 C C . GLN B 1 31 ? -6.96521 -80.04494 31.89923 1.000 47.43493 434 GLN B C 1
ATOM 2127 O O . GLN B 1 31 ? -7.00234 -80.54588 33.03266 1.000 52.18824 434 GLN B O 1
ATOM 2133 N N . ARG B 1 32 ? -5.81210 -79.72060 31.34966 1.000 42.65253 435 ARG B N 1
ATOM 2134 C CA . ARG B 1 32 ? -4.67296 -80.05896 32.19318 1.000 43.80395 435 ARG B CA 1
ATOM 2135 C C . ARG B 1 32 ? -4.47219 -79.09738 33.35468 1.000 42.88880 435 ARG B C 1
ATOM 2136 O O . ARG B 1 32 ? -3.47396 -79.24262 34.05970 1.000 38.63484 435 ARG B O 1
ATOM 2144 N N . HIS B 1 33 ? -5.41607 -78.17461 33.59348 1.000 40.95629 436 HIS B N 1
ATOM 2145 C CA . HIS B 1 33 ? -5.35659 -77.23257 34.71774 1.000 37.64150 436 HIS B CA 1
ATOM 2146 C C . HIS B 1 33 ? -4.05130 -76.44275 34.72129 1.000 38.23068 436 HIS B C 1
ATOM 2147 O O . HIS B 1 33 ? -3.49909 -76.12639 35.77747 1.000 36.74803 436 HIS B O 1
ATOM 2154 N N . GLU B 1 34 ? -3.55285 -76.11401 33.52941 1.000 30.57275 437 GLU B N 1
ATOM 2155 C CA . GLU B 1 34 ? -2.34669 -75.30863 33.42099 1.000 33.84218 437 GLU B CA 1
ATOM 2156 C C . GLU B 1 34 ? -2.63513 -73.81035 33.39715 1.000 29.90836 437 GLU B C 1
ATOM 2157 O O . GLU B 1 34 ? -1.69228 -73.01140 33.41034 1.000 28.44111 437 GLU B O 1
ATOM 2163 N N . LEU B 1 35 ? -3.90203 -73.41046 33.35399 1.000 30.12639 438 LEU B N 1
ATOM 2164 C CA . LEU B 1 35 ? -4.27834 -72.00561 33.42516 1.000 27.98895 438 LEU B CA 1
ATOM 2165 C C . LEU B 1 35 ? -4.64718 -71.63720 34.85447 1.000 25.48185 438 LEU B C 1
ATOM 2166 O O . LEU B 1 35 ? -5.25747 -72.43470 35.57128 1.000 27.85520 438 LEU B O 1
ATOM 2171 N N . HIS B 1 36 ? -4.27245 -70.42632 35.26791 1.000 24.08310 439 HIS B N 1
ATOM 2172 C CA . HIS B 1 36 ? -4.75849 -69.86785 36.52115 1.000 23.39163 439 HIS B CA 1
ATOM 2173 C C . HIS B 1 36 ? -4.92161 -68.35988 36.36884 1.000 24.56740 439 HIS B C 1
ATOM 2174 O O . HIS B 1 36 ? -4.46622 -67.76142 35.39291 1.000 25.53894 439 HIS B O 1
ATOM 2181 N N . LEU B 1 37 ? -5.59555 -67.74687 37.34145 1.000 20.67448 440 LEU B N 1
ATOM 2182 C CA . LEU B 1 37 ? -5.76428 -66.30295 37.35998 1.000 25.74863 440 LEU B CA 1
ATOM 2183 C C . LEU B 1 37 ? -4.88463 -65.66514 38.42693 1.000 22.99346 440 LEU B C 1
ATOM 2184 O O . LEU B 1 37 ? -4.636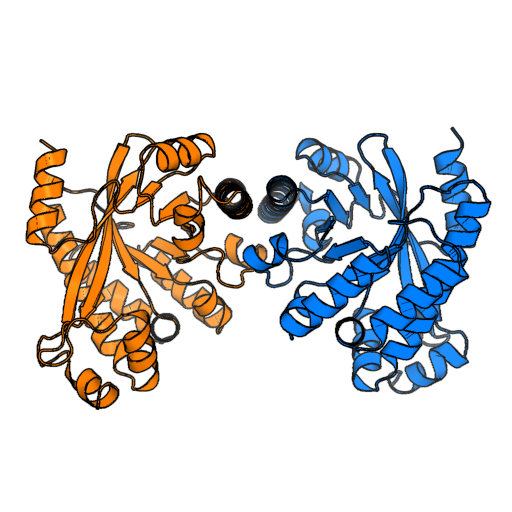20 -66.24417 39.48667 1.000 21.87608 440 LEU B O 1
ATOM 2189 N N . VAL B 1 38 ? -4.40263 -64.46517 38.12700 1.000 21.05513 441 VAL B N 1
ATOM 2190 C CA . VAL B 1 38 ? -3.86130 -63.58347 39.15016 1.000 20.61355 441 VAL B CA 1
ATOM 2191 C C . VAL B 1 38 ? -4.66292 -62.29219 39.10966 1.000 22.10927 441 VAL B C 1
ATOM 2192 O O . VAL B 1 38 ? -5.38486 -62.01409 38.15095 1.000 23.21021 441 VAL B O 1
ATOM 2196 N N . TYR B 1 39 ? -4.52900 -61.49203 40.16494 1.000 19.17585 442 TYR B N 1
ATOM 2197 C CA . TYR B 1 39 ? -5.42237 -60.35801 40.35125 1.000 18.95444 442 TYR B CA 1
ATOM 2198 C C . TYR B 1 39 ? -4.62588 -59.12139 40.73320 1.000 19.59144 442 TYR B C 1
ATOM 2199 O O . TYR B 1 39 ? -3.76911 -59.17934 41.62168 1.000 24.18242 442 TYR B O 1
ATOM 2208 N N . GLN B 1 40 ? -4.92063 -58.00642 40.07234 1.000 20.06914 443 GLN B N 1
ATOM 2209 C CA . GLN B 1 40 ? -4.23091 -56.75657 40.32552 1.000 22.52253 443 GLN B CA 1
ATOM 2210 C C . GLN B 1 40 ? -5.21472 -55.69201 40.78917 1.000 18.32407 443 GLN B C 1
ATOM 2211 O O . GLN B 1 40 ? -6.20961 -55.42863 40.10083 1.000 18.82187 443 GLN B O 1
ATOM 2217 N N . PRO B 1 41 ? -4.97563 -55.05797 41.93180 1.000 21.40555 444 PRO B N 1
ATOM 2218 C CA . PRO B 1 41 ? -5.93202 -54.07436 42.44768 1.000 22.17079 444 PRO B CA 1
ATOM 2219 C C . PRO B 1 41 ? -5.88100 -52.74744 41.69614 1.000 22.07703 444 PRO B C 1
ATOM 2220 O O . PRO B 1 41 ? -4.88971 -52.38487 41.06338 1.000 23.12801 444 PRO B O 1
ATOM 2224 N N . GLN B 1 42 ? -6.99101 -52.02031 41.79385 1.000 19.98658 445 GLN B N 1
ATOM 2225 C CA . GLN B 1 42 ? -7.17346 -50.72036 41.17048 1.000 20.04526 445 GLN B CA 1
ATOM 2226 C C . GLN B 1 42 ? -7.60863 -49.73153 42.23829 1.000 23.32175 445 GLN B C 1
ATOM 2227 O O . GLN B 1 42 ? -8.51158 -50.03642 43.02390 1.000 23.66646 445 GLN B O 1
ATOM 2233 N N . VAL B 1 43 ? -6.99246 -48.54758 42.24609 1.000 23.90706 446 VAL B N 1
ATOM 2234 C CA . VAL B 1 43 ? -7.17457 -47.54610 43.30086 1.000 23.75371 446 VAL B CA 1
ATOM 2235 C C . VAL B 1 43 ? -7.89579 -46.33532 42.72738 1.000 26.02706 446 VAL B C 1
ATOM 2236 O O . VAL B 1 43 ? -7.52712 -45.84154 41.65583 1.000 25.44453 446 VAL B O 1
ATOM 2240 N N . ASP B 1 44 ? -8.90509 -45.84265 43.44886 1.000 22.23930 447 ASP B N 1
ATOM 2241 C CA . ASP B 1 44 ? -9.61478 -44.62709 43.06665 1.000 25.67832 447 ASP B CA 1
ATOM 2242 C C . ASP B 1 44 ? -8.94694 -43.44169 43.75136 1.000 30.91246 447 ASP B C 1
ATOM 2243 O O . ASP B 1 44 ? -8.69936 -43.47628 44.96109 1.000 28.40346 447 ASP B O 1
ATOM 2248 N N . TYR B 1 45 ? -8.64833 -42.39821 42.98055 1.000 24.15208 448 TYR B N 1
ATOM 2249 C CA . TYR B 1 45 ? -7.89066 -41.27834 43.52494 1.000 27.17902 448 TYR B CA 1
ATOM 2250 C C . TYR B 1 45 ? -8.76400 -40.23827 44.21333 1.000 27.86306 448 TYR B C 1
ATOM 2251 O O . TYR B 1 45 ? -8.22515 -39.33044 44.86045 1.000 30.79984 448 TYR B O 1
ATOM 2260 N N . ARG B 1 46 ? -10.08885 -40.35765 44.10242 1.000 29.70370 449 ARG B N 1
ATOM 2261 C CA . ARG B 1 46 ? -10.99351 -39.48780 44.84777 1.000 29.62883 449 ARG B CA 1
ATOM 2262 C C . ARG B 1 46 ? -10.82107 -39.67218 46.35133 1.000 30.71798 449 ARG B C 1
ATOM 2263 O O . ARG B 1 46 ? -10.97013 -38.71626 47.12152 1.000 27.82752 449 ARG B O 1
ATOM 2271 N N . ASP B 1 47 ? -10.49381 -40.88538 46.77825 1.000 27.11155 450 ASP B N 1
ATOM 2272 C CA . ASP B 1 47 ? -10.29441 -41.14840 48.19896 1.000 28.77275 450 ASP B CA 1
ATOM 2273 C C . ASP B 1 47 ? -9.20834 -42.18519 48.46257 1.000 26.28644 450 ASP B C 1
ATOM 2274 O O . ASP B 1 47 ? -9.10090 -42.65970 49.60075 1.000 29.82873 450 ASP B O 1
ATOM 2279 N N . HIS B 1 48 ? -8.40555 -42.54511 47.46279 1.000 26.94734 451 HIS B N 1
ATOM 2280 C CA . HIS B 1 48 ? -7.26732 -43.45318 47.61144 1.000 27.95044 451 HIS B CA 1
ATOM 2281 C C . HIS B 1 48 ? -7.68226 -44.74189 48.31410 1.000 31.33333 451 HIS B C 1
ATOM 2282 O O . HIS B 1 48 ? -7.11807 -45.15759 49.32934 1.000 37.20187 451 HIS B O 1
ATOM 2289 N N . ARG B 1 49 ? -8.69620 -45.37104 47.73963 1.000 27.67788 452 ARG B N 1
ATOM 2290 C CA . ARG B 1 49 ? -9.30295 -46.58143 48.25032 1.000 32.16079 452 ARG B CA 1
ATOM 2291 C C . ARG B 1 49 ? -9.32742 -47.60204 47.12626 1.000 27.47194 452 ARG B C 1
ATOM 2292 O O . ARG B 1 49 ? -9.48786 -47.23970 45.95800 1.000 23.73369 452 ARG B O 1
ATOM 2300 N N . VAL B 1 50 ? -9.13484 -48.86898 47.47556 1.000 26.67831 453 VAL B N 1
ATOM 2301 C CA . VAL B 1 50 ? -9.17593 -49.93215 46.47705 1.000 28.12969 453 VAL B CA 1
ATOM 2302 C C . VAL B 1 50 ? -10.61520 -50.10553 46.01373 1.000 30.39061 453 VAL B C 1
ATOM 2303 O O . VAL B 1 50 ? -11.50866 -50.41100 46.81362 1.000 27.68644 453 VAL B O 1
ATOM 2307 N N . VAL B 1 51 ? -10.85299 -49.90767 44.71798 1.000 24.05495 454 VAL B N 1
ATOM 2308 C CA . VAL B 1 51 ? -12.20636 -49.97920 44.17738 1.000 25.89635 454 VAL B CA 1
ATOM 2309 C C . VAL B 1 51 ? -12.42533 -51.14247 43.22714 1.000 22.27067 454 VAL B C 1
ATOM 2310 O O . VAL B 1 51 ? -13.58619 -51.46259 42.93248 1.000 23.25816 454 VAL B O 1
ATOM 2314 N N . GLY B 1 52 ? -11.37464 -51.78727 42.74484 1.000 24.68716 455 GLY B N 1
ATOM 2315 C CA . GLY B 1 52 ? -11.56952 -52.84254 41.76923 1.000 22.09263 455 GLY B CA 1
ATOM 2316 C C . GLY B 1 52 ? -10.36603 -53.75317 41.69469 1.000 23.81743 455 GLY B C 1
ATOM 2317 O O . GLY B 1 52 ? -9.31123 -53.48797 42.27283 1.000 19.87027 455 GLY B O 1
ATOM 2318 N N . VAL B 1 53 ? -10.54338 -54.84767 40.96628 1.000 17.86230 456 VAL B N 1
ATOM 2319 C CA . VAL B 1 53 ? -9.47916 -55.80708 40.72440 1.000 20.58998 456 VAL B CA 1
ATOM 2320 C C . VAL B 1 53 ? -9.57862 -56.24057 39.26781 1.000 22.33725 456 VAL B C 1
ATOM 2321 O O . VAL B 1 53 ? -10.68365 -56.43893 38.75738 1.000 22.21750 456 VAL B O 1
ATOM 2325 N N . GLU B 1 54 ? -8.43515 -56.34681 38.58345 1.000 21.40648 457 GLU B N 1
ATOM 2326 C CA . GLU B 1 54 ? -8.37509 -56.93892 37.24566 1.000 20.29687 457 GLU B CA 1
ATOM 2327 C C . GLU B 1 54 ? -7.94929 -58.39613 37.34576 1.000 22.16610 457 GLU B C 1
ATOM 2328 O O . GLU B 1 54 ? -6.91132 -58.70254 37.94846 1.000 22.06151 457 GLU B O 1
ATOM 2334 N N . ALA B 1 55 ? -8.73993 -59.28498 36.74376 1.000 19.51240 458 ALA B N 1
ATOM 2335 C CA . ALA B 1 55 ? -8.36728 -60.68647 36.63133 1.000 18.31549 458 ALA B CA 1
ATOM 2336 C C . ALA B 1 55 ? -7.47520 -60.86360 35.41327 1.000 23.58283 458 ALA B C 1
ATOM 2337 O O . ALA B 1 55 ? -7.82322 -60.42664 34.31081 1.000 25.54147 458 ALA B O 1
ATOM 2339 N N . LEU B 1 56 ? -6.33738 -61.51989 35.60122 1.000 19.84543 459 LEU B N 1
ATOM 2340 C CA . LEU B 1 56 ? -5.37192 -61.68276 34.52542 1.000 19.05728 459 LEU B CA 1
ATOM 2341 C C . LEU B 1 56 ? -5.05265 -63.15883 34.32982 1.000 20.40281 459 LEU B C 1
ATOM 2342 O O . LEU B 1 56 ? -4.68460 -63.85505 35.27956 1.000 21.58755 459 LEU B O 1
ATOM 2347 N N . LEU B 1 57 ? -5.16297 -63.61996 33.09357 1.000 21.39294 460 LEU B N 1
ATOM 2348 C CA . LEU B 1 57 ? -4.93744 -65.02028 32.77456 1.000 18.45849 460 LEU B CA 1
ATOM 2349 C C . LEU B 1 57 ? -3.44657 -65.34263 32.68494 1.000 23.44919 460 LEU B C 1
ATOM 2350 O O . LEU B 1 57 ? -2.66583 -64.59437 32.08587 1.000 23.04690 460 LEU B O 1
ATOM 2355 N N . ARG B 1 58 ? -3.06231 -66.47592 33.27655 1.000 20.01889 461 ARG B N 1
ATOM 2356 C CA . ARG B 1 58 ? -1.70511 -66.99773 33.21784 1.000 22.75091 461 ARG B CA 1
ATOM 2357 C C . ARG B 1 58 ? -1.74684 -68.44109 32.74120 1.000 24.71712 461 ARG B C 1
ATOM 2358 O O . ARG B 1 58 ? -2.68453 -69.18068 33.04079 1.000 24.84364 461 ARG B O 1
ATOM 2366 N N . TRP B 1 59 ? -0.71931 -68.83234 31.99397 1.000 22.46277 462 TRP B N 1
ATOM 2367 C CA . TRP B 1 59 ? -0.51338 -70.21630 31.56624 1.000 22.80763 462 TRP B CA 1
ATOM 2368 C C . TRP B 1 59 ? 0.90019 -70.60899 31.97874 1.000 23.59882 462 TRP B C 1
ATOM 2369 O O . TRP B 1 59 ? 1.86017 -70.21931 31.31324 1.000 24.14288 462 TRP B O 1
ATOM 2380 N N . GLN B 1 60 ? 1.04455 -71.37910 33.05430 1.000 25.80311 463 GLN B N 1
ATOM 2381 C CA . GLN B 1 60 ? 2.36526 -71.85350 33.47121 1.000 27.95660 463 GLN B CA 1
ATOM 2382 C C . GLN B 1 60 ? 2.50364 -73.30126 33.01524 1.000 32.17116 463 GLN B C 1
ATOM 2383 O O . GLN B 1 60 ? 2.00035 -74.22631 33.65972 1.000 34.91494 463 GLN B O 1
ATOM 2389 N N . HIS B 1 61 ? 3.17421 -73.47717 31.88110 1.000 31.84416 464 HIS B N 1
ATOM 2390 C CA . HIS B 1 61 ? 3.34923 -74.79252 31.28419 1.000 36.45472 464 HIS B CA 1
ATOM 2391 C C . HIS B 1 61 ? 4.40295 -75.58435 32.05559 1.000 38.13799 464 HIS B C 1
ATOM 2392 O O . HIS B 1 61 ? 5.44084 -75.03016 32.43419 1.000 34.73269 464 HIS B O 1
ATOM 2399 N N . PRO B 1 62 ? 4.17376 -76.87860 32.29092 1.000 40.08211 465 PRO B N 1
ATOM 2400 C CA . PRO B 1 62 ? 5.12122 -77.65067 33.11332 1.000 39.81442 465 PRO B CA 1
ATOM 2401 C C . PRO B 1 62 ? 6.51854 -77.74309 32.51858 1.000 43.67071 465 PRO B C 1
ATOM 2402 O O . PRO B 1 62 ? 7.49272 -77.83332 33.27663 1.000 43.27519 465 PRO B O 1
ATOM 2406 N N . LEU B 1 63 ? 6.65129 -77.70164 31.19253 1.000 40.91832 466 LEU B N 1
ATOM 2407 C CA . LEU B 1 63 ? 7.95601 -77.73365 30.54311 1.000 49.15283 466 LEU B CA 1
ATOM 2408 C C . LEU B 1 63 ? 8.47446 -76.35539 30.16435 1.000 45.59120 466 LEU B C 1
ATOM 2409 O O . LEU B 1 63 ? 9.68078 -76.11370 30.24949 1.000 49.21878 466 LEU B O 1
ATOM 2414 N N . HIS B 1 64 ? 7.59463 -75.44663 29.75912 1.000 44.38316 467 HIS B N 1
ATOM 2415 C CA . HIS B 1 64 ? 8.01214 -74.18734 29.16490 1.000 45.85119 467 HIS B CA 1
ATOM 2416 C C . HIS B 1 64 ? 8.02988 -73.02536 30.14331 1.000 42.92550 467 HIS B C 1
ATOM 2417 O O . HIS B 1 64 ? 8.64213 -71.99613 29.84153 1.000 44.08482 467 HIS B O 1
ATOM 2424 N N . GLY B 1 65 ? 7.39210 -73.16230 31.29844 1.000 32.40697 468 GLY B N 1
ATOM 2425 C CA . GLY B 1 65 ? 7.22288 -72.02876 32.18004 1.000 31.51100 468 GLY B CA 1
ATOM 2426 C C . GLY B 1 65 ? 6.03940 -71.17730 31.74873 1.000 33.83524 468 GLY B C 1
ATOM 2427 O O . GLY B 1 65 ? 5.17708 -71.60497 30.96944 1.000 29.71796 468 GLY B O 1
ATOM 2428 N N . PHE B 1 66 ? 5.99668 -69.95262 32.27507 1.000 28.17178 469 PHE B N 1
ATOM 2429 C CA . PHE B 1 66 ? 4.95900 -69.01290 31.87125 1.000 26.41199 469 PHE B CA 1
ATOM 2430 C C . PHE B 1 66 ? 5.04120 -68.73906 30.38137 1.000 29.25779 469 PHE B C 1
ATOM 2431 O O . PHE B 1 66 ? 6.10628 -68.42136 29.85070 1.000 29.09781 469 PHE B O 1
ATOM 2439 N N . VAL B 1 67 ? 3.91758 -68.88306 29.70258 1.000 26.75999 470 VAL B N 1
ATOM 2440 C CA . VAL B 1 67 ? 3.79563 -68.50900 28.29886 1.000 29.18272 470 VAL B CA 1
ATOM 2441 C C . VAL B 1 67 ? 3.12412 -67.13694 28.26344 1.000 32.58362 470 VAL B C 1
ATOM 2442 O O . VAL B 1 67 ? 2.07489 -66.97030 28.89353 1.000 31.95990 470 VAL B O 1
ATOM 2446 N N . PRO B 1 68 ? 3.70634 -66.14517 27.59285 1.000 33.16326 471 PRO B N 1
ATOM 2447 C CA . PRO B 1 68 ? 3.13196 -64.79004 27.63402 1.000 34.40206 471 PRO B CA 1
ATOM 2448 C C . PRO B 1 68 ? 1.73331 -64.76833 27.05179 1.000 29.63602 471 PRO B C 1
ATOM 2449 O O . PRO B 1 68 ? 1.46870 -65.40246 26.01682 1.000 30.97051 471 PRO B O 1
ATOM 2453 N N . PRO B 1 69 ? 0.80792 -64.06477 27.70883 1.000 29.67249 472 PRO B N 1
ATOM 2454 C CA . PRO B 1 69 ? -0.54107 -63.91012 27.14300 1.000 33.00121 472 PRO B CA 1
ATOM 2455 C C . PRO B 1 69 ? -0.54246 -63.28384 25.76423 1.000 33.30469 472 PRO B C 1
ATOM 2456 O O . PRO B 1 69 ? -1.36222 -63.66287 24.91916 1.000 34.98440 472 PRO B O 1
ATOM 2460 N N . ASP B 1 70 ? 0.36326 -62.33864 25.50786 1.000 37.07914 473 ASP B N 1
ATOM 2461 C CA . ASP B 1 70 ? 0.49355 -61.77906 24.16766 1.000 40.90062 473 ASP B CA 1
ATOM 2462 C C . ASP B 1 70 ? 0.85156 -62.84223 23.13477 1.000 41.39417 473 ASP B C 1
ATOM 2463 O O . ASP B 1 70 ? 0.66450 -62.61808 21.93272 1.000 40.65316 473 ASP B O 1
ATOM 2468 N N . LEU B 1 71 ? 1.35806 -63.99168 23.57228 1.000 33.22630 474 LEU B N 1
ATOM 2469 C CA . LEU B 1 71 ? 1.62566 -65.09888 22.66596 1.000 34.11570 474 LEU B CA 1
ATOM 2470 C C . LEU B 1 71 ? 0.45327 -66.07145 22.57290 1.000 37.33093 474 LEU B C 1
ATOM 2471 O O . LEU B 1 71 ? 0.01070 -66.39241 21.46664 1.000 36.18105 474 LEU B O 1
ATOM 2476 N N . PHE B 1 72 ? -0.06950 -66.55642 23.70910 1.000 33.32621 475 PHE B N 1
ATOM 2477 C CA . PHE B 1 72 ? -0.99740 -67.68025 23.62593 1.000 31.33129 475 PHE B CA 1
ATOM 2478 C C . PHE B 1 72 ? -2.44588 -67.26871 23.37260 1.000 31.82657 475 PHE B C 1
ATOM 2479 O O . PHE B 1 72 ? -3.21525 -68.08542 22.86223 1.000 31.71467 475 PHE B O 1
ATOM 2487 N N . ILE B 1 73 ? -2.83869 -66.03497 23.66600 1.000 31.82919 476 ILE B N 1
ATOM 2488 C CA . ILE B 1 73 ? -4.18173 -65.57770 23.31191 1.000 32.26970 476 ILE B CA 1
ATOM 2489 C C . ILE B 1 73 ? -4.37420 -65.39328 21.81179 1.000 32.01051 476 ILE B C 1
ATOM 2490 O O . ILE B 1 73 ? -5.42239 -65.81127 21.31063 1.000 34.04715 476 ILE B O 1
ATOM 2495 N N . PRO B 1 74 ? -3.44210 -64.80967 21.04869 1.000 31.43287 477 PRO B N 1
ATOM 2496 C CA . PRO B 1 74 ? -3.57565 -64.92729 19.58246 1.000 37.49691 477 PRO B CA 1
ATOM 2497 C C . PRO B 1 74 ? -3.61983 -66.37406 19.11228 1.000 36.62655 477 PRO B C 1
ATOM 2498 O O . PRO B 1 74 ? -4.36907 -66.69862 18.18057 1.000 37.67420 477 PRO B O 1
ATOM 2502 N N . LEU B 1 75 ? -2.85373 -67.26191 19.75166 1.000 31.82954 478 LEU B N 1
ATOM 2503 C CA . LEU B 1 75 ? -2.91731 -68.68068 19.40479 1.000 34.02419 478 LEU B CA 1
ATOM 2504 C C . LEU B 1 75 ? -4.28174 -69.27587 19.74375 1.000 34.15662 478 LEU B C 1
ATOM 2505 O O . LEU B 1 75 ? -4.83984 -70.05704 18.96014 1.000 32.80836 478 LEU B O 1
ATOM 2510 N N . ALA B 1 76 ? -4.83629 -68.91566 20.90513 1.000 27.09430 479 ALA B N 1
ATOM 2511 C CA . ALA B 1 76 ? -6.16660 -69.39230 21.27120 1.000 33.74063 479 ALA B CA 1
ATOM 2512 C C . ALA B 1 76 ? -7.23458 -68.85143 20.32879 1.000 34.08530 479 ALA B C 1
ATOM 2513 O O . ALA B 1 76 ? -8.24931 -69.52068 20.09528 1.000 32.10882 479 ALA B O 1
ATOM 2515 N N . GLU B 1 77 ? -7.02161 -67.65270 19.77425 1.000 32.05053 480 GLU B N 1
ATOM 2516 C CA . GLU B 1 77 ? -7.98541 -67.08689 18.83400 1.000 35.85062 480 GLU B CA 1
ATOM 2517 C C . GLU B 1 77 ? -7.94054 -67.77942 17.47431 1.000 39.59289 480 GLU B C 1
ATOM 2518 O O . GLU B 1 77 ? -8.97726 -67.89553 16.81040 1.000 37.87613 480 GLU B O 1
ATOM 2524 N N . GLN B 1 78 ? -6.76532 -68.24527 17.03898 1.000 34.05101 481 GLN B N 1
ATOM 2525 C CA . GLN B 1 78 ? -6.70643 -68.96070 15.76831 1.000 38.78075 481 GLN B CA 1
ATOM 2526 C C . GLN B 1 78 ? -7.19792 -70.39914 15.89332 1.000 45.21083 481 GLN B C 1
ATOM 2527 O O . GLN B 1 78 ? -7.91202 -70.88535 15.00953 1.000 45.28067 481 GLN B O 1
ATOM 2533 N N . ASN B 1 79 ? -6.83397 -71.09887 16.96759 1.000 40.91901 482 ASN B N 1
ATOM 2534 C CA . ASN B 1 79 ? -7.20011 -72.50489 17.10213 1.000 44.40277 482 ASN B CA 1
ATOM 2535 C C . ASN B 1 79 ? -8.57199 -72.72227 17.74121 1.000 45.93787 482 ASN B C 1
ATOM 2536 O O . ASN B 1 79 ? -8.97883 -73.87585 17.91952 1.000 43.79081 482 ASN B O 1
ATOM 2541 N N . GLY B 1 80 ? -9.29332 -71.65273 18.07791 1.000 39.37306 483 GLY B N 1
ATOM 2542 C CA . GLY B 1 80 ? -10.62485 -71.76408 18.63577 1.000 41.99776 483 GLY B CA 1
ATOM 2543 C C . GLY B 1 80 ? -10.70457 -72.11086 20.10928 1.000 38.28562 483 GLY B C 1
ATOM 2544 O O . GLY B 1 80 ? -11.81438 -72.30845 20.61481 1.000 36.47522 483 GLY B O 1
ATOM 2545 N N . SER B 1 81 ? -9.57448 -72.19762 20.81676 1.000 35.61939 484 SER B N 1
ATOM 2546 C CA . SER B 1 81 ? -9.60598 -72.47085 22.25004 1.000 34.71288 484 SER B CA 1
ATOM 2547 C C . SER B 1 81 ? -10.06042 -71.26820 23.07141 1.000 32.15473 484 SER B C 1
ATOM 2548 O O . SER B 1 81 ? -10.40200 -71.44425 24.24852 1.000 29.26772 484 SER B O 1
ATOM 2551 N N . ILE B 1 82 ? -10.07844 -70.06745 22.47704 1.000 28.20491 485 ILE B N 1
ATOM 2552 C CA . ILE B 1 82 ? -10.31802 -68.83480 23.23108 1.000 29.01926 485 ILE B CA 1
ATOM 2553 C C . ILE B 1 82 ? -11.71417 -68.81174 23.84094 1.000 30.84070 485 ILE B C 1
ATOM 2554 O O . ILE B 1 82 ? -11.91490 -68.25869 24.92911 1.000 25.52890 485 ILE B O 1
ATOM 2559 N N . PHE B 1 83 ? -12.69950 -69.40198 23.16332 1.000 29.29900 486 PHE B N 1
ATOM 2560 C CA . PHE B 1 83 ? -14.06544 -69.33986 23.66380 1.000 30.73055 486 PHE B CA 1
ATOM 2561 C C . PHE B 1 83 ? -14.18666 -70.04955 25.00386 1.000 28.65893 486 PHE B C 1
ATOM 2562 O O . PHE B 1 83 ? -14.65671 -69.46281 25.98571 1.000 29.49282 486 PHE B O 1
ATOM 2570 N N . SER B 1 84 ? -13.75364 -71.31080 25.06584 1.000 27.16740 487 SER B N 1
ATOM 2571 C CA . SER B 1 84 ? -13.87096 -72.07248 26.30367 1.000 27.91567 487 SER B CA 1
ATOM 2572 C C . SER B 1 84 ? -12.95707 -71.50760 27.38410 1.000 29.27896 487 SER B C 1
ATOM 2573 O O . SER B 1 84 ? -13.33632 -71.45628 28.56119 1.000 26.27059 487 SER B O 1
ATOM 2576 N N . ILE B 1 85 ? -11.74688 -71.07933 27.00405 1.000 25.79431 488 ILE B N 1
ATOM 2577 C CA . ILE B 1 85 ? -10.84907 -70.44250 27.96464 1.000 23.04247 488 ILE B CA 1
ATOM 2578 C C . ILE B 1 85 ? -11.47127 -69.15797 28.49062 1.000 21.99826 488 ILE B C 1
ATOM 2579 O O . ILE B 1 85 ? -11.47979 -68.90509 29.69830 1.000 24.88265 488 ILE B O 1
ATOM 2584 N N . GLY B 1 86 ? -12.00708 -68.32954 27.59000 1.000 22.76166 489 GLY B N 1
ATOM 2585 C CA . GLY B 1 86 ? -12.65428 -67.10060 28.02222 1.000 26.86395 489 GLY B CA 1
ATOM 2586 C C . GLY B 1 86 ? -13.84243 -67.34223 28.93692 1.000 26.37202 489 GLY B C 1
ATOM 2587 O O . GLY B 1 86 ? -14.05997 -66.59764 29.89895 1.000 23.82764 489 GLY B O 1
ATOM 2588 N N . GLU B 1 87 ? -14.63910 -68.37481 28.64530 1.000 23.86709 490 GLU B N 1
ATOM 2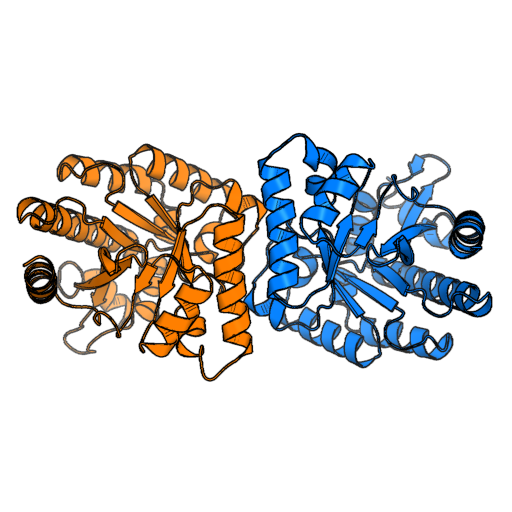589 C CA . GLU B 1 87 ? -15.76287 -68.68916 29.52276 1.000 25.41694 490 GLU B CA 1
ATOM 2590 C C . GLU B 1 87 ? -15.27572 -69.14465 30.89493 1.000 25.94001 490 GLU B C 1
ATOM 2591 O O . GLU B 1 87 ? -15.88498 -68.81961 31.92343 1.000 23.58882 490 GLU B O 1
ATOM 2597 N N . TRP B 1 88 ? -14.17358 -69.89099 30.92873 1.000 22.84413 491 TRP B N 1
ATOM 2598 C CA . TRP B 1 88 ? -13.60602 -70.32076 32.20187 1.000 24.22531 491 TRP B CA 1
ATOM 2599 C C . TRP B 1 88 ? -13.08257 -69.13264 33.00425 1.000 22.62108 491 TRP B C 1
ATOM 2600 O O . TRP B 1 88 ? -13.25362 -69.08673 34.22971 1.000 22.53172 491 TRP B O 1
ATOM 2611 N N . VAL B 1 89 ? -12.46534 -68.15403 32.33123 1.000 24.01637 492 VAL B N 1
ATOM 2612 C CA . VAL B 1 89 ? -11.92325 -66.98435 33.03101 1.000 22.47710 492 VAL B CA 1
ATOM 2613 C C . VAL B 1 89 ? -13.04544 -66.17172 33.65987 1.000 20.94870 492 VAL B C 1
ATOM 2614 O O . VAL B 1 89 ? -12.97020 -65.77498 34.83156 1.000 19.47266 492 VAL B O 1
ATOM 2618 N N . LEU B 1 90 ? -14.09420 -65.89244 32.88209 1.000 18.30514 493 LEU B N 1
ATOM 2619 C CA . LEU B 1 90 ? -15.21801 -65.13422 33.41949 1.000 18.44083 493 LEU B CA 1
ATOM 2620 C C . LEU B 1 90 ? -15.85890 -65.86625 34.58970 1.000 20.43756 493 LEU B C 1
ATOM 2621 O O . LEU B 1 90 ? -16.22103 -65.24453 35.59712 1.000 19.27218 493 LEU B O 1
ATOM 2626 N N . ASP B 1 91 ? -16.00686 -67.18889 34.47265 1.000 20.59440 494 ASP B N 1
ATOM 2627 C CA . ASP B 1 91 ? -16.62822 -67.97262 35.53953 1.000 22.40509 494 ASP B CA 1
ATOM 2628 C C . ASP B 1 91 ? -15.80182 -67.91593 36.81431 1.000 23.72174 494 ASP B C 1
ATOM 2629 O O . ASP B 1 91 ? -16.33507 -67.67269 37.90707 1.000 23.00498 494 ASP B O 1
ATOM 2634 N N . GLN B 1 92 ? -14.49485 -68.16236 36.69622 1.000 18.49268 495 GLN B N 1
ATOM 2635 C CA . GLN B 1 92 ? -13.61576 -68.10192 37.85652 1.000 22.34998 495 GLN B CA 1
ATOM 2636 C C . GLN B 1 92 ? -13.56677 -66.70297 38.45251 1.000 20.22793 495 GLN B C 1
ATOM 2637 O O . GLN B 1 92 ? -13.50263 -66.54516 39.68140 1.000 18.51803 495 GLN B O 1
ATOM 2643 N N . ALA B 1 93 ? -13.60339 -65.67150 37.60549 1.000 20.78152 496 ALA B N 1
ATOM 2644 C CA . ALA B 1 93 ? -13.51349 -64.30858 38.11954 1.000 18.57225 496 ALA B CA 1
ATOM 2645 C C . ALA B 1 93 ? -14.79194 -63.89891 38.83473 1.000 21.55088 496 ALA B C 1
ATOM 2646 O O . ALA B 1 93 ? -14.73158 -63.26052 39.89327 1.000 21.17904 496 ALA B O 1
ATOM 2648 N N . CYS B 1 94 ? -15.95743 -64.23415 38.26459 1.000 19.04490 497 CYS B N 1
ATOM 2649 C CA . CYS B 1 94 ? -17.22201 -63.95150 38.94383 1.000 19.83632 497 CYS B CA 1
ATOM 2650 C C . CYS B 1 94 ? -17.34693 -64.72866 40.25115 1.000 18.19504 497 CYS B C 1
ATOM 2651 O O . CYS B 1 94 ? -17.87442 -64.20578 41.24227 1.000 22.64813 497 CYS B O 1
ATOM 2654 N N . ARG B 1 95 ? -16.88900 -65.98251 40.26854 1.000 18.60461 498 ARG B N 1
ATOM 2655 C CA . ARG B 1 95 ? -16.91437 -66.75077 41.51077 1.000 20.26716 498 ARG B CA 1
ATOM 2656 C C . ARG B 1 95 ? -16.08042 -66.08359 42.59054 1.000 18.85757 498 ARG B C 1
ATOM 2657 O O . ARG B 1 95 ? -16.49276 -66.00967 43.75773 1.000 16.77487 498 ARG B O 1
ATOM 2665 N N . GLN B 1 96 ? -14.88984 -65.60786 42.22702 1.000 20.68248 499 GLN B N 1
ATOM 2666 C CA . GLN B 1 96 ? -14.02981 -64.96972 43.21418 1.000 20.11623 499 GLN B CA 1
ATOM 2667 C C . GLN B 1 96 ? -14.60594 -63.64139 43.67770 1.000 18.71502 499 GLN B C 1
ATOM 2668 O O . GLN B 1 96 ? -14.44361 -63.27995 44.84906 1.000 18.70828 499 GLN B O 1
ATOM 2674 N N . LEU B 1 97 ? -15.27773 -62.90071 42.78665 1.000 20.14485 500 LEU B N 1
ATOM 2675 C CA . LEU B 1 97 ? -15.93435 -61.66556 43.21641 1.000 17.97206 500 LEU B CA 1
ATOM 2676 C C . LEU B 1 97 ? -17.02080 -61.95112 44.24425 1.000 21.15226 500 LEU B C 1
ATOM 2677 O O . LEU B 1 97 ? -17.12989 -61.24620 45.25137 1.000 21.33382 500 LEU B O 1
ATOM 2682 N N . ARG B 1 98 ? -17.85608 -62.96363 43.98039 1.000 20.29912 501 ARG B N 1
ATOM 2683 C CA . ARG B 1 98 ? -18.87929 -63.39713 44.93448 1.000 20.51461 501 ARG B CA 1
ATOM 2684 C C . ARG B 1 98 ? -18.26590 -63.73556 46.29065 1.000 23.25946 501 ARG B C 1
ATOM 2685 O O . ARG B 1 98 ? -18.81806 -63.37819 47.33738 1.000 24.03934 501 ARG B O 1
ATOM 2693 N N . GLU B 1 99 ? -17.11250 -64.40292 46.29253 1.000 21.91612 502 GLU B N 1
ATOM 2694 C CA . GLU B 1 99 ? -16.46916 -64.75627 47.55261 1.000 25.27922 502 GLU B CA 1
ATOM 2695 C C . GLU B 1 99 ? -15.99398 -63.51151 48.30002 1.000 24.45013 502 GLU B C 1
ATOM 2696 O O . GLU B 1 99 ? -16.17459 -63.40526 49.51956 1.000 24.90093 502 GLU B O 1
ATOM 2702 N N . TRP B 1 100 ? -15.42145 -62.54157 47.58268 1.000 22.70007 503 TRP B N 1
ATOM 2703 C CA . TRP B 1 100 ? -14.93482 -61.33063 48.23688 1.000 21.01567 503 TRP B CA 1
ATOM 2704 C C . TRP B 1 100 ? -16.08585 -60.45136 48.69607 1.000 21.47738 503 TRP B C 1
ATOM 2705 O O . TRP B 1 100 ? -16.00655 -59.81182 49.75090 1.000 22.32380 503 TRP B O 1
ATOM 2716 N N . HIS B 1 101 ? -17.15930 -60.38707 47.91383 1.000 21.36331 504 HIS B N 1
ATOM 2717 C CA . HIS B 1 101 ? -18.33789 -59.66543 48.37911 1.000 24.03731 504 HIS B CA 1
ATOM 2718 C C . HIS B 1 101 ? -18.85723 -60.27440 49.67223 1.000 23.86066 504 HIS B C 1
ATOM 2719 O O . HIS B 1 101 ? -19.12494 -59.55620 50.64486 1.000 25.14848 504 HIS B O 1
ATOM 2726 N N . ASP B 1 102 ? -18.98342 -61.60507 49.71404 1.000 19.84686 505 ASP B N 1
ATOM 2727 C CA . ASP B 1 102 ? -19.42782 -62.24811 50.95237 1.000 27.69970 505 ASP B CA 1
ATOM 2728 C C . ASP B 1 102 ? -18.43920 -62.09175 52.10483 1.000 29.90654 505 ASP B C 1
ATOM 2729 O O . ASP B 1 102 ? -18.84694 -62.20294 53.26444 1.000 31.76197 505 ASP B O 1
ATOM 2734 N N . GLN B 1 103 ? -17.16545 -61.83232 51.82815 1.000 24.68333 506 GLN B N 1
ATOM 2735 C CA . GLN B 1 103 ? -16.20987 -61.55906 52.89631 1.000 28.25100 506 GLN B CA 1
ATOM 2736 C C . GLN B 1 103 ? -16.23717 -60.10974 53.35370 1.000 27.14454 506 GLN B C 1
ATOM 2737 O O . GLN B 1 103 ? -15.42106 -59.72593 54.20119 1.000 35.80096 506 GLN B O 1
ATOM 2743 N N . GLY B 1 104 ? -17.14803 -59.30126 52.82300 1.000 25.69580 507 GLY B N 1
ATOM 2744 C CA . GLY B 1 104 ? -17.36297 -57.95257 53.30118 1.000 28.72483 507 GLY B CA 1
ATOM 2745 C C . GLY B 1 104 ? -16.83179 -56.86077 52.40295 1.000 35.92793 507 GLY B C 1
ATOM 2746 O O . GLY B 1 104 ? -16.92852 -55.68258 52.76937 1.000 34.88993 507 GLY B O 1
ATOM 2747 N N . PHE B 1 105 ? -16.27875 -57.20444 51.24475 1.000 31.17853 508 PHE B N 1
ATOM 2748 C CA . PHE B 1 105 ? -15.77044 -56.21554 50.29545 1.000 27.87508 508 PHE B CA 1
ATOM 2749 C C . PHE B 1 105 ? -16.84396 -55.91306 49.25256 1.000 31.69980 508 PHE B C 1
ATOM 2750 O O . PHE B 1 105 ? -16.66792 -56.08265 48.05572 1.000 31.08175 508 PHE B O 1
ATOM 2758 N N . ASP B 1 106 ? -17.96257 -55.39706 49.76775 1.000 31.10785 509 ASP B N 1
ATOM 2759 C CA . ASP B 1 106 ? -19.26726 -55.52445 49.12366 1.000 33.81567 509 ASP B CA 1
ATOM 2760 C C . ASP B 1 106 ? -19.31824 -54.84011 47.76991 1.000 34.71912 509 ASP B C 1
ATOM 2761 O O . ASP B 1 106 ? -20.05992 -55.26391 46.87618 1.000 41.38908 509 ASP B O 1
ATOM 2766 N N . ASP B 1 107 ? -18.56780 -53.76464 47.62822 1.000 33.94707 510 ASP B N 1
ATOM 2767 C CA . ASP B 1 107 ? -18.63739 -52.81950 46.52974 1.000 37.79284 510 ASP B CA 1
ATOM 2768 C C . ASP B 1 107 ? -17.57284 -53.05239 45.46596 1.000 34.02681 510 ASP B C 1
ATOM 2769 O O . ASP B 1 107 ? -17.61032 -52.40346 44.41057 1.000 31.49961 510 ASP B O 1
ATOM 2774 N N . LEU B 1 108 ? -16.66041 -53.98732 45.71901 1.000 29.51495 511 LEU B N 1
ATOM 2775 C CA . LEU B 1 108 ? -15.55255 -54.28804 44.82207 1.000 26.65247 511 LEU B CA 1
ATOM 2776 C C . LEU B 1 108 ? -16.03295 -54.61926 43.41782 1.000 24.98269 511 LEU B C 1
ATOM 2777 O O . LEU B 1 108 ? -17.03973 -55.30804 43.22215 1.000 25.07074 511 LEU B O 1
ATOM 2782 N N . ARG B 1 109 ? -15.28643 -54.14149 42.43588 1.000 23.36124 512 ARG B N 1
ATOM 2783 C CA . ARG B 1 109 ? -15.54628 -54.43331 41.04234 1.000 21.67775 512 ARG B CA 1
ATOM 2784 C C . ARG B 1 109 ? -14.47305 -55.38020 40.51247 1.000 20.56154 512 ARG B C 1
ATOM 2785 O O . ARG B 1 109 ? -13.32708 -55.37178 40.97502 1.000 20.43979 512 ARG B O 1
ATOM 2793 N N . MET B 1 110 ? -14.87969 -56.25630 39.59535 1.000 19.70498 513 MET B N 1
ATOM 2794 C CA . MET B 1 110 ? -14.00128 -57.19225 38.90094 1.000 18.65713 513 MET B CA 1
ATOM 2795 C C . MET B 1 110 ? -13.90935 -56.80867 37.43312 1.000 20.70810 513 MET B C 1
ATOM 2796 O O . MET B 1 110 ? -14.93707 -56.60434 36.79331 1.000 21.42688 513 MET B O 1
ATOM 2801 N N . ALA B 1 111 ? -12.69424 -56.74886 36.89408 1.000 17.46633 514 ALA B N 1
ATOM 2802 C CA . ALA B 1 111 ? -12.48496 -56.42771 35.48450 1.000 19.48661 514 ALA B CA 1
ATOM 2803 C C . ALA B 1 111 ? -11.86038 -57.61528 34.76508 1.000 20.74154 514 ALA B C 1
ATOM 2804 O O . ALA B 1 111 ? -10.90700 -58.21810 35.26167 1.000 19.47306 514 ALA B O 1
ATOM 2806 N N . VAL B 1 112 ? -12.38229 -57.93501 33.58135 1.000 18.81103 515 VAL B N 1
ATOM 2807 C CA . VAL B 1 112 ? -11.93658 -59.08367 32.80802 1.000 21.57417 515 VAL B CA 1
ATOM 2808 C C . VAL B 1 112 ? -11.68986 -58.62104 31.37857 1.000 22.02387 515 VAL B C 1
ATOM 2809 O O . VAL B 1 112 ? -12.49500 -57.87118 30.81729 1.000 20.38215 515 VAL B O 1
ATOM 2813 N N . ASN B 1 113 ? -10.59338 -59.07857 30.78981 1.000 22.00127 516 ASN B N 1
ATOM 2814 C CA . ASN B 1 113 ? -10.25927 -58.72409 29.41446 1.000 24.84794 516 ASN B CA 1
ATOM 2815 C C . ASN B 1 113 ? -11.00143 -59.62789 28.43097 1.000 27.47422 516 ASN B C 1
ATOM 2816 O O . ASN B 1 113 ? -11.08311 -60.84326 28.62742 1.000 24.18645 516 ASN B O 1
ATOM 2821 N N . LEU B 1 114 ? -11.54876 -59.02828 27.37171 1.000 22.86849 517 LEU B N 1
ATOM 2822 C CA . LEU B 1 114 ? -12.16409 -59.77104 26.27405 1.000 23.55303 517 LEU B CA 1
ATOM 2823 C C . LEU B 1 114 ? -11.30834 -59.63820 25.02300 1.000 27.72141 517 LEU B C 1
ATOM 2824 O O . LEU B 1 114 ? -11.00002 -58.52172 24.59458 1.000 28.49619 517 LEU B O 1
ATOM 2829 N N . SER B 1 115 ? -10.96106 -60.76927 24.42168 1.000 25.19486 518 SER B N 1
ATOM 2830 C CA . SER B 1 115 ? -10.21349 -60.74299 23.17693 1.000 31.15421 518 SER B CA 1
ATOM 2831 C C . SER B 1 115 ? -11.12907 -60.31398 22.02928 1.000 28.68418 518 SER B C 1
ATOM 2832 O O . SER B 1 115 ? -12.35296 -60.26595 22.16177 1.000 26.05799 518 SER B O 1
ATOM 2835 N N . THR B 1 116 ? -10.51942 -59.96942 20.89272 1.000 30.54388 519 THR B N 1
ATOM 2836 C CA . THR B 1 116 ? -11.31323 -59.55452 19.73650 1.000 29.95756 519 THR B CA 1
ATOM 2837 C C . THR B 1 116 ? -12.30515 -60.64038 19.34123 1.000 27.73097 519 THR B C 1
ATOM 2838 O O . THR B 1 116 ? -13.49522 -60.37441 19.14113 1.000 27.96767 519 THR B O 1
ATOM 2842 N N . VAL B 1 117 ? -11.82826 -61.87975 19.23345 1.000 28.76127 520 VAL B N 1
ATOM 2843 C CA . VAL B 1 117 ? -12.68549 -62.97097 18.78018 1.000 29.17067 520 VAL B CA 1
ATOM 2844 C C . VAL B 1 117 ? -13.80772 -63.21438 19.78326 1.000 32.10732 520 VAL B C 1
ATOM 2845 O O . VAL B 1 117 ? -14.96620 -63.43407 19.40569 1.000 28.86893 520 VAL B O 1
ATOM 2849 N N . GLN B 1 118 ? -13.48963 -63.13944 21.07828 1.000 28.91853 521 GLN B N 1
ATOM 2850 C CA . GLN B 1 118 ? -14.52052 -63.24388 22.10681 1.000 29.15767 521 GLN B CA 1
ATOM 2851 C C . GLN B 1 118 ? -15.57592 -62.16061 21.94553 1.000 29.89889 521 GLN B C 1
ATOM 2852 O O . GLN B 1 118 ? -16.78096 -62.43815 21.95929 1.000 31.40329 521 GLN B O 1
ATOM 2858 N N . LEU B 1 119 ? -15.12856 -60.90847 21.82843 1.000 26.05300 522 LEU B N 1
ATOM 2859 C CA . LEU B 1 119 ? -16.03488 -59.77455 21.73203 1.000 25.18946 522 LEU B CA 1
ATOM 2860 C C . LEU B 1 119 ? -17.01269 -59.92522 20.57673 1.000 28.32099 522 LEU B C 1
ATOM 2861 O O . LEU B 1 119 ? -18.16782 -59.51040 20.68970 1.000 28.60858 522 LEU B O 1
ATOM 2866 N N . HIS B 1 120 ? -16.58875 -60.54002 19.47550 1.000 29.78177 523 HIS B N 1
ATOM 2867 C CA . HIS B 1 120 ? -17.44101 -60.68053 18.30214 1.000 29.62278 523 HIS B CA 1
ATOM 2868 C C . HIS B 1 120 ? -18.18954 -62.00305 18.24586 1.000 31.12623 523 HIS B C 1
ATOM 2869 O O . HIS B 1 120 ? -18.88584 -62.25826 17.26009 1.000 35.46222 523 HIS B O 1
ATOM 2876 N N . HIS B 1 121 ? -18.07304 -62.84006 19.27039 1.000 32.02015 524 HIS B N 1
ATOM 2877 C CA . HIS B 1 121 ? -18.77355 -64.11514 19.29565 1.000 33.51725 524 HIS B CA 1
ATOM 2878 C C . HIS B 1 121 ? -20.23761 -63.90510 19.66549 1.000 34.59934 524 HIS B C 1
ATOM 2879 O O . HIS B 1 121 ? -20.55321 -63.20228 20.63513 1.000 30.99801 524 HIS B O 1
ATOM 2886 N N . ASN B 1 122 ? -21.12169 -64.55782 18.90895 1.000 33.92354 525 ASN B N 1
ATOM 2887 C CA . ASN B 1 122 ? -22.56456 -64.40528 19.07990 1.000 40.06148 525 ASN B CA 1
ATOM 2888 C C . ASN B 1 122 ? -23.01788 -64.68144 20.50872 1.000 34.77085 525 ASN B C 1
ATOM 2889 O O . ASN B 1 122 ? -23.95655 -64.04738 21.00520 1.000 39.48768 525 ASN B O 1
ATOM 2894 N N . ALA B 1 123 ? -22.37863 -65.63022 21.17843 1.000 31.16784 526 ALA B N 1
ATOM 2895 C CA . ALA B 1 123 ? -22.82449 -66.09414 22.48503 1.000 31.66111 526 ALA B CA 1
ATOM 2896 C C . ALA B 1 123 ? -22.25824 -65.28688 23.64715 1.000 28.36163 526 ALA B C 1
ATOM 2897 O O . ALA B 1 123 ? -22.57460 -65.59533 24.79768 1.000 29.71803 526 ALA B O 1
ATOM 2899 N N . LEU B 1 124 ? -21.42620 -64.27644 23.38905 1.000 28.87637 527 LEU B N 1
ATOM 2900 C CA . LEU B 1 124 ? -20.83846 -63.52603 24.49805 1.000 28.07288 527 LEU B CA 1
ATOM 2901 C C . LEU B 1 124 ? -21.88367 -62.89540 25.41029 1.000 27.50138 527 LEU B C 1
ATOM 2902 O O . LEU B 1 124 ? -21.76001 -63.04268 26.63832 1.000 24.77637 527 LEU B O 1
ATOM 2907 N N . PRO B 1 125 ? -22.91789 -62.20072 24.91058 1.000 29.76122 528 PRO B N 1
ATOM 2908 C CA . PRO B 1 125 ? -23.90942 -61.64031 25.84229 1.000 28.99558 528 PRO B CA 1
ATOM 2909 C C . PRO B 1 125 ? -24.56434 -62.68288 26.72627 1.000 26.68637 528 PRO B C 1
ATOM 2910 O O . PRO B 1 125 ? -24.67705 -62.45435 27.93657 1.000 28.61096 528 PRO B O 1
ATOM 2914 N N . ARG B 1 126 ? -24.95953 -63.84051 26.18088 1.000 28.46488 529 ARG B N 1
ATOM 2915 C CA . ARG B 1 126 ? -25.59484 -64.85017 27.03093 1.000 26.52444 529 ARG B CA 1
ATOM 2916 C C . ARG B 1 126 ? -24.62486 -65.42008 28.06199 1.000 26.35422 529 ARG B C 1
ATOM 2917 O O . ARG B 1 126 ? -25.03404 -65.73167 29.18476 1.000 25.64942 529 ARG B O 1
ATOM 2925 N N . VAL B 1 127 ? -23.34853 -65.57264 27.70204 1.000 25.31793 530 VAL B N 1
ATOM 2926 C CA . VAL B 1 127 ? -22.36701 -66.11509 28.63821 1.000 25.35723 530 VAL B CA 1
ATOM 2927 C C . VAL B 1 127 ? -22.19520 -65.18672 29.83287 1.000 24.50212 530 VAL B C 1
ATOM 2928 O O . VAL B 1 127 ? -22.18647 -65.63079 30.98827 1.000 24.44217 530 VAL B O 1
ATOM 2932 N N . VAL B 1 128 ? -22.06022 -63.88307 29.57955 1.000 22.44157 531 VAL B N 1
ATOM 2933 C CA . VAL B 1 128 ? -21.83305 -62.95307 30.68641 1.000 25.55522 531 VAL B CA 1
ATOM 2934 C C . VAL B 1 128 ? -23.09273 -62.82593 31.53583 1.000 27.42225 531 VAL B C 1
ATOM 2935 O O . VAL B 1 128 ? -23.03404 -62.85017 32.77211 1.000 23.88248 531 VAL B O 1
ATOM 2939 N N . SER B 1 129 ? -24.25139 -62.69756 30.88470 1.000 26.89007 532 SER B N 1
ATOM 2940 C CA . SER B 1 129 ? -25.51166 -62.56080 31.60719 1.000 26.46731 532 SER B CA 1
ATOM 2941 C C . SER B 1 129 ? -25.80038 -63.77999 32.47489 1.000 27.75184 532 SER B C 1
ATOM 2942 O O . SER B 1 129 ? -26.31847 -63.64447 33.58967 1.000 25.03394 532 SER B O 1
ATOM 2945 N N . ASN B 1 130 ? -25.49378 -64.97988 31.97285 1.000 25.83380 533 ASN B N 1
ATOM 2946 C CA . ASN B 1 130 ? -25.63288 -66.18312 32.78774 1.000 24.22586 533 ASN B CA 1
ATOM 2947 C C . ASN B 1 130 ? -24.81898 -66.08291 34.07408 1.000 23.25392 533 ASN B C 1
ATOM 2948 O O . ASN B 1 130 ? -25.31290 -66.39309 35.16282 1.000 25.19327 533 ASN B O 1
ATOM 2953 N N . LEU B 1 131 ? -23.55725 -65.66728 33.96610 1.000 22.46437 534 LEU B N 1
ATOM 2954 C CA . LEU B 1 131 ? -22.69450 -65.68799 35.14478 1.000 22.35790 534 LEU B CA 1
ATOM 2955 C C . LEU B 1 131 ? -23.08438 -64.60276 36.13692 1.000 24.08063 534 LEU B C 1
ATOM 2956 O O . LEU B 1 131 ? -23.01518 -64.81983 37.35325 1.000 26.18736 534 LEU B O 1
ATOM 2961 N N . LEU B 1 132 ? -23.52318 -63.43505 35.64876 1.000 22.27498 535 LEU B N 1
ATOM 2962 C CA . LEU B 1 132 ? -23.99653 -62.40339 36.57390 1.000 20.78398 535 LEU B CA 1
ATOM 2963 C C . LEU B 1 132 ? -25.18422 -62.90635 37.39213 1.000 25.98296 535 LEU B C 1
ATOM 2964 O O . LEU B 1 132 ? -25.32115 -62.56971 38.57590 1.000 25.12496 535 LEU B O 1
ATOM 2969 N N . GLN B 1 133 ? -26.04172 -63.72315 36.78430 1.000 22.60621 536 GLN B N 1
ATOM 2970 C CA . GLN B 1 133 ? -27.20604 -64.23365 37.49716 1.000 19.38377 536 GLN B CA 1
ATOM 2971 C C . GLN B 1 133 ? -26.84921 -65.43407 38.36336 1.000 20.44864 536 GLN B C 1
ATOM 2972 O O . GLN B 1 133 ? -27.34334 -65.55489 39.48750 1.000 24.49952 536 GLN B O 1
ATOM 2978 N N . VAL B 1 134 ? -25.98023 -66.32038 37.86497 1.000 23.13321 537 VAL B N 1
ATOM 2979 C CA . VAL B 1 134 ? -25.58042 -67.49841 38.63457 1.000 24.36197 537 VAL B CA 1
ATOM 2980 C C . VAL B 1 134 ? -24.88716 -67.09182 39.92941 1.000 26.91074 537 VAL B C 1
ATOM 2981 O O . VAL B 1 134 ? -25.12219 -67.68446 40.98831 1.000 27.89136 537 VAL B O 1
ATOM 2985 N N . TYR B 1 135 ? -24.04368 -66.06609 39.88027 1.000 22.80763 538 TYR B N 1
ATOM 2986 C CA . TYR B 1 135 ? -23.31361 -65.63802 41.06455 1.000 22.19475 538 TYR B CA 1
ATOM 2987 C C . TYR B 1 135 ? -23.99590 -64.48149 41.78867 1.000 23.69539 538 TYR B C 1
ATOM 2988 O O . TYR B 1 135 ? -23.43752 -63.95792 42.75363 1.000 22.69533 538 TYR B O 1
ATOM 2997 N N . ARG B 1 136 ? -25.19017 -64.07871 41.34997 1.000 24.02933 539 ARG B N 1
ATOM 2998 C CA . ARG B 1 136 ? -25.97907 -63.03729 42.02085 1.000 25.78221 539 ARG B CA 1
ATOM 2999 C C . ARG B 1 136 ? -25.15996 -61.76665 42.23622 1.000 27.95349 539 ARG B C 1
ATOM 3000 O O . ARG B 1 136 ? -25.17346 -61.16002 43.31118 1.000 26.40271 539 ARG B O 1
ATOM 3008 N N . LEU B 1 137 ? -24.43164 -61.36312 41.18796 1.000 23.03055 540 LEU B N 1
ATOM 3009 C CA . LEU B 1 137 ? -23.56378 -60.20310 41.30214 1.000 22.29882 540 LEU B CA 1
ATOM 3010 C C . LEU B 1 137 ? -24.36524 -58.92525 41.07010 1.000 27.09092 540 LEU B C 1
ATOM 3011 O O . LEU B 1 137 ? -25.23772 -58.88941 40.20006 1.000 26.79833 540 LEU B O 1
ATOM 3016 N N . PRO B 1 138 ? -24.09381 -57.87162 41.82743 1.000 25.87690 541 PRO B N 1
ATOM 3017 C CA . PRO B 1 138 ? -24.85195 -56.62771 41.65494 1.000 25.57612 541 PRO B CA 1
ATOM 3018 C C . PRO B 1 138 ? -24.49116 -55.94012 40.34970 1.000 28.33515 541 PRO B C 1
ATOM 3019 O O . PRO B 1 138 ? -23.42994 -56.16432 39.76156 1.000 26.03486 541 PRO B O 1
ATOM 3023 N N . ALA B 1 139 ? -25.39989 -55.08024 39.89888 1.000 29.39007 542 ALA B N 1
ATOM 3024 C CA . ALA B 1 139 ? -25.14773 -54.33103 38.67737 1.000 28.81767 542 ALA B CA 1
ATOM 3025 C C . ALA B 1 139 ? -23.90174 -53.46569 38.83548 1.000 26.61208 542 ALA B C 1
ATOM 3026 O O . ALA B 1 139 ? -23.60273 -52.95994 39.92230 1.000 23.90289 542 ALA B O 1
ATOM 3028 N N . ARG B 1 140 ? -23.16719 -53.31442 37.72838 1.000 21.46768 543 ARG B N 1
ATOM 3029 C CA . ARG B 1 140 ? -21.93688 -52.52979 37.62628 1.000 28.49739 543 ARG B CA 1
ATOM 3030 C C . ARG B 1 140 ? -20.78934 -53.10642 38.44654 1.000 28.51479 543 ARG B C 1
ATOM 3031 O O . ARG B 1 140 ? -19.82500 -52.39098 38.74803 1.000 31.26636 543 ARG B O 1
ATOM 3039 N N . SER B 1 141 ? -20.84936 -54.38803 38.80846 1.000 23.55560 544 SER B N 1
ATOM 3040 C CA . SER B 1 141 ? -19.73425 -54.99346 39.51910 1.000 25.18580 544 SER B CA 1
ATOM 3041 C C . SER B 1 141 ? -18.76490 -55.73147 38.59970 1.000 22.08364 544 SER B C 1
ATOM 3042 O O . SER B 1 141 ? -17.62430 -55.97002 39.00270 1.000 23.48703 544 SER B O 1
ATOM 3045 N N . LEU B 1 142 ? -19.18039 -56.09179 37.38469 1.000 21.09177 545 LEU B N 1
ATOM 3046 C CA . LEU B 1 142 ? -18.30838 -56.71039 36.39333 1.000 21.80511 545 LEU B CA 1
ATOM 3047 C C . LEU B 1 142 ? -18.02597 -55.72507 35.26692 1.000 26.00468 545 LEU B C 1
ATOM 3048 O O . LEU B 1 142 ? -18.95500 -55.19484 34.64808 1.000 25.78983 545 LEU B O 1
ATOM 3053 N N . GLU B 1 143 ? -16.74798 -55.51856 34.97700 1.000 19.18205 546 GLU B N 1
ATOM 3054 C CA . GLU B 1 143 ? -16.31198 -54.61077 33.92617 1.000 24.40202 546 GLU B CA 1
ATOM 3055 C C . GLU B 1 143 ? -15.59341 -55.43155 32.86775 1.000 24.40233 546 GLU B C 1
ATOM 3056 O O . GLU B 1 143 ? -14.73064 -56.24780 33.20095 1.000 23.69725 546 GLU B O 1
ATOM 3062 N N . LEU B 1 144 ? -15.97057 -55.25848 31.60565 1.000 19.79623 547 LEU B N 1
ATOM 3063 C CA . LEU B 1 144 ? -15.33139 -55.98440 30.51818 1.000 16.71089 547 LEU B CA 1
ATOM 3064 C C . LEU B 1 144 ? -14.39320 -55.03906 29.77906 1.000 23.41470 547 LEU B C 1
ATOM 3065 O O . LEU B 1 144 ? -14.80665 -53.95370 29.35202 1.000 24.42471 547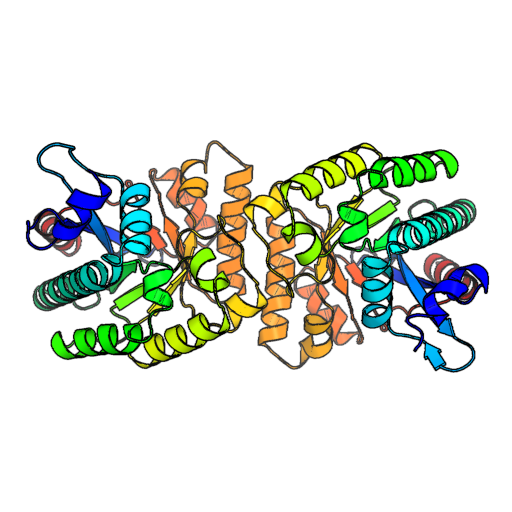 LEU B O 1
ATOM 3070 N N . GLU B 1 145 ? -13.13365 -55.43911 29.63844 1.000 19.17603 548 GLU B N 1
ATOM 3071 C CA . GLU B 1 145 ? -12.13047 -54.59112 29.00381 1.000 17.95745 548 GLU B CA 1
ATOM 3072 C C . GLU B 1 145 ? -11.97472 -55.04578 27.55445 1.000 20.93129 548 GLU B C 1
ATOM 3073 O O . GLU B 1 145 ? -11.72502 -56.22610 27.29660 1.000 21.78593 548 GLU B O 1
ATOM 3079 N N . VAL B 1 146 ? -12.16040 -54.11943 26.61618 1.000 22.36060 549 VAL B N 1
ATOM 3080 C CA . VAL B 1 146 ? -12.00219 -54.39477 25.19361 1.000 21.07003 549 VAL B CA 1
ATOM 3081 C C . VAL B 1 146 ? -10.94745 -53.44624 24.63624 1.000 24.44143 549 VAL B C 1
ATOM 3082 O O . VAL B 1 146 ? -10.68152 -52.38632 25.19721 1.000 25.95255 549 VAL B O 1
ATOM 3086 N N . THR B 1 147 ? -10.33683 -53.82954 23.52281 1.000 27.61097 550 THR B N 1
ATOM 3087 C CA . THR B 1 147 ? -9.30055 -52.97379 22.95940 1.000 30.53947 550 THR B CA 1
ATOM 3088 C C . THR B 1 147 ? -9.84337 -52.22969 21.74641 1.000 26.09110 550 THR B C 1
ATOM 3089 O O . THR B 1 147 ? -10.88086 -52.59324 21.19088 1.000 27.45040 550 THR B O 1
ATOM 3093 N N . GLU B 1 148 ? -9.14299 -51.15449 21.35943 1.000 28.54823 551 GLU B N 1
ATOM 3094 C CA . GLU B 1 148 ? -9.54032 -50.42522 20.15605 1.000 32.61970 551 GLU B CA 1
ATOM 3095 C C . GLU B 1 148 ? -9.48833 -51.33161 18.93375 1.000 31.39703 551 GLU B C 1
ATOM 3096 O O . GLU B 1 148 ? -10.34257 -51.23547 18.04229 1.000 34.15421 551 GLU B O 1
ATOM 3102 N N . THR B 1 149 ? -8.50147 -52.23134 18.88290 1.000 32.05911 552 THR B N 1
ATOM 3103 C CA . THR B 1 149 ? -8.40743 -53.16690 17.76445 1.000 35.30735 552 THR B CA 1
ATOM 3104 C C . THR B 1 149 ? -9.64129 -54.05931 17.68784 1.000 38.06989 552 THR B C 1
ATOM 3105 O O . THR B 1 149 ? -10.15501 -54.33579 16.59531 1.000 37.60515 552 THR B O 1
ATOM 3109 N N . GLY B 1 150 ? -10.14078 -54.50826 18.84040 1.000 36.26510 553 GLY B N 1
ATOM 3110 C CA . GLY B 1 150 ? -11.34009 -55.32719 18.83992 1.000 30.78522 553 GLY B CA 1
ATOM 3111 C C . GLY B 1 150 ? -12.55904 -54.58477 18.32786 1.000 33.88334 553 GLY B C 1
ATOM 3112 O O . GLY B 1 150 ? -13.37434 -55.14726 17.59264 1.000 34.68660 553 GLY B O 1
ATOM 3113 N N . LEU B 1 151 ? -12.70165 -53.30994 18.70768 1.000 30.12000 554 LEU B N 1
ATOM 3114 C CA . LEU B 1 151 ? -13.84446 -52.52633 18.24728 1.000 31.03261 554 LEU B CA 1
ATOM 3115 C C . LEU B 1 151 ? -13.78515 -52.29500 16.74407 1.000 35.89756 554 LEU B C 1
ATOM 3116 O O . LEU B 1 151 ? -14.80179 -52.40869 16.05083 1.000 35.86764 554 LEU B O 1
ATOM 3121 N N . MET B 1 152 ? -12.60063 -51.98555 16.22114 1.000 31.35650 555 MET B N 1
ATOM 3122 C CA . MET B 1 152 ? -12.46331 -51.67373 14.80431 1.000 38.99820 555 MET B CA 1
ATOM 3123 C C . MET B 1 152 ? -12.57908 -52.90490 13.90810 1.000 36.75058 555 MET B C 1
ATOM 3124 O O . MET B 1 152 ? -12.74062 -52.75151 12.69117 1.000 42.51650 555 MET B O 1
ATOM 3129 N N . GLU B 1 153 ? -12.51362 -54.11164 14.47781 1.000 37.20343 556 GLU B N 1
ATOM 3130 C CA . GLU B 1 153 ? -12.66599 -55.33316 13.68870 1.000 39.73708 556 GLU B CA 1
ATOM 3131 C C . GLU B 1 153 ? -14.02447 -55.38900 12.99081 1.000 42.20497 556 GLU B C 1
ATOM 3132 O O . GLU B 1 153 ? -14.12341 -55.86167 11.85242 1.000 40.19673 556 GLU B O 1
ATOM 3138 N N . ASP B 1 154 ? -15.08166 -54.91574 13.65923 1.000 36.50520 557 ASP B N 1
ATOM 3139 C CA . ASP B 1 154 ? -16.43769 -54.87528 13.11149 1.000 36.64875 557 ASP B CA 1
ATOM 3140 C C . ASP B 1 154 ? -17.30133 -54.02073 14.03093 1.000 38.04607 557 ASP B C 1
ATOM 3141 O O . ASP B 1 154 ? -17.96682 -54.54875 14.92848 1.000 34.85048 557 ASP B O 1
ATOM 3146 N N . ILE B 1 155 ? -17.30360 -52.70226 13.80756 1.000 37.12625 558 ILE B N 1
ATOM 3147 C CA . ILE B 1 155 ? -17.90208 -51.78126 14.77053 1.000 40.05776 558 ILE B CA 1
ATOM 3148 C C . ILE B 1 155 ? -19.38657 -52.06602 14.95820 1.000 37.47744 558 ILE B C 1
ATOM 3149 O O . ILE B 1 155 ? -19.92617 -51.86668 16.05146 1.000 35.99274 558 ILE B O 1
ATOM 3154 N N . SER B 1 156 ? -20.06457 -52.55574 13.91595 1.000 37.11744 559 SER B N 1
ATOM 3155 C CA . SER B 1 156 ? -21.49378 -52.85299 14.01625 1.000 38.51535 559 SER B CA 1
ATOM 3156 C C . SER B 1 156 ? -21.76464 -53.96396 15.02943 1.000 38.21801 559 SER B C 1
ATOM 3157 O O . SER B 1 156 ? -22.53132 -53.78276 15.98607 1.000 37.33799 559 SER B O 1
ATOM 3160 N N . THR B 1 157 ? -21.14584 -55.13071 14.82402 1.000 33.35508 560 THR B N 1
ATOM 3161 C CA . THR B 1 157 ? -21.30359 -56.23839 15.75966 1.000 33.68457 560 THR B CA 1
ATOM 3162 C C . THR B 1 157 ? -20.81602 -55.86673 17.15299 1.000 33.82325 560 THR B C 1
ATOM 3163 O O . THR B 1 157 ? -21.47570 -56.18648 18.14986 1.000 33.19575 560 THR B O 1
ATOM 3167 N N . ALA B 1 158 ? -19.66261 -55.19351 17.24366 1.000 31.67160 561 ALA B N 1
ATOM 3168 C CA . ALA B 1 158 ? -19.15100 -54.78901 18.55004 1.000 33.47692 561 ALA B CA 1
ATOM 3169 C C . ALA B 1 158 ? -20.16679 -53.93258 19.28790 1.000 30.21001 561 ALA B C 1
ATOM 3170 O O . ALA B 1 158 ? -20.42621 -54.15244 20.47794 1.000 33.09041 561 ALA B O 1
ATOM 3172 N N . ALA B 1 159 ? -20.78421 -52.97772 18.58286 1.000 33.75366 562 ALA B N 1
ATOM 3173 C CA . ALA B 1 159 ? -21.72899 -52.06362 19.21859 1.000 32.60030 562 ALA B CA 1
ATOM 3174 C C . ALA B 1 159 ? -22.94216 -52.79793 19.77543 1.000 32.63563 562 ALA B C 1
ATOM 3175 O O . ALA B 1 159 ? -23.39470 -52.50275 20.89029 1.000 29.87547 562 ALA B O 1
ATOM 3177 N N . GLN B 1 160 ? -23.49602 -53.75220 19.02121 1.000 33.51245 563 GLN B N 1
ATOM 3178 C CA . GLN B 1 160 ? -24.68112 -54.42785 19.53748 1.000 33.91623 563 GLN B CA 1
ATOM 3179 C C . GLN B 1 160 ? -24.33584 -55.37372 20.67991 1.000 32.59183 563 GLN B C 1
ATOM 3180 O O . GLN B 1 160 ? -25.12789 -55.50882 21.61641 1.000 29.08835 563 GLN B O 1
ATOM 3186 N N . HIS B 1 161 ? -23.16547 -56.02135 20.64224 1.000 28.29993 564 HIS B N 1
ATOM 3187 C CA . HIS B 1 161 ? -22.77529 -56.84936 21.78213 1.000 28.73801 564 HIS B CA 1
ATOM 3188 C C . HIS B 1 161 ? -22.51485 -56.00059 23.02080 1.000 25.35460 564 HIS B C 1
ATOM 3189 O O . HIS B 1 161 ? -22.93365 -56.36703 24.12747 1.000 28.33577 564 HIS B O 1
ATOM 3196 N N . LEU B 1 162 ? -21.85443 -54.85227 22.85094 1.000 26.66914 565 LEU B N 1
ATOM 3197 C CA . LEU B 1 162 ? -21.59426 -53.96641 23.98217 1.000 29.48839 565 LEU B CA 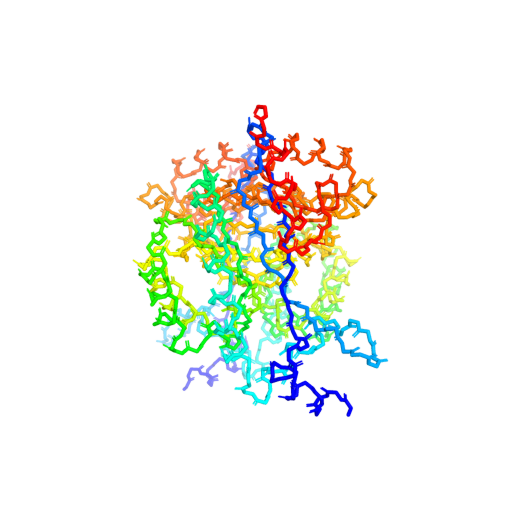1
ATOM 3198 C C . LEU B 1 162 ? -22.89242 -53.45401 24.59146 1.000 27.27418 565 LEU B C 1
ATOM 3199 O O . LEU B 1 162 ? -23.01678 -53.36900 25.81755 1.000 26.45600 565 LEU B O 1
ATOM 3204 N N . LEU B 1 163 ? -23.86322 -53.08640 23.74977 1.000 27.14652 566 LEU B N 1
ATOM 3205 C CA . LEU B 1 163 ? -25.14698 -52.61935 24.26974 1.000 26.52015 566 LEU B CA 1
ATOM 3206 C C . LEU B 1 163 ? -25.84608 -53.71957 25.05474 1.000 25.49922 566 LEU B C 1
ATOM 3207 O O . LEU B 1 163 ? -26.41864 -53.46733 26.12121 1.000 25.54428 566 LEU B O 1
ATOM 3212 N N . SER B 1 164 ? -25.78939 -54.95204 24.55314 1.000 26.05942 567 SER B N 1
ATOM 3213 C CA . SER B 1 164 ? -26.38334 -56.06715 25.28170 1.000 24.73539 567 SER B CA 1
ATOM 3214 C C . SER B 1 164 ? -25.67392 -56.30530 26.61087 1.000 27.23476 567 SER B C 1
ATOM 3215 O O . SER B 1 164 ? -26.32135 -56.57590 27.63043 1.000 27.82444 567 SER B O 1
ATOM 3218 N N . LEU B 1 165 ? -24.33973 -56.21881 26.61973 1.000 26.37435 568 LEU B N 1
ATOM 3219 C CA . LEU B 1 165 ? -23.59589 -56.43800 27.85534 1.000 22.99658 568 LEU B CA 1
ATOM 3220 C C . LEU B 1 165 ? -23.94618 -55.38160 28.89033 1.000 26.72382 568 LEU B C 1
ATOM 3221 O O . LEU B 1 165 ? -24.17304 -55.69562 30.06667 1.000 25.97300 568 LEU B O 1
ATOM 3226 N N . ARG B 1 166 ? -24.00154 -54.11840 28.46250 1.000 22.39279 569 ARG B N 1
ATOM 3227 C CA . ARG B 1 166 ? -24.36327 -53.04405 29.37429 1.000 25.04613 569 ARG B CA 1
ATOM 3228 C C . ARG B 1 166 ? -25.79551 -53.21852 29.85410 1.000 27.72094 569 ARG B C 1
ATOM 3229 O O . ARG B 1 166 ? -26.09354 -53.02314 31.03928 1.000 28.54687 569 ARG B O 1
ATOM 3237 N N . ARG B 1 167 ? -26.68214 -53.63673 28.94965 1.000 29.61730 570 ARG B N 1
ATOM 3238 C CA . ARG B 1 167 ? -28.06935 -53.91316 29.31140 1.000 33.02544 570 ARG B CA 1
ATOM 3239 C C . ARG B 1 167 ? -28.16291 -54.99287 30.38427 1.000 32.66486 570 ARG B C 1
ATOM 3240 O O . ARG B 1 167 ? -29.06430 -54.95356 31.23000 1.000 34.43401 570 ARG B O 1
ATOM 3248 N N . ALA B 1 168 ? -27.23293 -55.94563 30.37961 1.000 28.90361 571 ALA B N 1
ATOM 3249 C CA . ALA B 1 168 ? -27.20251 -57.01187 31.37063 1.000 33.24375 571 ALA B CA 1
ATOM 3250 C C . ALA B 1 168 ? -26.57388 -56.58952 32.69702 1.000 32.45645 571 ALA B C 1
ATOM 3251 O O . ALA B 1 168 ? -26.59279 -57.37771 33.64390 1.000 34.98243 571 ALA B O 1
ATOM 3253 N N . GLY B 1 169 ? -26.02570 -55.38052 32.79481 1.000 28.45927 572 GLY B N 1
ATOM 3254 C CA . GLY B 1 169 ? -25.46019 -54.88697 34.03730 1.000 27.64206 572 GLY B CA 1
ATOM 3255 C C . GLY B 1 169 ? -23.94746 -54.80904 34.07530 1.000 26.94859 572 GLY B C 1
ATOM 3256 O O . GLY B 1 169 ? -23.39262 -54.42836 35.11667 1.000 28.74279 572 GLY B O 1
ATOM 3257 N N . ALA B 1 170 ? -23.26088 -55.13577 32.98430 1.000 22.21353 573 ALA B N 1
ATOM 3258 C CA . ALA B 1 170 ? -21.80997 -55.02349 32.92582 1.000 25.47245 573 ALA B CA 1
ATOM 3259 C C . ALA B 1 170 ? -21.38666 -53.60632 32.55637 1.000 26.57504 573 ALA B C 1
ATOM 3260 O O . ALA B 1 170 ? -22.12707 -52.85978 31.90871 1.000 31.45914 573 ALA B O 1
ATOM 3262 N N . LEU B 1 171 ? -20.18572 -53.23946 32.98799 1.000 24.01327 574 LEU B N 1
ATOM 3263 C CA . LEU B 1 171 ? -19.52844 -52.01484 32.56142 1.000 25.43548 574 LEU B CA 1
ATOM 3264 C C . LEU B 1 171 ? -18.50287 -52.34571 31.48371 1.000 28.91028 574 LEU B C 1
ATOM 3265 O O . LEU B 1 171 ? -17.99101 -53.46634 31.41543 1.000 27.05828 574 LEU B O 1
ATOM 3270 N N . ILE B 1 172 ? -18.19645 -51.35490 30.64260 1.000 25.54722 575 ILE B N 1
ATOM 3271 C CA . ILE B 1 172 ? -17.28942 -51.53539 29.51220 1.000 23.86758 575 ILE B CA 1
ATOM 3272 C C . ILE B 1 172 ? -16.15150 -50.52743 29.60500 1.000 26.56793 575 ILE B C 1
ATOM 3273 O O . ILE B 1 172 ? -16.38731 -49.32336 29.76467 1.000 25.81226 575 ILE B O 1
ATOM 3278 N N . ALA B 1 173 ? -14.92429 -51.01706 29.45131 1.000 22.41284 576 ALA B N 1
ATOM 3279 C CA . ALA B 1 173 ? -13.72841 -50.19548 29.44361 1.000 22.77168 576 ALA B CA 1
ATOM 3280 C C . ALA B 1 173 ? -12.91917 -50.50135 28.19244 1.000 26.92530 576 ALA B C 1
ATOM 3281 O O . ALA B 1 173 ? -12.89886 -51.63582 27.71286 1.000 23.57112 576 ALA B O 1
ATOM 3283 N N . ILE B 1 174 ? -12.24084 -49.48996 27.66861 1.000 23.62376 577 ILE B N 1
ATOM 3284 C CA . ILE B 1 174 ? -11.29610 -49.68824 26.57314 1.000 22.55370 577 ILE B CA 1
ATOM 3285 C C . ILE B 1 174 ? -9.89723 -49.80637 27.14910 1.000 22.60966 577 ILE B C 1
ATOM 3286 O O . ILE B 1 174 ? -9.37712 -48.85458 27.74140 1.000 24.23478 577 ILE B O 1
ATOM 3291 N N . ASP B 1 175 ? -9.29023 -50.96852 26.95169 1.000 20.29936 578 ASP B N 1
ATOM 3292 C CA . ASP B 1 175 ? -7.96665 -51.30391 27.44373 1.000 25.62176 578 ASP B CA 1
ATOM 3293 C C . ASP B 1 175 ? -6.91442 -50.88227 26.42109 1.000 27.70127 578 ASP B C 1
ATOM 3294 O O . ASP B 1 175 ? -7.19552 -50.73734 25.22842 1.000 25.58565 578 ASP B O 1
ATOM 3299 N N . ASP B 1 176 ? -5.69366 -50.67076 26.91295 1.000 25.23861 579 ASP B N 1
ATOM 3300 C CA . ASP B 1 176 ? -4.52997 -50.40966 26.06650 1.000 28.98444 579 ASP B CA 1
ATOM 3301 C C . ASP B 1 176 ? -4.72981 -49.15655 25.21731 1.000 28.21566 579 ASP B C 1
ATOM 3302 O O . ASP B 1 176 ? -4.26839 -49.08638 24.07277 1.000 28.37532 579 ASP B O 1
ATOM 3307 N N . PHE B 1 177 ? -5.41956 -48.15794 25.76680 1.000 26.92105 580 PHE B N 1
ATOM 3308 C CA . PHE B 1 177 ? -5.82290 -47.01064 24.96405 1.000 25.12039 580 PHE B CA 1
ATOM 3309 C C . PHE B 1 177 ? -4.63253 -46.16066 24.55169 1.000 25.92636 580 PHE B C 1
ATOM 3310 O O . PHE B 1 177 ? -3.75157 -45.83972 25.35892 1.000 23.21256 580 PHE B O 1
ATOM 3318 N N . GLY B 1 178 ? -4.64343 -45.75515 23.29149 1.000 30.16435 581 GLY B N 1
ATOM 3319 C CA . GLY B 1 178 ? -3.57931 -44.97517 22.70913 1.000 32.70447 581 GLY B CA 1
ATOM 3320 C C . GLY B 1 178 ? -2.70049 -45.76040 21.76663 1.000 32.54466 581 GLY B C 1
ATOM 3321 O O . GLY B 1 178 ? -1.95288 -45.15004 20.99305 1.000 36.10466 581 GLY B O 1
ATOM 3322 N N . THR B 1 179 ? -2.76290 -47.09674 21.81398 1.000 31.05305 582 THR B N 1
ATOM 3323 C CA . THR B 1 179 ? -1.93096 -47.95665 20.98113 1.000 31.53552 582 THR B CA 1
ATOM 3324 C C . THR B 1 179 ? -2.66635 -48.50986 19.77080 1.000 30.63845 582 THR B C 1
ATOM 3325 O O . THR B 1 179 ? -2.04483 -49.18741 18.94593 1.000 36.99576 582 THR B O 1
ATOM 3329 N N . GLY B 1 180 ? -3.96842 -48.27082 19.66089 1.000 31.65686 583 GLY B N 1
ATOM 3330 C CA . GLY B 1 180 ? -4.71874 -48.69400 18.49855 1.000 29.47357 583 GLY B CA 1
ATOM 3331 C C . GLY B 1 180 ? -5.34367 -47.50577 17.79851 1.000 38.25638 583 GLY B C 1
ATOM 3332 O O . GLY B 1 180 ? -4.88652 -46.37252 17.97368 1.000 38.52179 583 GLY B O 1
ATOM 3333 N N . TYR B 1 181 ? -6.38874 -47.74496 17.01132 1.000 31.85264 584 TYR B N 1
ATOM 3334 C CA . TYR B 1 181 ? -7.09415 -46.69221 16.29371 1.000 33.02459 584 TYR B CA 1
ATOM 3335 C C . TYR B 1 181 ? -8.50118 -46.55220 16.85075 1.000 34.91510 584 TYR B C 1
ATOM 3336 O O . TYR B 1 181 ? -9.19281 -47.55316 17.05528 1.000 33.71881 584 TYR B O 1
ATOM 3345 N N . SER B 1 182 ? -8.92454 -45.31419 17.08215 1.000 33.82981 585 SER B N 1
ATOM 3346 C CA . SER B 1 182 ? -10.26119 -45.03430 17.57568 1.000 34.33549 585 SER B CA 1
ATOM 3347 C C . SER B 1 182 ? -10.87428 -43.88974 16.78451 1.000 35.83369 585 SER B C 1
ATOM 3348 O O . SER B 1 182 ? -10.17630 -43.10377 16.13279 1.000 31.81662 585 SER B O 1
ATOM 3351 N N . SER B 1 183 ? -12.19738 -43.80615 16.86355 1.000 32.12156 586 SER B N 1
ATOM 3352 C CA . SER B 1 183 ? -12.96090 -42.67465 16.35224 1.000 34.72211 586 SER B CA 1
ATOM 3353 C C . SER B 1 183 ? -13.65205 -41.99521 17.52418 1.000 36.49092 586 SER B C 1
ATOM 3354 O O . SER B 1 183 ? -14.42122 -42.63960 18.24262 1.000 33.52000 586 SER B O 1
ATOM 3357 N N . LEU B 1 184 ? -13.36002 -40.70529 17.72751 1.000 34.09403 587 LEU B N 1
ATOM 3358 C CA . LEU B 1 184 ? -14.12887 -39.89358 18.67437 1.000 38.94351 587 LEU B CA 1
ATOM 3359 C C . LEU B 1 184 ? -15.62948 -40.07501 18.52407 1.000 36.58547 587 LEU B C 1
ATOM 3360 O O . LEU B 1 184 ? -16.35278 -40.10365 19.52512 1.000 37.60348 587 LEU B O 1
ATOM 3365 N N . SER B 1 185 ? -16.12517 -40.17225 17.28971 1.000 36.68580 588 SER B N 1
ATOM 3366 C CA . SER B 1 185 ? -17.55894 -40.36691 17.10655 1.000 42.33427 588 SER B CA 1
ATOM 3367 C C . SER B 1 185 ? -18.02867 -41.62100 17.83319 1.000 42.57070 588 SER B C 1
ATOM 3368 O O . SER B 1 185 ? -18.95866 -41.57083 18.64832 1.000 36.57086 588 SER B O 1
ATOM 3371 N N . TYR B 1 186 ? -17.34605 -42.74581 17.59582 1.000 37.41349 589 TYR B N 1
ATOM 3372 C CA . TYR B 1 186 ? -17.76579 -44.02127 18.17046 1.000 37.71804 589 TYR B CA 1
ATOM 3373 C C . TYR B 1 186 ? -17.49322 -44.08887 19.67136 1.000 38.16206 589 TYR B C 1
ATOM 3374 O O . TYR B 1 186 ? -18.29062 -44.66379 20.42194 1.000 39.28791 589 TYR B O 1
ATOM 3383 N N . LEU B 1 187 ? -16.37259 -43.52255 20.12881 1.000 36.07630 590 LEU B N 1
ATOM 3384 C CA . LEU B 1 187 ? -16.10885 -43.45952 21.56613 1.000 35.16314 590 LEU B CA 1
ATOM 3385 C C . LEU B 1 187 ? -17.29715 -42.88182 22.31999 1.000 42.56608 590 LEU B C 1
ATOM 3386 O O . LEU B 1 187 ? -17.69794 -43.40707 23.36711 1.000 42.11854 590 LEU B O 1
ATOM 3391 N N . LYS B 1 188 ? -17.88634 -41.80674 21.78874 1.000 40.93224 591 LYS B N 1
ATOM 3392 C CA . LYS B 1 188 ? -18.97767 -41.12992 22.47984 1.000 40.04863 591 LYS B CA 1
ATOM 3393 C C . LYS B 1 188 ? -20.28621 -41.90532 22.36217 1.000 43.80340 591 LYS B C 1
ATOM 3394 O O . LYS B 1 188 ? -21.06901 -41.94829 23.31926 1.000 46.96667 591 LYS B O 1
ATOM 3400 N N . SER B 1 189 ? -20.54128 -42.52781 21.20354 1.000 38.72347 592 SER B N 1
ATOM 3401 C CA . SER B 1 189 ? -21.82549 -43.19294 20.98517 1.000 38.05315 592 SER B CA 1
ATOM 3402 C C . SER B 1 189 ? -21.88607 -44.58870 21.60185 1.000 40.22544 592 SER B C 1
ATOM 3403 O O . SER B 1 189 ? -22.97247 -45.04352 21.98050 1.000 33.48029 592 SER B O 1
ATOM 3406 N N . LEU B 1 190 ? -20.75302 -45.27966 21.72352 1.000 38.53644 593 LEU B N 1
ATOM 3407 C CA . LEU B 1 190 ? -20.74390 -46.58775 22.36199 1.000 36.47158 593 LEU B CA 1
ATOM 3408 C C . LEU B 1 190 ? -20.99265 -46.46406 23.86672 1.000 36.52101 593 LEU B C 1
ATOM 3409 O O . LEU B 1 190 ? -20.73022 -45.41855 24.46609 1.000 34.48481 593 LEU B O 1
ATOM 3414 N N . PRO B 1 191 ? -21.50926 -47.53206 24.50539 1.000 36.06205 594 PRO B N 1
ATOM 3415 C CA . PRO B 1 191 ? -21.76141 -47.50507 25.96026 1.000 32.32434 594 PRO B CA 1
ATOM 3416 C C . PRO B 1 191 ? -20.50172 -47.76006 26.78173 1.000 35.44251 594 PRO B C 1
ATOM 3417 O O . PRO B 1 191 ? -20.41415 -48.70667 27.57244 1.000 35.27510 594 PRO B O 1
ATOM 3421 N N . LEU B 1 192 ? -19.51357 -46.89449 26.61244 1.000 38.28109 595 LEU B N 1
ATOM 3422 C CA . LEU B 1 192 ? -18.24107 -47.04313 27.30085 1.000 34.60396 595 LEU B CA 1
ATOM 3423 C C . LEU B 1 192 ? -18.23284 -46.23748 28.59191 1.000 36.54288 595 LEU B C 1
ATOM 3424 O O . LEU B 1 192 ? -18.75998 -45.12374 28.65036 1.000 39.54544 595 LEU B O 1
ATOM 3429 N N . ASP B 1 193 ? -17.63868 -46.81149 29.63259 1.000 30.85738 596 ASP B N 1
ATOM 3430 C CA . ASP B 1 193 ? -17.54261 -46.13305 30.91567 1.000 34.54761 596 ASP B CA 1
ATOM 3431 C C . ASP B 1 193 ? -16.15094 -45.60950 31.22006 1.000 33.08401 596 ASP B C 1
ATOM 3432 O O . ASP B 1 193 ? -16.02203 -44.59084 31.90449 1.000 32.08677 596 ASP B O 1
ATOM 3437 N N . LYS B 1 194 ? -15.11496 -46.27034 30.71675 1.000 26.64977 597 LYS B N 1
ATOM 3438 C CA . LYS B 1 194 ? -13.76598 -46.04170 31.20508 1.000 26.21590 597 LYS B CA 1
ATOM 3439 C C . LYS B 1 194 ? -12.76345 -46.22510 30.07816 1.000 24.37004 597 LYS B C 1
ATOM 3440 O O . LYS B 1 194 ? -12.94694 -47.05630 29.18908 1.000 25.90289 597 LYS B O 1
ATOM 3446 N N . ILE B 1 195 ? -11.70374 -45.43136 30.13502 1.000 21.77732 598 ILE B N 1
ATOM 3447 C CA . ILE B 1 195 ? -10.53373 -45.55621 29.27549 1.000 26.52910 598 ILE B CA 1
ATOM 3448 C C . ILE B 1 195 ? -9.35001 -45.93618 30.15437 1.000 23.04181 598 ILE B C 1
ATOM 3449 O O . ILE B 1 195 ? -9.13677 -45.31982 31.20352 1.000 21.87394 598 ILE B O 1
ATOM 3454 N N . LYS B 1 196 ? -8.56690 -46.92475 29.72084 1.000 19.02700 599 LYS B N 1
ATOM 3455 C CA . LYS B 1 196 ? -7.38072 -47.36892 30.45261 1.000 19.58260 599 LYS B CA 1
ATOM 3456 C C . LYS B 1 196 ? -6.14423 -46.93218 29.67126 1.000 23.15623 599 LYS B C 1
ATOM 3457 O O . LYS B 1 196 ? -5.88655 -47.45774 28.58445 1.000 24.30706 599 LYS B O 1
ATOM 3463 N N . ILE B 1 197 ? -5.38734 -45.96473 30.20611 1.000 20.58117 600 ILE B N 1
ATOM 3464 C CA . ILE B 1 197 ? -4.15244 -45.53691 29.54519 1.000 22.12698 600 ILE B CA 1
ATOM 3465 C C . ILE B 1 197 ? -3.20297 -46.71743 29.39286 1.000 26.61000 600 ILE B C 1
ATOM 3466 O O . ILE B 1 197 ? -2.91910 -47.43460 30.35920 1.000 26.21173 600 ILE B O 1
ATOM 3471 N N . ASP B 1 198 ? -2.66982 -46.90713 28.18561 1.000 23.67370 601 ASP B N 1
ATOM 3472 C CA . ASP B 1 198 ? -1.75553 -48.02362 27.99705 1.000 25.71949 601 ASP B CA 1
ATOM 3473 C C . ASP B 1 198 ? -0.52006 -47.86297 28.87270 1.000 24.15594 601 ASP B C 1
ATOM 3474 O O . ASP B 1 198 ? 0.04686 -46.77568 29.00193 1.000 23.90810 601 ASP B O 1
ATOM 3479 N N . LYS B 1 199 ? -0.13060 -48.97507 29.48642 1.000 20.52063 602 LYS B N 1
ATOM 3480 C CA . LYS B 1 199 ? 1.02731 -49.04169 30.36640 1.000 27.97830 602 LYS B CA 1
ATOM 3481 C C . LYS B 1 199 ? 2.30262 -48.48031 29.72874 1.000 32.03115 602 LYS B C 1
ATOM 3482 O O . LYS B 1 199 ? 3.13167 -47.88369 30.42724 1.000 30.39678 602 LYS B O 1
ATOM 3488 N N . SER B 1 200 ? 2.46311 -48.61415 28.41085 1.000 23.68999 603 SER B N 1
ATOM 3489 C CA . SER B 1 200 ? 3.69916 -48.14044 27.78485 1.000 28.72919 603 SER B CA 1
ATOM 3490 C C . SER B 1 200 ? 3.86298 -46.62922 27.91195 1.000 31.83532 603 SER B C 1
ATOM 3491 O O . SER B 1 200 ? 4.99712 -46.14012 27.99491 1.000 34.18824 603 SER B O 1
ATOM 3494 N N . PHE B 1 201 ? 2.75752 -45.87346 27.91735 1.000 26.20484 604 PHE B N 1
ATOM 3495 C CA . PHE B 1 201 ? 2.86253 -44.42536 28.06981 1.000 30.26464 604 PHE B CA 1
ATOM 3496 C C . PHE B 1 201 ? 3.10432 -44.01543 29.51332 1.000 33.09382 604 PHE B C 1
ATOM 3497 O O . PHE B 1 201 ? 3.72514 -42.97535 29.76416 1.000 32.90784 604 PHE B O 1
ATOM 3505 N N . VAL B 1 202 ? 2.61454 -44.79857 30.47118 1.000 31.57772 605 VAL B N 1
ATOM 3506 C CA . VAL B 1 202 ? 2.79253 -44.41618 31.86607 1.000 29.31458 605 VAL B CA 1
ATOM 3507 C C . VAL B 1 202 ? 4.17643 -44.81643 32.36356 1.000 33.90342 605 VAL B C 1
ATOM 3508 O O . VAL B 1 202 ? 4.76341 -44.12227 33.20098 1.000 36.31808 605 VAL B O 1
ATOM 3512 N N . GLN B 1 203 ? 4.71942 -45.92898 31.86986 1.000 36.26780 606 GLN B N 1
ATOM 3513 C CA . GLN B 1 203 ? 6.05510 -46.34162 32.28944 1.000 43.88303 606 GLN B CA 1
ATOM 3514 C C . GLN B 1 203 ? 7.11904 -45.34586 31.84084 1.000 47.40303 606 GLN B C 1
ATOM 3515 O O . GLN B 1 203 ? 8.14397 -45.19290 32.51275 1.000 55.63950 606 GLN B O 1
ATOM 3521 N N . ASP B 1 204 ? 6.89321 -44.65970 30.72255 1.000 49.63271 607 ASP B N 1
ATOM 3522 C CA . ASP B 1 204 ? 7.83224 -43.68424 30.18627 1.000 57.12173 607 ASP B CA 1
ATOM 3523 C C . ASP B 1 204 ? 7.56870 -42.26958 30.69186 1.000 55.60923 607 ASP B C 1
ATOM 3524 O O . ASP B 1 204 ? 8.11575 -41.31527 30.13197 1.000 59.77302 607 ASP B O 1
ATOM 3529 N N . LEU B 1 205 ? 6.77063 -42.11669 31.74973 1.000 54.46106 608 LEU B N 1
ATOM 3530 C CA . LEU B 1 205 ? 6.11158 -40.83979 32.01517 1.000 54.38732 608 LEU B CA 1
ATOM 3531 C C . LEU B 1 205 ? 7.10575 -39.74395 32.39354 1.000 58.94193 608 LEU B C 1
ATOM 3532 O O . LEU B 1 205 ? 7.17995 -38.70134 31.73272 1.000 56.64423 608 LEU B O 1
ATOM 3537 N N . LEU B 1 206 ? 7.87018 -39.94931 33.46679 1.000 59.47454 609 LEU B N 1
ATOM 3538 C CA . LEU B 1 206 ? 8.70402 -38.86204 33.97546 1.000 62.80316 609 LEU B CA 1
ATOM 3539 C C . LEU B 1 206 ? 9.92902 -38.61779 33.10377 1.000 63.89567 609 LEU B C 1
ATOM 3540 O O . LEU B 1 206 ? 10.38486 -37.47515 32.98477 1.000 64.05443 609 LEU B O 1
ATOM 3545 N N . GLN B 1 207 ? 10.47244 -39.66793 32.49058 1.000 68.82543 610 GLN B N 1
ATOM 3546 C CA . GLN B 1 207 ? 11.69105 -39.52855 31.70166 1.000 67.11109 610 GLN B CA 1
ATOM 3547 C C . GLN B 1 207 ? 11.39927 -39.06649 30.27558 1.000 67.36911 610 GLN B C 1
ATOM 3548 O O . GLN B 1 207 ? 12.17727 -38.29542 29.70160 1.000 69.54406 610 GLN B O 1
ATOM 3554 N N . ASP B 1 208 ? 10.28788 -39.51208 29.69362 1.000 67.23688 611 ASP B N 1
ATOM 3555 C CA . ASP B 1 208 ? 9.91949 -39.18280 28.32166 1.000 65.13970 611 ASP B CA 1
ATOM 3556 C C . ASP B 1 208 ? 8.76403 -38.19022 28.33982 1.000 64.12570 611 ASP B C 1
ATOM 3557 O O . ASP B 1 208 ? 7.72809 -38.45016 28.96052 1.000 63.42350 611 ASP B O 1
ATOM 3562 N N . GLU B 1 209 ? 8.94019 -37.05943 27.65245 1.000 63.24589 612 GLU B N 1
ATOM 3563 C CA . GLU B 1 209 ? 7.97580 -35.96679 27.70983 1.000 62.36031 612 GLU B CA 1
ATOM 3564 C C . GLU B 1 209 ? 6.90023 -36.05327 26.62967 1.000 58.77057 612 GLU B C 1
ATOM 3565 O O . GLU B 1 209 ? 5.80777 -35.50416 26.81617 1.000 57.18801 612 GLU B O 1
ATOM 3571 N N . ASP B 1 210 ? 7.16755 -36.73281 25.51261 1.000 56.92094 613 ASP B N 1
ATOM 3572 C CA . ASP B 1 210 ? 6.11683 -36.93128 24.51794 1.000 55.20463 613 ASP B CA 1
ATOM 3573 C C . ASP B 1 210 ? 5.07793 -37.93173 25.01870 1.000 51.72485 613 ASP B C 1
ATOM 3574 O O . ASP B 1 210 ? 3.87903 -37.78582 24.74959 1.000 46.97523 613 ASP B O 1
ATOM 3579 N N . ASP B 1 211 ? 5.51453 -38.95640 25.75036 1.000 52.99101 614 ASP B N 1
ATOM 3580 C CA . ASP B 1 211 ? 4.54915 -39.86380 26.35787 1.000 52.50762 614 ASP B CA 1
ATOM 3581 C C . ASP B 1 211 ? 3.80747 -39.19073 27.50549 1.000 43.81876 614 ASP B C 1
ATOM 3582 O O . ASP B 1 211 ? 2.64627 -39.52107 27.76826 1.000 38.91079 614 ASP B O 1
ATOM 3587 N N . ALA B 1 212 ? 4.45097 -38.24170 28.19133 1.000 45.19048 615 ALA B N 1
ATOM 3588 C CA . ALA B 1 212 ? 3.72398 -37.41155 29.14550 1.000 42.24730 615 ALA B CA 1
ATOM 3589 C C . ALA B 1 212 ? 2.63343 -36.61284 28.44296 1.000 39.42162 615 ALA B C 1
ATOM 3590 O O . ALA B 1 212 ? 1.53645 -36.43152 28.98476 1.000 29.20073 615 ALA B O 1
ATOM 3592 N N . THR B 1 213 ? 2.91631 -36.13841 27.22778 1.000 34.94598 616 THR B N 1
ATOM 3593 C CA . THR B 1 213 ? 1.90044 -35.43583 26.45000 1.000 36.64863 616 THR B CA 1
ATOM 3594 C C . THR B 1 213 ? 0.74961 -36.35796 26.07199 1.000 32.49231 616 THR B C 1
ATOM 3595 O O . THR B 1 213 ? -0.42007 -35.96689 26.16241 1.000 27.83504 616 THR B O 1
ATOM 3599 N N . ILE B 1 214 ? 1.05992 -37.57784 25.62713 1.000 31.94961 617 ILE B N 1
ATOM 3600 C CA . ILE B 1 214 ? 0.00451 -38.53561 25.30927 1.000 28.03768 617 ILE B CA 1
ATOM 3601 C C . ILE B 1 214 ? -0.81552 -38.84610 26.55389 1.000 27.42849 617 ILE B C 1
ATOM 3602 O O . ILE B 1 214 ? -2.04894 -38.92679 26.50245 1.000 27.67248 617 ILE B O 1
ATOM 3607 N N . VAL B 1 215 ? -0.14251 -39.02407 27.69279 1.000 24.52366 618 VAL B N 1
ATOM 3608 C CA . VAL B 1 215 ? -0.86111 -39.29457 28.93627 1.000 26.79501 618 VAL B CA 1
ATOM 3609 C C . VAL B 1 215 ? -1.79281 -38.13517 29.26837 1.000 29.05850 618 VAL B C 1
ATOM 3610 O O . VAL B 1 215 ? -2.98297 -38.33427 29.54028 1.000 25.45231 618 VAL B O 1
ATOM 3614 N N . ARG B 1 216 ? -1.26597 -36.90047 29.23930 1.000 25.06194 619 ARG B N 1
ATOM 3615 C CA . ARG B 1 216 ? -2.10881 -35.73106 29.48455 1.000 28.96359 619 ARG B CA 1
ATOM 3616 C C . ARG B 1 216 ? -3.28140 -35.68815 28.51500 1.000 24.15823 619 ARG B C 1
ATOM 3617 O O . ARG B 1 216 ? -4.41711 -35.40088 28.91167 1.000 25.93524 619 ARG B O 1
ATOM 3625 N N . ALA B 1 217 ? -3.01992 -35.96803 27.23711 1.000 26.06943 620 ALA B N 1
ATOM 3626 C CA . ALA B 1 217 ? -4.07315 -35.92522 26.22862 1.000 28.19501 620 ALA B CA 1
ATOM 3627 C C . ALA B 1 217 ? -5.14234 -36.98072 26.48608 1.000 27.75582 620 ALA B C 1
ATOM 3628 O O . ALA B 1 217 ? -6.33836 -36.71182 26.32047 1.000 27.91608 620 ALA B O 1
ATOM 3630 N N . ILE B 1 218 ? -4.73829 -38.19183 26.88004 1.000 27.44275 621 ILE B N 1
ATOM 3631 C CA . ILE B 1 218 ? -5.73201 -39.23559 27.12033 1.000 24.28156 621 ILE B CA 1
ATOM 3632 C C . ILE B 1 218 ? -6.59786 -38.86730 28.31354 1.000 25.52073 621 ILE B C 1
ATOM 3633 O O . ILE B 1 218 ? -7.82740 -38.99608 28.26862 1.000 28.39442 621 ILE B O 1
ATOM 3638 N N . ILE B 1 219 ? -5.97382 -38.39970 29.39691 1.000 27.42712 622 ILE B N 1
ATOM 3639 C CA . ILE B 1 219 ? -6.73436 -37.98074 30.57138 1.000 28.19151 622 ILE B CA 1
ATOM 3640 C C . ILE B 1 219 ? -7.73398 -36.89880 30.19357 1.000 28.20604 622 ILE B C 1
ATOM 3641 O O . ILE B 1 219 ? -8.89934 -36.93231 30.60822 1.000 26.02244 622 ILE B O 1
ATOM 3646 N N . GLN B 1 220 ? -7.29715 -35.91966 29.40182 1.000 28.67080 623 GLN B N 1
ATOM 3647 C CA . GLN B 1 220 ? -8.19116 -34.82324 29.04560 1.000 29.84255 623 GLN B CA 1
ATOM 3648 C C . GLN B 1 220 ? -9.25205 -35.27478 28.05038 1.000 29.91059 623 GLN B C 1
ATOM 3649 O O . GLN B 1 220 ? -10.39836 -34.81832 28.10920 1.000 30.15092 623 GLN B O 1
ATOM 3655 N N . LEU B 1 221 ? -8.89522 -36.17301 27.13364 1.000 27.81865 624 LEU B N 1
ATOM 3656 C CA . LEU B 1 221 ? -9.90961 -36.77043 26.26867 1.000 26.47846 624 LEU B CA 1
ATOM 3657 C C . LEU B 1 221 ? -10.98803 -37.46567 27.09073 1.000 32.21716 624 LEU B C 1
ATOM 3658 O O . LEU B 1 221 ? -12.18212 -37.36040 26.78446 1.000 30.35861 624 LEU B O 1
ATOM 3663 N N . GLY B 1 222 ? -10.58549 -38.15833 28.15820 1.000 31.24316 625 GLY B N 1
ATOM 3664 C CA . GLY B 1 222 ? -11.55940 -38.81467 29.01506 1.000 31.21724 625 GLY B CA 1
ATOM 3665 C C . GLY B 1 222 ? -12.49760 -37.84243 29.70427 1.000 30.50623 625 GLY B C 1
ATOM 3666 O O . GLY B 1 222 ? -13.71421 -38.04224 29.70552 1.000 36.83403 625 GLY B O 1
ATOM 3667 N N . LYS B 1 223 ? -11.94611 -36.79293 30.33162 1.000 33.24794 626 LYS B N 1
ATOM 3668 C CA . LYS B 1 223 ? -12.80526 -35.76079 30.90825 1.000 33.89117 626 LYS B CA 1
ATOM 3669 C C . LYS B 1 223 ? -13.74325 -35.17081 29.86959 1.000 32.94287 626 LYS B C 1
ATOM 3670 O O . LYS B 1 223 ? -14.94026 -35.01110 30.12570 1.000 31.67445 626 LYS B O 1
ATOM 3676 N N . SER B 1 224 ? -13.20141 -34.78798 28.70822 1.000 31.77007 627 SER B N 1
ATOM 3677 C CA . SER B 1 224 ? -14.02159 -34.17106 27.66829 1.000 30.76478 627 SER B CA 1
ATOM 3678 C C . SER B 1 224 ? -15.22185 -35.04060 27.31162 1.000 31.74566 627 SER B C 1
ATOM 3679 O O . SER B 1 224 ? -16.33634 -34.53698 27.11552 1.000 31.21488 627 SER B O 1
ATOM 3682 N N . LEU B 1 225 ? -15.02058 -36.34931 27.23834 1.000 32.29594 628 LEU B N 1
ATOM 3683 C CA . LEU B 1 225 ? -16.07174 -37.26529 26.81511 1.000 29.29957 628 LEU B CA 1
ATOM 3684 C C . LEU B 1 225 ? -16.90490 -37.80576 27.97044 1.000 34.20637 628 LEU B C 1
ATOM 3685 O O . LEU B 1 225 ? -17.78530 -38.64126 27.73951 1.000 36.03805 628 LEU B O 1
ATOM 3690 N N . GLY B 1 226 ? -16.66293 -37.34706 29.19434 1.000 33.32713 629 GLY B N 1
ATOM 3691 C CA . GLY B 1 226 ? -17.42010 -37.83223 30.33189 1.000 33.19420 629 GLY B CA 1
ATOM 3692 C C . GLY B 1 226 ? -17.11759 -39.25996 30.72893 1.000 37.02806 629 GLY B C 1
ATOM 3693 O O . GLY B 1 226 ? -17.99662 -39.94115 31.26238 1.000 41.59416 629 GLY B O 1
ATOM 3694 N N . MET B 1 227 ? -15.89257 -39.73207 30.49182 1.000 31.36867 630 MET B N 1
ATOM 3695 C CA . MET B 1 227 ? -15.49333 -41.09518 30.81092 1.000 30.98968 630 MET B CA 1
ATOM 3696 C C . MET B 1 227 ? -14.42961 -41.09373 31.89943 1.000 31.92576 630 MET B C 1
ATOM 3697 O O . MET B 1 227 ? -13.52889 -40.24785 31.89758 1.000 30.67477 630 MET B O 1
ATOM 3702 N N . GLN B 1 228 ? -14.52907 -42.05392 32.81725 1.000 29.17661 631 GLN B N 1
ATOM 3703 C CA . GLN B 1 228 ? -13.46757 -42.26841 33.79019 1.000 27.11688 631 GLN B CA 1
ATOM 3704 C C . GLN B 1 228 ? -12.18132 -42.68346 33.08540 1.000 26.72603 631 GLN B C 1
ATOM 3705 O O . GLN B 1 228 ? -12.20544 -43.32052 32.02859 1.000 26.90018 631 GLN B O 1
ATOM 3711 N N . VAL B 1 229 ? -11.04685 -42.30722 33.67085 1.000 21.00478 632 VAL B N 1
ATOM 3712 C CA . VAL B 1 229 ? -9.73941 -42.66896 33.14154 1.000 22.18805 632 VAL B CA 1
ATOM 3713 C C . VAL B 1 229 ? -8.95437 -43.35730 34.24632 1.000 23.17225 632 VAL B C 1
ATOM 3714 O O . VAL B 1 229 ? -8.85209 -42.83134 35.36267 1.000 24.05458 632 VAL B O 1
ATOM 3718 N N . ILE B 1 230 ? -8.39256 -44.51923 33.92948 1.000 22.80481 633 ILE B N 1
ATOM 3719 C CA . ILE B 1 230 ? -7.50133 -45.24627 34.82678 1.000 21.97283 633 ILE B CA 1
ATOM 3720 C C . ILE B 1 230 ? -6.14041 -45.37103 34.15573 1.000 23.58597 633 ILE B C 1
ATOM 3721 O O . ILE B 1 230 ? -6.04733 -45.74221 32.98040 1.000 22.93386 633 ILE B O 1
ATOM 3726 N N . ALA B 1 231 ? -5.08737 -45.06311 34.90297 1.000 22.28370 634 ALA B N 1
ATOM 3727 C CA . ALA B 1 231 ? -3.72630 -45.23118 34.42775 1.000 25.80026 634 ALA B CA 1
ATOM 3728 C C . ALA B 1 231 ? -3.20955 -46.61425 34.80326 1.000 23.46787 634 ALA B C 1
ATOM 3729 O O . ALA B 1 231 ? -3.28273 -47.01487 35.96893 1.000 25.66842 634 ALA B O 1
ATOM 3731 N N . GLU B 1 232 ? -2.69292 -47.33835 33.81945 1.000 22.14078 635 GLU B N 1
ATOM 3732 C CA . GLU B 1 232 ? -2.07539 -48.63283 34.05286 1.000 25.21166 635 GLU B CA 1
ATOM 3733 C C . GLU B 1 232 ? -0.56013 -48.49500 34.06120 1.000 29.69141 635 GLU B C 1
ATOM 3734 O O . GLU B 1 232 ? 0.00991 -47.67654 33.33695 1.000 28.87706 635 GLU B O 1
ATOM 3740 N N . GLY B 1 233 ? 0.08932 -49.32238 34.87031 1.000 24.81987 636 GLY B N 1
ATOM 3741 C CA . GLY B 1 233 ? 1.54040 -49.30511 34.93633 1.000 27.47367 636 GLY B CA 1
ATOM 3742 C C . GLY B 1 233 ? 2.11882 -48.25301 35.85154 1.000 26.23648 636 GLY B C 1
ATOM 3743 O O . GLY B 1 233 ? 3.27621 -47.85610 35.66513 1.000 30.78090 636 GLY B O 1
ATOM 3744 N N . VAL B 1 234 ? 1.34845 -47.77031 36.82566 1.000 28.32396 637 VAL B N 1
ATOM 3745 C CA . VAL B 1 234 ? 1.87326 -46.79345 37.77508 1.000 27.05648 637 VAL B CA 1
ATOM 3746 C C . VAL B 1 234 ? 2.87086 -47.49856 38.68317 1.000 30.99899 637 VAL B C 1
ATOM 3747 O O . VAL B 1 234 ? 2.52899 -48.47090 39.36651 1.000 26.19966 637 VAL B O 1
ATOM 3751 N N . GLU B 1 235 ? 4.11488 -47.02087 38.68348 1.000 34.26682 638 GLU B N 1
ATOM 3752 C CA . GLU B 1 235 ? 5.17650 -47.65245 39.45445 1.000 36.22568 638 GLU B CA 1
ATOM 3753 C C . GLU B 1 235 ? 5.74173 -46.79577 40.57899 1.000 38.68501 638 GLU B C 1
ATOM 3754 O O . GLU B 1 235 ? 6.28184 -47.36102 41.53628 1.000 42.73323 638 GLU B O 1
ATOM 3760 N N . THR B 1 236 ? 5.63818 -45.46854 40.50848 1.000 37.69823 639 THR B N 1
ATOM 3761 C CA . THR B 1 236 ? 6.24396 -44.60858 41.51820 1.000 37.59985 639 THR B CA 1
ATOM 3762 C C . THR B 1 236 ? 5.25487 -43.55220 41.97877 1.000 38.83835 639 THR B C 1
ATOM 3763 O O . THR B 1 236 ? 4.28760 -43.22442 41.28766 1.000 35.19220 639 THR B O 1
ATOM 3767 N N . ALA B 1 237 ? 5.53882 -42.99036 43.15560 1.000 35.22857 640 ALA B N 1
ATOM 3768 C CA . ALA B 1 237 ? 4.66095 -41.97080 43.71234 1.000 34.86985 640 ALA B CA 1
ATOM 3769 C C . ALA B 1 237 ? 4.72576 -40.67534 42.91344 1.000 36.32868 640 ALA B C 1
ATOM 3770 O O . ALA B 1 237 ? 3.75520 -39.90949 42.90149 1.000 39.42043 640 ALA B O 1
ATOM 3772 N N . GLU B 1 238 ? 5.84330 -40.41272 42.23266 1.000 38.43166 641 GLU B N 1
ATOM 3773 C CA . GLU B 1 238 ? 5.92004 -39.20075 41.42170 1.000 44.14789 641 GLU B CA 1
ATOM 3774 C C . GLU B 1 238 ? 5.03214 -39.31695 40.19055 1.000 39.43023 641 GLU B C 1
ATOM 3775 O O . GLU B 1 238 ? 4.38120 -38.34399 39.79296 1.000 37.70550 641 GLU B O 1
ATOM 3781 N N . GLN B 1 239 ? 5.00040 -40.50209 39.57488 1.000 38.97600 642 GLN B N 1
ATOM 3782 C CA . GLN B 1 239 ? 4.06374 -40.75369 38.48431 1.000 33.79725 642 GLN B CA 1
ATOM 3783 C C . GLN B 1 239 ? 2.62736 -40.55582 38.94045 1.000 36.88291 642 GLN B C 1
ATOM 3784 O O . GLN B 1 239 ? 1.82635 -39.92450 38.24047 1.000 35.60232 642 GLN B O 1
ATOM 3790 N N . GLU B 1 240 ? 2.28487 -41.07477 40.12281 1.000 30.20264 643 GLU B N 1
ATOM 3791 C CA . GLU B 1 240 ? 0.92142 -40.93093 40.61170 1.000 34.96220 643 GLU B CA 1
ATOM 3792 C C . GLU B 1 240 ? 0.58387 -39.46520 40.85641 1.000 33.58139 643 GLU B C 1
ATOM 3793 O O . GLU B 1 240 ? -0.48873 -38.99206 40.46300 1.000 30.77075 643 GLU B O 1
ATOM 3799 N N . ALA B 1 241 ? 1.50310 -38.72109 41.47907 1.000 39.11721 644 ALA B N 1
ATOM 3800 C CA . ALA B 1 241 ? 1.26745 -37.30078 41.70887 1.000 34.71619 644 ALA B CA 1
ATOM 3801 C C . ALA B 1 241 ? 1.05191 -36.56196 40.39484 1.000 32.02047 644 ALA B C 1
ATOM 3802 O O . ALA B 1 241 ? 0.15194 -35.72131 40.28560 1.000 36.54813 644 ALA B O 1
ATOM 3804 N N . TYR B 1 242 ? 1.84567 -36.88745 39.37669 1.000 34.35920 645 TYR B N 1
ATOM 3805 C CA . TYR B 1 242 ? 1.68410 -36.24068 38.08080 1.000 38.84803 645 TYR B CA 1
ATOM 3806 C C . TYR B 1 242 ? 0.29240 -36.49420 37.51349 1.000 34.58047 645 TYR B C 1
ATOM 3807 O O . TYR B 1 242 ? -0.40867 -35.55689 37.11715 1.000 37.36096 645 TYR B O 1
ATOM 3816 N N . ILE B 1 243 ? -0.14044 -37.75564 37.48753 1.000 36.81204 646 ILE B N 1
ATOM 3817 C CA . ILE B 1 243 ? -1.38801 -38.06090 36.79392 1.000 34.26738 646 ILE B CA 1
ATOM 3818 C C . ILE B 1 243 ? -2.61183 -37.56929 37.56910 1.000 32.14109 646 ILE B C 1
ATOM 3819 O O . ILE B 1 243 ? -3.61888 -37.19596 36.95702 1.000 32.32911 646 ILE B O 1
ATOM 3824 N N . ILE B 1 244 ? -2.55884 -37.51928 38.90517 1.000 37.29714 647 ILE B N 1
ATOM 3825 C CA . ILE B 1 244 ? -3.68718 -36.93394 39.63443 1.000 36.05181 647 ILE B CA 1
ATOM 3826 C C . ILE B 1 244 ? -3.79373 -35.44182 39.36252 1.000 36.08477 647 ILE B C 1
ATOM 3827 O O . ILE B 1 244 ? -4.89581 -34.91159 39.17108 1.000 37.66069 647 ILE B O 1
ATOM 3832 N N . ALA B 1 245 ? -2.65972 -34.73473 39.37481 1.000 39.55888 648 ALA B N 1
ATOM 3833 C CA . ALA B 1 245 ? -2.66857 -33.31928 39.02020 1.000 39.21978 648 ALA B CA 1
ATOM 3834 C C . ALA B 1 245 ? -3.35668 -33.09736 37.68218 1.000 45.04722 648 ALA B C 1
ATOM 3835 O O . ALA B 1 245 ? -4.07766 -32.10810 37.50107 1.000 44.37584 648 ALA B O 1
ATOM 3837 N N . GLU B 1 246 ? -3.17588 -34.03022 36.74135 1.000 42.57092 649 GLU B N 1
ATOM 3838 C CA . GLU B 1 246 ? -3.77339 -33.89772 35.42057 1.000 42.24716 649 GLU B CA 1
ATOM 3839 C C . GLU B 1 246 ? -5.24845 -34.27439 35.37526 1.000 42.44192 649 GLU B C 1
ATOM 3840 O O . GLU B 1 246 ? -5.91024 -33.97269 34.37673 1.000 48.59074 649 GLU B O 1
ATOM 3846 N N . GLY B 1 247 ? -5.78012 -34.92002 36.40858 1.000 43.71098 650 GLY B N 1
ATOM 3847 C CA . GLY B 1 247 ? -7.18126 -35.28638 36.44254 1.000 38.66149 650 GLY B CA 1
ATOM 3848 C C . GLY B 1 247 ? -7.48606 -36.76891 36.33798 1.000 35.83986 650 GLY B C 1
ATOM 3849 O O . GLY B 1 247 ? -8.66220 -37.12920 36.20778 1.000 38.02851 650 GLY B O 1
ATOM 3850 N N . CYS B 1 248 ? -6.47688 -37.63512 36.39147 1.000 33.80804 651 CYS B N 1
ATOM 3851 C CA . CYS B 1 248 ? -6.71281 -39.07152 36.30855 1.000 30.78962 651 CYS B CA 1
ATOM 3852 C C . CYS B 1 248 ? -7.55412 -39.55343 37.48455 1.000 28.62931 651 CYS B C 1
ATOM 3853 O O . CYS B 1 248 ? -7.35881 -39.12752 38.62711 1.000 29.82100 651 CYS B O 1
ATOM 3856 N N . ASN B 1 249 ? -8.49112 -40.45925 37.20949 1.000 24.97981 652 ASN B N 1
ATOM 3857 C CA . ASN B 1 249 ? -9.41253 -40.88626 38.25896 1.000 27.43001 652 ASN B CA 1
ATOM 3858 C C . ASN B 1 249 ? -8.93912 -42.10722 39.03615 1.000 29.11751 652 ASN B C 1
ATOM 3859 O O . ASN B 1 249 ? -9.24965 -42.23049 40.23109 1.000 23.06719 652 ASN B O 1
ATOM 3864 N N . GLU B 1 250 ? -8.21775 -43.02018 38.39275 1.000 24.33720 653 GLU B N 1
ATOM 3865 C CA . GLU B 1 250 ? -7.86356 -44.28776 39.00698 1.000 22.81944 653 GLU B CA 1
ATOM 3866 C C . GLU B 1 250 ? -6.45741 -44.68656 38.57980 1.000 23.70075 653 GLU B C 1
ATOM 3867 O O . GLU B 1 250 ? -5.90590 -44.17207 37.59699 1.000 22.92704 653 GLU B O 1
ATOM 3873 N N . GLY B 1 251 ? -5.88824 -45.63542 39.31969 1.000 21.49104 654 GLY B N 1
ATOM 3874 C CA . GLY B 1 251 ? -4.55894 -46.12707 39.01701 1.000 23.21188 654 GLY B CA 1
ATOM 3875 C C . GLY B 1 251 ? -4.44059 -47.61744 39.26916 1.000 22.85921 654 GLY B C 1
ATOM 3876 O O . GLY B 1 251 ? -5.18612 -48.20939 40.05221 1.000 21.75196 654 GLY B O 1
ATOM 3877 N N . GLN B 1 252 ? -3.47611 -48.21448 38.57595 1.000 20.65413 655 GLN B N 1
ATOM 3878 C CA . GLN B 1 252 ? -3.18559 -49.63516 38.66774 1.000 21.87159 655 GLN B CA 1
ATOM 3879 C C . GLN B 1 252 ? -1.71185 -49.80318 38.32920 1.000 25.81193 655 GLN B C 1
ATOM 3880 O O . GLN B 1 252 ? -1.20908 -49.11059 37.44209 1.000 23.70864 655 GLN B O 1
ATOM 3886 N N . GLY B 1 253 ? -1.01516 -50.67599 39.04170 1.000 22.46915 656 GLY B N 1
ATOM 3887 C CA . GLY B 1 253 ? 0.38272 -50.91827 38.73806 1.000 24.62869 656 GLY B CA 1
ATOM 3888 C C . GLY B 1 253 ? 1.16074 -51.30639 39.97881 1.000 29.53544 656 GLY B C 1
ATOM 3889 O O . GLY B 1 253 ? 0.62154 -51.42034 41.07720 1.000 22.35480 656 GLY B O 1
ATOM 3890 N N . TYR B 1 254 ? 2.46868 -51.48604 39.77546 1.000 25.87132 657 TYR B N 1
ATOM 3891 C CA . TYR B 1 254 ? 3.30501 -52.04353 40.83556 1.000 29.54429 657 TYR B CA 1
ATOM 3892 C C . TYR B 1 254 ? 3.30076 -51.16606 42.08268 1.000 30.59309 657 TYR B C 1
ATOM 3893 O O . TYR B 1 254 ? 3.50017 -51.67446 43.19285 1.000 31.75028 657 TYR B O 1
ATOM 3902 N N . LEU B 1 255 ? 3.05035 -49.85867 41.93024 1.000 27.15847 658 LEU B N 1
ATOM 3903 C CA . LEU B 1 255 ? 3.02116 -48.96032 43.08672 1.000 29.71469 658 LEU B CA 1
ATOM 3904 C C . LEU B 1 255 ? 2.00678 -49.42269 44.12680 1.000 30.54458 658 LEU B C 1
ATOM 3905 O O . LEU B 1 255 ? 2.22334 -49.26391 45.33323 1.000 32.28911 658 LEU B O 1
ATOM 3910 N N . TYR B 1 256 ? 0.88882 -49.98852 43.67881 1.000 26.56393 659 TYR B N 1
ATOM 3911 C CA . TYR B 1 256 ? -0.14844 -50.46327 44.58356 1.000 25.43161 659 TYR B CA 1
ATOM 3912 C C . TYR B 1 256 ? 0.03686 -51.94143 44.88892 1.000 30.07330 659 TYR B C 1
ATOM 3913 O O . TYR B 1 256 ? 0.14221 -52.32834 46.05768 1.000 29.62999 659 TYR B O 1
ATOM 3922 N N . SER B 1 257 ? 0.11852 -52.75956 43.84518 1.000 22.82258 660 SER B N 1
ATOM 3923 C CA . SER B 1 257 ? 0.46547 -54.16997 43.94188 1.000 27.05667 660 SER B CA 1
ATOM 3924 C C . SER B 1 257 ? 0.67445 -54.72659 42.54792 1.000 27.07373 660 SER B C 1
ATOM 3925 O O . SER B 1 257 ? -0.10301 -54.43856 41.64005 1.000 24.74733 660 SER B O 1
ATOM 3928 N N . LYS B 1 258 ? 1.70312 -55.55409 42.40323 1.000 24.43633 661 LYS B N 1
ATOM 3929 C CA . LYS B 1 258 ? 1.79140 -56.42916 41.25449 1.000 28.92100 661 LYS B CA 1
ATOM 3930 C C . LYS B 1 258 ? 0.63527 -57.43542 41.27836 1.000 24.73100 661 LYS B C 1
ATOM 3931 O O . LYS B 1 258 ? -0.03683 -57.60006 42.30273 1.000 24.83583 661 LYS B O 1
ATOM 3937 N N . PRO B 1 259 ? 0.37256 -58.10967 40.16002 1.000 26.98351 662 PRO B N 1
ATOM 3938 C CA . PRO B 1 259 ? -0.69688 -59.11906 40.15527 1.000 26.09229 662 PRO B CA 1
ATOM 3939 C C . PRO B 1 259 ? -0.40764 -60.23095 41.15453 1.000 25.91081 662 PRO B C 1
ATOM 3940 O O . PRO B 1 259 ? 0.71738 -60.72432 41.25311 1.000 27.88689 662 PRO B O 1
ATOM 3944 N N . LEU B 1 260 ? -1.43750 -60.61004 41.90980 1.000 21.42793 663 LEU B N 1
ATOM 3945 C CA . LEU B 1 260 ? -1.32761 -61.55160 43.01571 1.000 27.75794 663 LEU B CA 1
ATOM 3946 C C . LEU B 1 260 ? -2.28262 -62.72769 42.83762 1.000 23.52180 663 LEU B C 1
ATOM 3947 O O . LEU B 1 260 ? -3.38790 -62.56295 42.32268 1.000 21.21822 663 LEU B O 1
ATOM 3952 N N . PRO B 1 261 ? -1.90525 -63.91445 43.30199 1.000 25.44583 664 PRO B N 1
ATOM 3953 C CA . PRO B 1 261 ? -2.88587 -64.99245 43.43859 1.000 25.63363 664 PRO B CA 1
ATOM 3954 C C . PRO B 1 261 ? -3.98448 -64.60212 44.41834 1.000 19.25186 664 PRO B C 1
ATOM 3955 O O . PRO B 1 261 ? -3.81987 -63.70937 45.25408 1.000 21.95282 664 PRO B O 1
ATOM 3959 N N . ALA B 1 262 ? -5.11235 -65.30657 44.31785 1.000 22.45890 665 ALA B N 1
ATOM 3960 C CA . ALA B 1 262 ? -6.30490 -64.93371 45.07843 1.000 23.11934 665 ALA B CA 1
ATOM 3961 C C . ALA B 1 262 ? -6.04075 -64.84520 46.58343 1.000 26.28192 665 ALA B C 1
ATOM 3962 O O . ALA B 1 262 ? -6.56117 -63.94793 47.25287 1.000 27.74196 665 ALA B O 1
ATOM 3964 N N . ARG B 1 263 ? -5.25989 -65.76834 47.14917 1.000 26.32384 666 ARG B N 1
ATOM 3965 C CA . ARG B 1 263 ? -5.11965 -65.73182 48.60408 1.000 28.03360 666 ARG B CA 1
ATOM 3966 C C . ARG B 1 263 ? -4.31380 -64.51695 49.06205 1.000 24.73210 666 ARG B C 1
ATOM 3967 O O . ARG B 1 263 ? -4.60853 -63.93246 50.11541 1.000 24.36790 666 ARG B O 1
ATOM 3975 N N . GLU B 1 264 ? -3.32087 -64.09490 48.28311 1.000 25.56855 667 GLU B N 1
ATOM 3976 C CA . GLU B 1 264 ? -2.57397 -62.89868 48.64745 1.000 24.71464 667 GLU B CA 1
ATOM 3977 C C . GLU B 1 264 ? -3.37874 -61.63141 48.39188 1.000 27.10829 667 GLU B C 1
ATOM 3978 O O . GLU B 1 264 ? -3.25717 -60.65602 49.14317 1.000 28.18779 667 GLU B O 1
ATOM 3984 N N . LEU B 1 265 ? -4.21525 -61.61211 47.35711 1.000 24.27559 668 LEU B N 1
ATOM 3985 C CA . LEU B 1 265 ? -5.01875 -60.41560 47.18458 1.000 24.86664 668 LEU B CA 1
ATOM 3986 C C . LEU B 1 265 ? -6.07601 -60.30572 48.28368 1.000 22.80156 668 LEU B C 1
ATOM 3987 O O . LEU B 1 265 ? -6.36662 -59.19932 48.74804 1.000 25.28035 668 LEU B O 1
ATOM 3992 N N . THR B 1 266 ? -6.63070 -61.42595 48.74313 1.000 28.58739 669 THR B N 1
ATOM 3993 C CA . THR B 1 266 ? -7.50766 -61.36819 49.91516 1.000 25.30281 669 THR B CA 1
ATOM 3994 C C . THR B 1 266 ? -6.78196 -60.73877 51.09803 1.000 26.04692 669 THR B C 1
ATOM 3995 O O . THR B 1 266 ? -7.30454 -59.82270 51.74793 1.000 27.25657 669 THR B O 1
ATOM 3999 N N . GLN B 1 267 ? -5.55532 -61.20025 51.36855 1.000 27.64514 670 GLN B N 1
ATOM 4000 C CA . GLN B 1 267 ? -4.73800 -60.59837 52.41870 1.000 29.72978 670 GLN B CA 1
ATOM 4001 C C . GLN B 1 267 ? -4.55346 -59.10309 52.17997 1.000 32.34442 670 GLN B C 1
ATOM 4002 O O . GLN B 1 267 ? -4.59616 -58.30260 53.12042 1.000 31.32153 670 GLN B O 1
ATOM 4008 N N . TYR B 1 268 ? -4.39002 -58.70545 50.91770 1.000 27.44602 671 TYR B N 1
ATOM 4009 C CA . TYR B 1 268 ? -4.21396 -57.29590 50.59715 1.000 27.24623 671 TYR B CA 1
ATOM 4010 C C . TYR B 1 268 ? -5.47971 -56.49628 50.89302 1.000 25.41134 671 TYR B C 1
ATOM 4011 O O . TYR B 1 268 ? -5.40523 -55.39085 51.44202 1.000 32.05685 671 TYR B O 1
ATOM 4020 N N . LEU B 1 269 ? -6.64884 -57.02969 50.52554 1.000 23.89078 672 LEU B N 1
ATOM 4021 C CA . LEU B 1 269 ? -7.89747 -56.33138 50.81194 1.000 29.65704 672 LEU B CA 1
ATOM 4022 C C . LEU B 1 269 ? -8.14057 -56.23307 52.31042 1.000 31.00868 672 LEU B C 1
ATOM 4023 O O . LEU B 1 269 ? -8.54144 -55.17741 52.81376 1.000 33.93490 672 LEU B O 1
ATOM 4028 N N . LYS B 1 270 ? -7.91398 -57.32833 53.03461 1.000 27.75475 673 LYS B N 1
ATOM 4029 C CA . LYS B 1 270 ? -8.16085 -57.32096 54.47395 1.000 31.55711 673 LYS B CA 1
ATOM 4030 C C . LYS B 1 270 ? -7.22936 -56.34926 55.18447 1.000 36.47276 673 LYS B C 1
ATOM 4031 O O . LYS B 1 270 ? -7.64271 -55.64204 56.11227 1.000 38.14795 673 LYS B O 1
ATOM 4037 N N . GLN B 1 271 ? -5.96814 -56.30283 54.75576 1.000 35.88985 674 GLN B N 1
ATOM 4038 C CA . GLN B 1 271 ? -4.98951 -55.40767 55.36451 1.000 41.22522 674 GLN B CA 1
ATOM 4039 C C . GLN B 1 271 ? -5.42181 -53.95351 55.24507 1.000 42.83892 674 GLN B C 1
ATOM 4040 O O . GLN B 1 271 ? -5.21428 -53.15819 56.16845 1.000 44.96573 674 GLN B O 1
ATOM 4046 N N . ALA B 1 272 ? -6.04062 -53.59331 54.11973 1.000 43.38523 675 ALA B N 1
ATOM 4047 C CA . ALA B 1 272 ? -6.36993 -52.19884 53.84915 1.000 46.53786 675 ALA B CA 1
ATOM 4048 C C . ALA B 1 272 ? -7.64360 -51.76406 54.56672 1.000 49.80870 675 ALA B C 1
ATOM 4049 O O . ALA B 1 272 ? -7.67848 -50.69452 55.18396 1.000 54.42836 675 ALA B O 1
ATOM 4051 N N . ARG B 1 273 ? -8.70664 -52.56844 54.48848 1.000 51.49608 676 ARG B N 1
ATOM 4052 C CA . ARG B 1 273 ? -9.97533 -52.21257 55.11769 1.000 52.25315 676 ARG B CA 1
ATOM 4053 C C . ARG B 1 273 ? -10.02886 -52.50510 56.61045 1.000 57.33582 676 ARG B C 1
ATOM 4054 O O . ARG B 1 273 ? -11.13296 -52.51988 57.16816 1.000 59.47212 676 ARG B O 1
ATOM 4062 N N . ARG B 1 274 ? -8.89849 -52.73796 57.26834 1.000 55.15271 677 ARG B N 1
ATOM 4063 C CA . ARG B 1 274 ? -8.88132 -52.81259 58.72376 1.000 61.04699 677 ARG B CA 1
ATOM 4064 C C . ARG B 1 274 ? -9.47419 -51.54447 59.33634 1.000 64.93380 677 ARG B C 1
ATOM 4065 O O . ARG B 1 274 ? -8.79506 -50.51917 59.44077 1.000 62.44151 677 ARG B O 1
#

Nearest PDB structures (foldseek):
  8arv-assembly1_B  TM=1.004E+00  e=7.443E-52  Pseudomonas aeruginosa PAO1
  5m1t-assembly1_A  TM=9.615E-01  e=1.880E-30  Pseudomonas aeruginosa PAO1
  4rnh-assembly1_A-2  TM=9.549E-01  e=2.690E-30  Pseudomonas aeruginosa PAO1
  5m3c-assembly1_A  TM=9.543E-01  e=1.517E-29  Pseudomonas aeruginosa
  5m3c-assembly1_B  TM=9.479E-01  e=7.598E-29  Pseudomonas aeruginosa

Solvent-accessible surface area: 22648 Å² total; per-residue (Å²): 162,35,75,134,47,5,154,47,0,49,144,141,164,17,7,62,15,12,7,19,0,2,8,19,20,164,72,108,88,7,8,0,0,4,3,30,23,55,0,87,11,116,144,80,30,118,10,64,49,117,83,0,34,50,33,0,46,152,76,59,40,2,26,63,9,4,71,68,12,1,45,64,0,0,92,9,0,38,64,0,11,100,66,52,19,92,74,0,55,0,2,3,53,6,20,25,59,10,0,41,67,126,6,1,21,164,21,0,32,74,15,17,130,90,35,168,18,60,78,142,5,1,3,0,2,0,41,6,74,2,14,70,133,59,32,72,40,0,24,126,18,0,102,43,0,71,220,38,14,0,17,0,0,0,12,52,2,1,76,3,52,12,4,9,45,84,8,63,83,15,26,16,48,6,4,1,0,16,102,51,15,0,59,62,3,90,133,78,107,80,24,2,10,8,0,61,0,0,3,60,5,0,157,21,2,71,15,54,2,0,0,20,9,0,68,55,54,108,8,30,62,59,0,61,88,60,45,8,34,4,0,1,4,158,60,33,12,116,35,15,57,28,171,63,0,19,113,47,0,104,132,48,47,176,177,145,43,56,118,20,1,121,44,0,42,124,135,159,20,9,66,19,15,8,18,0,1,11,5,14,194,61,110,140,16,27,0,0,3,2,31,21,56,0,89,14,100,151,100,28,116,7,75,42,132,81,0,48,67,36,0,44,166,24,37,15,5,77,67,4,5,90,68,11,2,40,54,0,0,112,15,0,38,68,0,11,101,82,41,11,94,96,0,40,0,1,2,54,6,18,30,52,15,0,38,72,128,26,8,22,185,29,0,32,80,13,15,129,88,35,168,17,65,77,122,7,1,1,0,1,0,41,7,79,1,14,74,116,61,37,67,35,0,25,106,16,0,105,46,0,80,222,38,11,0,10,0,0,0,14,59,4,1,74,9,45,14,6,8,41,84,6,57,80,14,28,21,43,3,5,0,0,18,104,52,16,0,76,48,3,99,150,61,106,67,23,1,11,2,0,63,0,1,0,44,5,0,136,22,4,71,16,66,2,0,0,26,6,0,74,53,65,108,10,31,62,58,0,60,87,47,28,6,46,9,0,0,3,149,61,38,13,108,40,17,57,30,162,66,0,15,106,54,2,114,121,66,99,224

Sequence (509 aa):
ELEKDLRDALQRHELHLVYQPQVDYRDHRVVGVEALLRWQHPLHGFVPPDLFIPLAEQNGSIFSIGEWVLDQACRQLREWHDQGFDDLRMAVNLSTVQLHHNALPRVVSNLLQVYRLPARSLELEVTETGLMEDISTAAQHLLSLRRAGALIAIDDFGTGYSSLSYLKSLPLDKIKIDKSFVQDLLQDEDDATIVRAIIQLGKSLGMQVIAEGVETAEQEAYIIAEGCNEGQGYLYSKPLPARELTQYLKQARRLELEKDLRDALQRHELHLVYQPQVDYRDHRVVGVEALLRWQHPLHGFVPPDLFIPLAEQNGSIFSIGEWVLDQACRQLREWHDQGFDDLRMAVNLSTVQLHHNALPRVVSNLLQVYRLPARSLELEVTETGLMEDISTAAQHLLSLRRAGALIAIDDFGTGYSSLSYLKSLPLDKIKIDKSFVQDLLQDEDDATIVRAIIQLGKSLGMQVIAEGVETAEQEAYIIAEGCNEGQGYLYSKPLPARELTQYLKQARR